Protein 7QRE (pdb70)

Foldseek 3Di:
DDWDCDPVNAIEDEDAQVLAQHWAADDPKIKGANDNQAHADDPQKDKADQAADEPPDDDDPGRMHMYPDPRYMYMGHRDD/DVQLQAPAEEEAEEEPVDFKDKDKAKERHWYWYHYPQFFIKIKHWDFKWFFQFAKDWKFAQFKDKDDKDKFKDEVVRDATDDPLVPDFQKDKDKDWAFDDDVLPYPDTDTIIMMMMIGIDHDPQGMKIKGFFDLQGIKIKMKMAGPFPAAQPPVRDRQQIDIDIAGQVRQKDWTQSDQFFIKIKRKAWDAVADSRQWMWIAGRDDDDDDFGTFIDGNVVVVPDQGFIGHPPDDHTHNSVSQKDWADDYNGDIDIDGNDRCPVVVVVVCVVTDRWDDDDSIGTDRITIMMITMGRPGTHDPPPVFAAAALPQKDWPADWDDSQWQKTKGFIDGPDDDWHWWPKFKDAPPGPPDGQWPWSRPTFIDHPRHTGMTMTHGAAAWMWIGRRPDIDIDHGDPDHPD

Sequence (480 aa):
ATVRKERDGSTVIRAEGKDAATQVRVENGTCVILATDMGSWCDDSLSYECVTIDQGEEPVDVDCFCRNVDGVYLEYGRCGSRCTHLENRDFVTGTQGTTRVTLVLELGGCVTITAEGKPSMDVWLDAIYQENPAKTREYCLHAKLSDTKVAARCPTMGPATLAEEHQGGTVCKRDQSDRGWGNHCGLFGKGSIVACVKAACEAKKKATGHVYDANKIVYTVKVEPHTGDYVAANETHSGRKTASFTISSEKTILTMGEYGDVSLLCRVASGVDLAQTVILELDKTVEHLPTAWQVHRDWFNDLALPWKHEGAQNWNNAERLVEFGAPHAVKMDVYNLGDQTGVLLKALAGVPVAHIEGTKYHLKSGHVTCEVGLEKLKMKGLTYTMCDKTKFTWKRRAPTDSGHDTVVMEVTFSGTKPCRIPVRAVAHGSPDVNVAMLITPNPTIENNGGGFIEMQLPPGDNIIYVGELSHQWFQKGSSIG

Radius of gyration: 38.23 Å; Cα contacts (8 Å, |Δi|>4): 1205; chains: 2; bounding box: 47×108×87 Å

Structure (mmCIF, N/CA/C/O backbone):
data_7QRE
#
_entry.id   7QRE
#
_cell.length_a   164.320
_cell.length_b   164.320
_cell.length_c   164.320
_cell.angle_alpha   90.000
_cell.angle_beta   90.000
_cell.angle_gamma   90.000
#
_symmetry.space_group_name_H-M   'P 41 3 2'
#
loop_
_entity.id
_entity.type
_entity.pdbx_description
1 polymer 'Genome polyprotein'
2 polymer 'Envelope protein E'
3 non-polymer 'ACETATE ION'
4 non-polymer 'SULFATE ION'
5 water water
#
loop_
_atom_site.group_PDB
_atom_site.id
_atom_site.type_symbol
_atom_site.label_atom_id
_atom_site.label_alt_id
_atom_site.label_comp_id
_atom_site.label_asym_id
_atom_site.label_entity_id
_atom_site.label_seq_id
_atom_site.pdbx_PDB_ins_code
_atom_site.Cartn_x
_atom_site.Cartn_y
_atom_site.Cartn_z
_atom_site.occupancy
_atom_site.B_iso_or_equiv
_atom_site.auth_seq_id
_atom_site.auth_comp_id
_atom_site.auth_asym_id
_atom_site.auth_atom_id
_atom_site.pdbx_PDB_model_num
ATOM 1 N N . ALA A 1 1 ? -25.329 -29.393 -51.388 1.00 95.58 1 ALA D N 1
ATOM 2 C CA . ALA A 1 1 ? -26.514 -28.789 -51.989 1.00 93.74 1 ALA D CA 1
ATOM 3 C C . ALA A 1 1 ? -27.810 -29.522 -51.608 1.00 99.77 1 ALA D C 1
ATOM 4 O O . ALA A 1 1 ? -27.905 -30.750 -51.713 1.00 101.00 1 ALA D O 1
ATOM 6 N N . THR A 1 2 ? -28.803 -28.754 -51.157 1.00 96.55 2 THR D N 1
ATOM 7 C CA . THR A 1 2 ? -30.117 -29.283 -50.789 1.00 97.98 2 THR D CA 1
ATOM 8 C C . THR A 1 2 ? -31.043 -29.122 -51.989 1.00 98.76 2 THR D C 1
ATOM 9 O O . THR A 1 2 ? -30.960 -28.113 -52.701 1.00 95.58 2 THR D O 1
ATOM 13 N N . VAL A 1 3 ? -31.919 -30.116 -52.211 1.00 95.65 3 VAL D N 1
ATOM 14 C CA . VAL A 1 3 ? -32.914 -30.075 -53.286 1.00 94.60 3 VAL D CA 1
ATOM 15 C C . VAL A 1 3 ? -34.314 -30.208 -52.644 1.00 103.27 3 VAL D C 1
ATOM 16 O O . VAL A 1 3 ? -34.510 -31.050 -51.763 1.00 104.98 3 VAL D O 1
ATOM 20 N N . ARG A 1 4 ? -35.255 -29.331 -53.035 1.00 101.45 4 ARG D N 1
ATOM 21 C CA . ARG A 1 4 ? -36.624 -29.330 -52.515 1.00 103.98 4 ARG D CA 1
ATOM 22 C C . ARG A 1 4 ? -37.645 -29.130 -53.635 1.00 110.57 4 ARG D C 1
ATOM 23 O O . ARG A 1 4 ? -37.445 -28.275 -54.511 1.00 107.70 4 ARG D O 1
ATOM 31 N N . LYS A 1 5 ? -38.723 -29.933 -53.630 1.00 111.53 5 LYS D N 1
ATOM 32 C CA . LYS A 1 5 ? -39.725 -29.784 -54.676 1.00 113.28 5 LYS D CA 1
ATOM 33 C C . LYS A 1 5 ? -40.899 -28.945 -54.191 1.00 122.08 5 LYS D C 1
ATOM 34 O O . LYS A 1 5 ? -41.911 -29.501 -53.757 1.00 124.60 5 LYS D O 1
ATOM 40 N N . GLU A 1 6 ? -40.734 -27.590 -54.245 1.00 119.89 6 GLU D N 1
ATOM 41 C CA . GLU A 1 6 ? -41.735 -26.57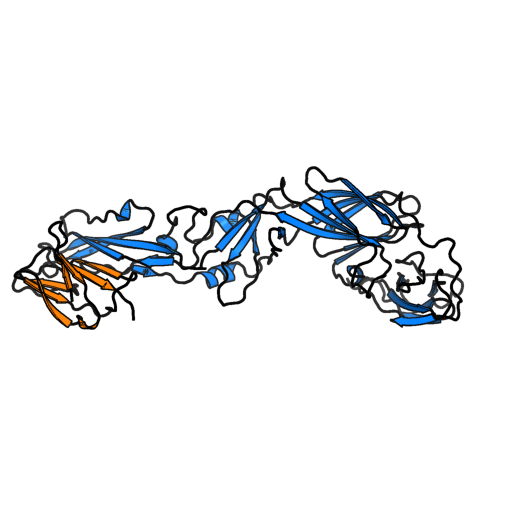5 -53.871 1.00 123.09 6 GLU D CA 1
ATOM 42 C C . GLU A 1 6 ? -43.051 -26.916 -54.570 1.00 134.41 6 GLU D C 1
ATOM 43 O O . GLU A 1 6 ? -43.074 -26.993 -55.802 1.00 134.44 6 GLU D O 1
ATOM 49 N N . ARG A 1 7 ? -44.121 -27.185 -53.770 1.00 136.36 7 ARG D N 1
ATOM 50 C CA . ARG A 1 7 ? -45.469 -27.661 -54.154 1.00 140.44 7 ARG D CA 1
ATOM 51 C C . ARG A 1 7 ? -46.011 -27.143 -55.507 1.00 147.05 7 ARG D C 1
ATOM 52 O O . ARG A 1 7 ? -46.736 -27.892 -56.175 1.00 149.48 7 ARG D O 1
ATOM 60 N N . ASP A 1 8 ? -45.630 -25.910 -55.931 1.00 142.23 8 ASP D N 1
ATOM 61 C CA . ASP A 1 8 ? -46.040 -25.318 -57.214 1.00 142.82 8 ASP D CA 1
ATOM 62 C C . ASP A 1 8 ? -45.321 -25.976 -58.445 1.00 143.76 8 ASP D C 1
ATOM 63 O O . ASP A 1 8 ? -44.917 -25.273 -59.382 1.00 142.60 8 ASP D O 1
ATOM 68 N N . GLY A 1 9 ? -45.189 -27.316 -58.421 1.00 138.48 9 GLY D N 1
ATOM 69 C CA . GLY A 1 9 ? -44.533 -28.118 -59.455 1.00 136.06 9 GLY D CA 1
ATOM 70 C C . GLY A 1 9 ? -43.016 -27.999 -59.469 1.00 133.22 9 GLY D C 1
ATOM 71 O O . GLY A 1 9 ? -42.309 -29.009 -59.569 1.00 131.94 9 GLY D O 1
ATOM 72 N N . SER A 1 10 ? -42.523 -26.740 -59.365 1.00 125.15 10 SER D N 1
ATOM 73 C CA . SER A 1 10 ? -41.139 -26.258 -59.351 1.00 119.86 10 SER D CA 1
ATOM 74 C C . SER A 1 10 ? -40.194 -27.006 -58.393 1.00 119.03 10 SER D C 1
ATOM 75 O O . SER A 1 10 ? -40.642 -27.675 -57.464 1.00 120.00 10 SER D O 1
ATOM 78 N N . THR A 1 11 ? -38.878 -26.879 -58.640 1.00 110.82 11 THR D N 1
ATOM 79 C CA . THR A 1 11 ? -37.795 -27.475 -57.849 1.00 108.50 11 THR D CA 1
ATOM 80 C C . THR A 1 11 ? -36.715 -26.398 -57.589 1.00 107.61 11 THR D C 1
ATOM 81 O O . THR A 1 11 ? -36.427 -25.599 -58.482 1.00 106.98 11 THR D O 1
ATOM 85 N N . VAL A 1 12 ? -36.120 -26.371 -56.377 1.00 100.10 12 VAL D N 1
ATOM 86 C CA . VAL A 1 12 ? -35.107 -25.376 -56.018 1.00 95.60 12 VAL D CA 1
ATOM 87 C C . VAL A 1 12 ? -33.847 -26.009 -55.376 1.00 95.44 12 VAL D C 1
ATOM 88 O O . VAL A 1 12 ? -33.931 -26.634 -54.316 1.00 95.70 12 VAL D O 1
ATOM 92 N N . ILE A 1 13 ? -32.683 -25.815 -56.021 1.00 88.71 13 ILE D N 1
ATOM 93 C CA . ILE A 1 13 ? -31.381 -26.221 -55.490 1.00 87.38 13 ILE D CA 1
ATOM 94 C C . ILE A 1 13 ? -30.832 -25.005 -54.730 1.00 91.55 13 ILE D C 1
ATOM 95 O O . ILE A 1 13 ? -30.695 -23.920 -55.312 1.00 90.60 13 ILE D O 1
ATOM 100 N N . ARG A 1 14 ? -30.477 -25.208 -53.452 1.00 88.94 14 ARG D N 1
ATOM 101 C CA . ARG A 1 14 ? -29.843 -24.214 -52.589 1.00 88.31 14 ARG D CA 1
ATOM 102 C C . ARG A 1 14 ? -28.395 -24.688 -52.397 1.00 92.99 14 ARG D C 1
ATOM 103 O O . ARG A 1 14 ? -28.137 -25.707 -51.739 1.00 93.63 14 ARG D O 1
ATOM 111 N N . ALA A 1 15 ? -27.467 -23.970 -53.042 1.00 89.04 15 ALA D N 1
ATOM 112 C CA . ALA A 1 15 ? -26.050 -24.302 -53.072 1.00 88.73 15 ALA D CA 1
ATOM 113 C C . ALA A 1 15 ? -25.169 -23.375 -52.229 1.00 92.39 15 ALA D C 1
ATOM 114 O O . ALA A 1 15 ? -25.652 -22.338 -51.779 1.00 92.50 15 ALA D O 1
ATOM 116 N N . GLU A 1 16 ? -23.891 -23.768 -51.992 1.00 88.73 16 GLU D N 1
ATOM 117 C CA . GLU A 1 16 ? -22.880 -22.997 -51.257 1.00 89.63 16 GLU D CA 1
ATOM 118 C C . GLU A 1 16 ? -21.540 -22.991 -52.012 1.00 95.48 16 GLU D C 1
ATOM 119 O O . GLU A 1 16 ? -21.504 -23.451 -53.154 1.00 96.05 16 GLU D O 1
ATOM 125 N N . GLY A 1 17 ? -20.482 -22.432 -51.413 1.00 93.12 17 GLY D N 1
ATOM 126 C CA . GLY A 1 17 ? -19.147 -22.370 -52.005 1.00 93.11 17 GLY D CA 1
ATOM 127 C C . GLY A 1 17 ? -18.573 -23.742 -52.327 1.00 100.69 17 GLY D C 1
ATOM 128 O O . GLY A 1 17 ? -17.927 -23.919 -53.363 1.00 99.97 17 GLY D O 1
ATOM 129 N N . LYS A 1 18 ? -18.852 -24.735 -51.454 1.00 100.81 18 LYS D N 1
ATOM 130 C CA . LYS A 1 18 ? -18.445 -26.151 -51.544 1.00 102.81 18 LYS D CA 1
ATOM 131 C C . LYS A 1 18 ? -19.064 -26.847 -52.771 1.00 107.47 18 LYS D C 1
ATOM 132 O O . LYS A 1 18 ? -18.462 -27.770 -53.329 1.00 108.28 18 LYS D O 1
ATOM 138 N N . ASP A 1 19 ? -20.275 -26.403 -53.165 1.00 103.01 19 ASP D N 1
ATOM 139 C CA . ASP A 1 19 ? -21.058 -26.909 -54.294 1.00 101.90 19 ASP D CA 1
ATOM 140 C C . ASP A 1 19 ? -20.596 -26.373 -55.665 1.00 104.93 19 ASP D C 1
ATOM 141 O O . ASP A 1 19 ? -21.116 -26.813 -56.698 1.00 103.95 19 ASP D O 1
ATOM 146 N N . ALA A 1 20 ? -19.636 -25.421 -55.685 1.00 101.20 20 ALA D N 1
ATOM 147 C CA . ALA A 1 20 ? -19.121 -24.877 -56.945 1.00 98.96 20 ALA D CA 1
ATOM 148 C C . ALA A 1 20 ? -18.366 -25.982 -57.695 1.00 103.41 20 ALA D C 1
ATOM 149 O O . ALA A 1 20 ? -17.702 -26.808 -57.061 1.00 104.89 20 ALA D O 1
ATOM 151 N N . ALA A 1 21 ? -18.535 -26.021 -59.038 1.00 98.65 21 ALA D N 1
ATOM 152 C CA . ALA A 1 21 ? -17.958 -26.986 -59.984 1.00 98.84 21 ALA D CA 1
ATOM 153 C C . ALA A 1 21 ? -18.310 -28.446 -59.605 1.00 104.90 21 ALA D C 1
ATOM 154 O O . ALA A 1 21 ? -17.434 -29.320 -59.578 1.00 107.14 21 ALA D O 1
ATOM 156 N N . THR A 1 22 ? -19.599 -28.697 -59.272 1.00 100.14 22 THR D N 1
ATOM 157 C CA . THR A 1 22 ? -20.087 -30.036 -58.898 1.00 101.30 22 THR D CA 1
ATOM 158 C C . THR A 1 22 ? -21.377 -30.414 -59.631 1.00 103.86 22 THR D C 1
ATOM 159 O O . THR A 1 22 ? -22.072 -29.550 -60.173 1.00 102.00 22 THR D O 1
ATOM 163 N N . GLN A 1 23 ? -21.693 -31.716 -59.617 1.00 101.00 23 GLN D N 1
ATOM 164 C CA . GLN A 1 23 ? -22.876 -32.293 -60.234 1.00 100.46 23 GLN D CA 1
ATOM 165 C C . GLN A 1 23 ? -23.846 -32.699 -59.127 1.00 102.86 23 GLN D C 1
ATOM 166 O O . GLN A 1 23 ? -23.439 -33.325 -58.138 1.00 103.09 23 GLN D O 1
ATOM 172 N N . VAL A 1 24 ? -25.105 -32.321 -59.297 1.00 98.20 24 VAL D N 1
ATOM 173 C CA . VAL A 1 24 ? -26.162 -32.642 -58.353 1.00 98.63 24 VAL D CA 1
ATOM 174 C C . VAL A 1 24 ? -27.287 -33.340 -59.107 1.00 104.54 24 VAL D C 1
ATOM 175 O O . VAL A 1 24 ? -27.707 -32.876 -60.162 1.00 102.29 24 VAL D O 1
ATOM 179 N N . ARG A 1 25 ? -27.780 -34.451 -58.574 1.00 105.57 25 ARG D N 1
ATOM 180 C CA . ARG A 1 25 ? -28.842 -35.183 -59.245 1.00 107.39 25 ARG D CA 1
ATOM 181 C C . ARG A 1 25 ? -30.205 -34.735 -58.744 1.00 110.53 25 ARG D C 1
ATOM 182 O O . ARG A 1 25 ? -30.487 -34.802 -57.556 1.00 110.59 25 ARG D O 1
ATOM 190 N N . VAL A 1 26 ? -31.042 -34.265 -59.661 1.00 106.02 26 VAL D N 1
ATOM 191 C CA . VAL A 1 26 ? -32.383 -33.811 -59.324 1.00 105.27 26 VAL D CA 1
ATOM 192 C C . VAL A 1 26 ? -33.369 -34.663 -60.096 1.00 110.82 26 VAL D C 1
ATOM 193 O O . VAL A 1 26 ? -33.335 -34.669 -61.322 1.00 110.41 26 VAL D O 1
ATOM 197 N N . GLU A 1 27 ? -34.258 -35.351 -59.377 1.00 108.55 27 GLU D N 1
ATOM 198 C CA . GLU A 1 27 ? -35.237 -36.263 -59.972 1.00 110.59 27 GLU D CA 1
ATOM 199 C C . GLU A 1 27 ? -34.465 -37.254 -60.835 1.00 114.11 27 GLU D C 1
ATOM 200 O O . GLU A 1 27 ? -33.503 -37.864 -60.372 1.00 112.83 27 GLU D O 1
ATOM 206 N N . ASN A 1 28 ? -34.891 -37.437 -62.079 1.00 112.14 28 ASN D N 1
ATOM 207 C CA . ASN A 1 28 ? -34.184 -38.345 -62.976 1.00 114.20 28 ASN D CA 1
ATOM 208 C C . ASN A 1 28 ? -33.019 -37.638 -63.671 1.00 117.29 28 ASN D C 1
ATOM 209 O O . ASN A 1 28 ? -32.160 -38.276 -64.271 1.00 118.03 28 ASN D O 1
ATOM 214 N N . GLY A 1 29 ? -33.010 -36.313 -63.582 1.00 112.29 29 GLY D N 1
ATOM 215 C CA . GLY A 1 29 ? -31.993 -35.472 -64.189 1.00 109.99 29 GLY D CA 1
ATOM 216 C C . GLY A 1 29 ? -30.784 -35.135 -63.340 1.00 111.50 29 GLY D C 1
ATOM 217 O O . GLY A 1 29 ? -30.619 -35.640 -62.238 1.00 110.23 29 GLY D O 1
ATOM 218 N N . THR A 1 30 ? -29.878 -34.348 -63.908 1.00 107.38 30 THR D N 1
ATOM 219 C CA . THR A 1 30 ? -28.704 -33.879 -63.183 1.00 105.51 30 THR D CA 1
ATOM 220 C C . THR A 1 30 ? -28.468 -32.411 -63.518 1.00 107.76 30 THR D C 1
ATOM 221 O O . THR A 1 30 ? -28.722 -31.984 -64.639 1.00 108.10 30 THR D O 1
ATOM 225 N N . CYS A 1 31 ? -27.990 -31.639 -62.547 1.00 101.79 31 CYS D N 1
ATOM 226 C CA . CYS A 1 31 ? -27.680 -30.231 -62.777 1.00 99.01 31 CYS D CA 1
ATOM 227 C C . CYS A 1 31 ? -26.235 -29.957 -62.405 1.00 101.21 31 CYS D C 1
ATOM 228 O O . CYS A 1 31 ? -25.705 -30.567 -61.467 1.00 101.37 31 CYS D O 1
ATOM 231 N N . VAL A 1 32 ? -25.585 -29.069 -63.177 1.00 95.88 32 VAL D N 1
ATOM 232 C CA . VAL A 1 32 ? -24.203 -28.672 -62.939 1.00 94.54 32 VAL D CA 1
ATOM 233 C C . VAL A 1 32 ? -24.178 -27.205 -62.521 1.00 97.02 32 VAL D C 1
ATOM 234 O O . VAL A 1 32 ? -24.688 -26.347 -63.246 1.00 96.20 32 VAL D O 1
ATOM 238 N N . ILE A 1 33 ? -23.605 -26.937 -61.334 1.00 92.79 33 ILE D N 1
ATOM 239 C CA . ILE A 1 33 ? -23.476 -25.604 -60.738 1.00 91.12 33 ILE D CA 1
ATOM 240 C C . ILE A 1 33 ? -22.031 -25.124 -60.911 1.00 93.32 33 ILE D C 1
ATOM 241 O O . ILE A 1 33 ? -21.106 -25.743 -60.382 1.00 95.00 33 ILE D O 1
ATOM 246 N N . LEU A 1 34 ? -21.853 -24.021 -61.645 1.00 86.77 34 LEU D N 1
ATOM 247 C CA . LEU A 1 34 ? -20.558 -23.417 -61.970 1.00 85.16 34 LEU D CA 1
ATOM 248 C C . LEU A 1 34 ? -20.360 -22.042 -61.350 1.00 89.26 34 LEU D C 1
ATOM 249 O O . LEU A 1 34 ? -19.291 -21.449 -61.529 1.00 89.01 34 LEU D O 1
ATOM 254 N N . ALA A 1 35 ? -21.390 -21.524 -60.642 1.00 85.86 35 ALA D N 1
ATOM 255 C CA . ALA A 1 35 ? -21.383 -20.215 -59.991 1.00 84.66 35 ALA D CA 1
ATOM 256 C C . ALA A 1 35 ? -20.185 -20.030 -59.027 1.00 89.39 35 ALA D C 1
ATOM 257 O O . ALA A 1 35 ? -20.034 -20.757 -58.035 1.00 90.09 35 ALA D O 1
ATOM 259 N N . THR A 1 36 ? -19.308 -19.078 -59.385 1.00 85.80 36 THR D N 1
ATOM 260 C CA . THR A 1 36 ? -18.055 -18.759 -58.688 1.00 87.22 36 THR D CA 1
ATOM 261 C C . THR A 1 36 ? -18.212 -17.902 -57.378 1.00 93.86 36 THR D C 1
ATOM 262 O O . THR A 1 36 ? -17.463 -18.139 -56.423 1.00 95.89 36 THR D O 1
ATOM 266 N N . ASP A 1 37 ? -19.173 -16.946 -57.324 1.00 88.81 37 ASP D N 1
ATOM 267 C CA . ASP A 1 37 ? -19.372 -16.055 -56.166 1.00 89.24 37 ASP D CA 1
ATOM 268 C C . ASP A 1 37 ? -20.258 -16.625 -55.051 1.00 91.39 37 ASP D C 1
ATOM 269 O O . ASP A 1 37 ? -20.923 -15.866 -54.351 1.00 93.09 37 ASP D O 1
ATOM 274 N N . MET A 1 38 ? -20.262 -17.932 -54.856 1.00 85.33 38 MET D N 1
ATOM 275 C CA . MET A 1 38 ? -21.134 -18.524 -53.846 1.00 84.84 38 MET D CA 1
ATOM 276 C C . MET A 1 38 ? -20.564 -18.511 -52.448 1.00 88.30 38 MET D C 1
ATOM 277 O O . MET A 1 38 ? -19.352 -18.644 -52.277 1.00 89.67 38 MET D O 1
ATOM 282 N N . GLY A 1 39 ? -21.452 -18.386 -51.466 1.00 83.68 39 GLY D N 1
ATOM 283 C CA . GLY A 1 39 ? -2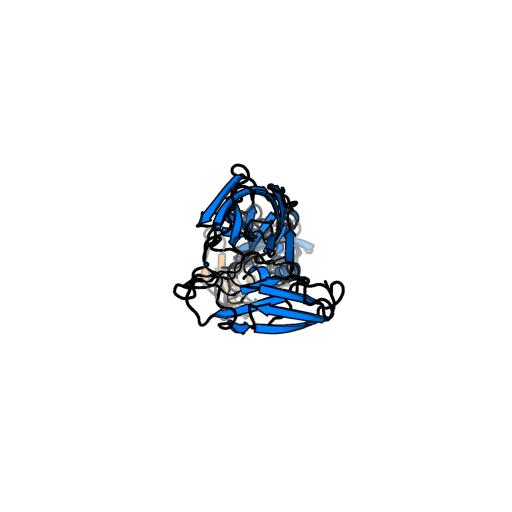1.113 -18.372 -50.046 1.00 85.66 39 GLY D CA 1
ATOM 284 C C . GLY A 1 39 ? -22.103 -19.126 -49.173 1.00 90.79 39 GLY D C 1
ATOM 285 O O . GLY A 1 39 ? -22.822 -20.009 -49.649 1.00 87.77 39 GLY D O 1
ATOM 286 N N . SER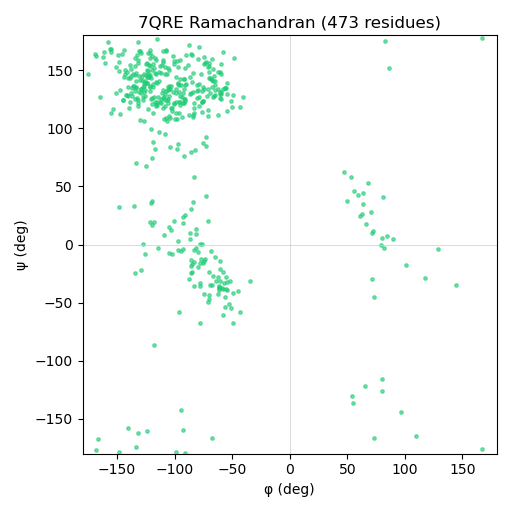 A 1 40 ? -22.132 -18.785 -47.870 1.00 90.97 40 SER D N 1
ATOM 287 C CA . SER A 1 40 ? -23.024 -19.379 -46.868 1.00 92.27 40 SER D CA 1
ATOM 288 C C . SER A 1 40 ? -24.438 -18.832 -47.068 1.00 95.74 40 SER D C 1
ATOM 289 O O . SER A 1 40 ? -24.598 -17.745 -47.625 1.00 93.72 40 SER D O 1
ATOM 292 N N . TRP A 1 41 ? -25.465 -19.573 -46.631 1.00 94.39 41 TRP D N 1
ATOM 293 C CA . TRP A 1 41 ? -26.838 -19.122 -46.825 1.00 94.17 41 TRP D CA 1
ATOM 294 C C . TRP A 1 41 ? -27.203 -17.915 -45.941 1.00 101.59 41 TRP D C 1
ATOM 295 O O . TRP A 1 41 ? -26.879 -17.889 -44.750 1.00 102.67 41 TRP D O 1
ATOM 306 N N . CYS A 1 42 ? -27.851 -16.903 -46.561 1.00 99.72 42 CYS D N 1
ATOM 307 C CA . CYS A 1 42 ? -28.270 -15.646 -45.936 1.00 102.58 42 CYS D CA 1
ATOM 308 C C . CYS A 1 42 ? -29.233 -14.830 -46.825 1.00 103.86 42 CYS D C 1
ATOM 309 O O . CYS A 1 42 ? -29.595 -15.272 -47.920 1.00 101.74 42 CYS D O 1
ATOM 312 N N . ASP A 1 43 ? -29.620 -13.621 -46.337 1.00 101.03 43 ASP D N 1
ATOM 313 C CA . ASP A 1 43 ? -30.479 -12.614 -46.972 1.00 100.16 43 ASP D CA 1
ATOM 314 C C . ASP A 1 43 ? -29.870 -12.096 -48.261 1.00 99.08 43 ASP D C 1
ATOM 315 O O . ASP A 1 43 ? -30.605 -11.863 -49.217 1.00 98.32 43 ASP D O 1
ATOM 320 N N . ASP A 1 44 ? -28.536 -11.896 -48.290 1.00 92.61 44 ASP D N 1
ATOM 321 C CA . ASP A 1 44 ? -27.841 -11.449 -49.486 1.00 89.54 44 ASP D CA 1
ATOM 322 C C . ASP A 1 44 ? -27.787 -12.673 -50.377 1.00 89.54 44 ASP D C 1
ATOM 323 O O . ASP A 1 44 ? -26.891 -13.506 -50.252 1.00 88.67 44 ASP D O 1
ATOM 328 N N . SER A 1 45 ? -28.845 -12.855 -51.161 1.00 84.14 45 SER D N 1
ATOM 329 C CA . SER A 1 45 ? -29.004 -14.017 -52.019 1.00 81.24 45 SER D CA 1
ATOM 330 C C . SER A 1 45 ? -29.358 -13.607 -53.422 1.00 82.49 45 SER D C 1
ATOM 331 O O . SER A 1 45 ? -29.735 -12.462 -53.662 1.00 81.04 45 SER D O 1
ATOM 334 N N . LEU A 1 46 ? -29.252 -14.578 -54.336 1.00 78.79 46 LEU D N 1
ATOM 335 C CA . LEU A 1 46 ? -29.580 -14.510 -55.754 1.00 76.81 46 LEU D CA 1
ATOM 336 C C . LEU A 1 46 ? -30.241 -15.845 -56.151 1.00 83.12 46 LEU D C 1
ATOM 337 O O . LEU A 1 46 ? -29.696 -16.922 -55.861 1.00 81.92 46 LEU D O 1
ATOM 342 N N . SER A 1 47 ? -31.437 -15.758 -56.781 1.00 81.83 47 SER D N 1
ATOM 343 C CA . SER A 1 47 ? -32.229 -16.897 -57.264 1.00 81.72 47 SER D CA 1
ATOM 344 C C . SER A 1 47 ? -32.601 -16.723 -58.742 1.00 82.73 47 SER D C 1
ATOM 345 O O . SER A 1 47 ? -33.130 -15.682 -59.131 1.00 82.24 47 SER D O 1
ATOM 348 N N . TYR A 1 48 ? -32.299 -17.733 -59.570 1.00 78.44 48 TYR D N 1
ATOM 349 C CA . TYR A 1 48 ? -32.533 -17.704 -61.034 1.00 78.03 48 TYR D CA 1
ATOM 350 C C . TYR A 1 48 ? -32.683 -19.120 -61.592 1.00 82.42 48 TYR D C 1
ATOM 351 O O . TYR A 1 48 ? -32.380 -20.074 -60.882 1.00 81.59 48 TYR D O 1
ATOM 360 N N . GLU A 1 49 ? -33.139 -19.263 -62.857 1.00 80.69 49 GLU D N 1
ATOM 361 C CA . GLU A 1 49 ? -33.338 -20.576 -63.487 1.00 81.36 49 GLU D CA 1
ATOM 362 C C . GLU A 1 49 ? -32.039 -21.332 -63.693 1.00 85.28 49 GLU D C 1
ATOM 363 O O . GLU A 1 49 ? -31.017 -20.737 -64.041 1.00 84.22 49 GLU D O 1
ATOM 369 N N . CYS A 1 50 ? -32.106 -22.656 -63.547 1.00 83.81 50 CYS D N 1
ATOM 370 C CA . CYS A 1 50 ? -31.037 -23.578 -63.873 1.00 84.10 50 CYS D CA 1
ATOM 371 C C . CYS A 1 50 ? -31.567 -24.288 -65.159 1.00 86.42 50 CYS D C 1
ATOM 372 O O . CYS A 1 50 ? -32.423 -25.182 -65.097 1.00 88.23 50 CYS D O 1
ATOM 375 N N . VAL A 1 51 ? -31.150 -23.754 -66.326 1.00 79.75 51 VAL D N 1
ATOM 376 C CA . VAL A 1 51 ? -31.627 -24.111 -67.666 1.00 80.95 51 VAL D CA 1
ATOM 377 C C . VAL A 1 51 ? -31.518 -25.585 -68.029 1.00 85.56 51 VAL D C 1
ATOM 378 O O . VAL A 1 51 ? -30.454 -26.184 -67.902 1.00 83.84 51 VAL D O 1
ATOM 382 N N . THR A 1 52 ? -32.600 -26.123 -68.607 1.00 83.30 52 THR D N 1
ATOM 383 C CA . THR A 1 52 ? -32.577 -27.478 -69.103 1.00 85.04 52 THR D CA 1
ATOM 384 C C . THR A 1 52 ? -31.947 -27.424 -70.512 1.00 90.67 52 THR D C 1
ATOM 385 O O . THR A 1 52 ? -32.500 -26.801 -71.413 1.00 91.28 52 THR D O 1
ATOM 389 N N . ILE A 1 53 ? -30.751 -28.009 -70.665 1.00 86.47 53 ILE D N 1
ATOM 390 C CA . ILE A 1 53 ? -30.037 -28.056 -71.931 1.00 86.99 53 ILE D CA 1
ATOM 391 C C . ILE A 1 53 ? -30.424 -29.361 -72.639 1.00 94.92 53 ILE D C 1
ATOM 392 O O . ILE A 1 53 ? -30.216 -30.444 -72.083 1.00 94.31 53 ILE D O 1
ATOM 397 N N . ASP A 1 54 ? -30.980 -29.251 -73.868 1.00 95.12 54 ASP D N 1
ATOM 398 C CA . ASP A 1 54 ? -31.364 -30.401 -74.694 1.00 99.40 54 ASP D CA 1
ATOM 399 C C . ASP A 1 54 ? -30.159 -31.326 -74.926 1.00 105.32 54 ASP D C 1
ATOM 400 O O . ASP A 1 54 ? -29.058 -30.838 -75.156 1.00 102.82 54 ASP D O 1
ATOM 405 N N . GLN A 1 55 ? -30.360 -32.653 -74.774 1.00 106.28 55 GLN D N 1
ATOM 406 C CA . GLN A 1 55 ? -29.315 -33.681 -74.856 1.00 107.69 55 GLN D CA 1
ATOM 407 C C . GLN A 1 55 ? -28.317 -33.480 -76.014 1.00 109.78 55 GLN D C 1
ATOM 408 O O . GLN A 1 55 ? -28.705 -33.429 -77.193 1.00 110.92 55 GLN D O 1
ATOM 414 N N . GLY A 1 56 ? -27.051 -33.303 -75.630 1.00 102.54 56 GLY D N 1
ATOM 415 C CA . GLY A 1 56 ? -25.936 -33.124 -76.550 1.00 101.97 56 GLY D CA 1
ATOM 416 C C . GLY A 1 56 ? -25.776 -31.725 -77.100 1.00 102.23 56 GLY D C 1
ATOM 417 O O . GLY A 1 56 ? -25.484 -31.558 -78.292 1.00 104.49 56 GLY D O 1
ATOM 418 N N . GLU A 1 57 ? -25.960 -30.712 -76.228 1.00 92.81 57 GLU D N 1
ATOM 419 C CA . GLU A 1 57 ? -25.815 -29.292 -76.557 1.00 89.37 57 GLU D CA 1
ATOM 420 C C . GLU A 1 57 ? -24.868 -28.655 -75.601 1.00 87.69 57 GLU D C 1
ATOM 421 O O . GLU A 1 57 ? -24.947 -28.910 -74.403 1.00 87.43 57 GLU D O 1
ATOM 427 N N . GLU A 1 58 ? -24.006 -27.784 -76.116 1.00 80.27 58 GLU D N 1
ATOM 428 C CA . GLU A 1 58 ? -23.036 -27.026 -75.337 1.00 75.73 58 GLU D CA 1
ATOM 429 C C . GLU A 1 58 ? -23.774 -25.892 -74.626 1.00 77.15 58 GLU D C 1
ATOM 430 O O . GLU A 1 58 ? -24.415 -25.082 -75.311 1.00 77.29 58 GLU D O 1
ATOM 436 N N . PRO A 1 59 ? -23.706 -25.817 -73.267 1.00 71.10 59 PRO D N 1
ATOM 437 C CA . PRO A 1 59 ? -24.314 -24.680 -72.559 1.00 68.01 59 PRO D CA 1
ATOM 438 C C . PRO A 1 59 ? -23.529 -23.418 -72.881 1.00 71.97 59 PRO D C 1
ATOM 439 O O . PRO A 1 59 ? -22.292 -23.444 -73.040 1.00 71.15 59 PRO D O 1
ATOM 443 N N . VAL A 1 60 ? -24.256 -22.313 -73.022 1.00 69.15 60 VAL D N 1
ATOM 444 C CA . VAL A 1 60 ? -23.709 -21.007 -73.391 1.00 68.27 60 VAL D CA 1
ATOM 445 C C . VAL A 1 60 ? -24.361 -19.917 -72.499 1.00 77.11 60 VAL D C 1
ATOM 446 O O . VAL A 1 60 ? -25.603 -19.862 -72.412 1.00 79.09 60 VAL D O 1
ATOM 450 N N . ASP A 1 61 ? -23.510 -19.067 -71.832 1.00 72.59 61 ASP D N 1
ATOM 451 C CA . ASP A 1 61 ? -23.883 -17.919 -70.981 1.00 70.97 61 ASP D CA 1
ATOM 452 C C . ASP A 1 61 ? -24.717 -18.284 -69.758 1.00 77.01 61 ASP D C 1
ATOM 453 O O . ASP A 1 61 ? -25.433 -17.443 -69.191 1.00 78.88 61 ASP D O 1
ATOM 458 N N . VAL A 1 62 ? -24.594 -19.529 -69.326 1.00 72.81 62 VAL D N 1
ATOM 459 C CA . VAL A 1 62 ? -25.274 -20.046 -68.153 1.00 72.26 62 VAL D CA 1
ATOM 460 C C . VAL A 1 62 ? -24.235 -20.619 -67.191 1.00 77.79 62 VAL D C 1
ATOM 461 O O . VAL A 1 62 ? -23.274 -21.235 -67.649 1.00 77.18 62 VAL D O 1
ATOM 465 N N . ASP A 1 63 ? -24.401 -20.381 -65.874 1.00 76.23 63 ASP D N 1
ATOM 466 C CA . ASP A 1 63 ? -23.488 -20.898 -64.840 1.00 76.49 63 ASP D CA 1
ATOM 467 C C . ASP A 1 63 ? -24.179 -22.005 -64.001 1.00 83.14 63 ASP D C 1
ATOM 468 O O . ASP A 1 63 ? -23.653 -22.451 -62.983 1.00 82.13 63 ASP D O 1
ATOM 473 N N . CYS A 1 64 ? -25.375 -22.427 -64.446 1.00 82.03 64 CYS D N 1
ATOM 474 C CA . CYS A 1 64 ? -26.201 -23.463 -63.828 1.00 83.38 64 CYS D CA 1
ATOM 475 C C . CYS A 1 64 ? -27.055 -24.057 -64.957 1.00 86.89 64 CYS D C 1
ATOM 476 O O . CYS A 1 64 ? -27.849 -23.336 -65.569 1.00 87.34 64 CYS D O 1
ATOM 479 N N . PHE A 1 65 ? -26.867 -25.343 -65.261 1.00 82.52 65 PHE D N 1
ATOM 480 C CA . PHE A 1 65 ? -27.624 -26.002 -66.318 1.00 83.52 65 PHE D CA 1
ATOM 481 C C . PHE A 1 65 ? -27.963 -27.432 -65.946 1.00 91.88 65 PHE D C 1
ATOM 482 O O . PHE A 1 65 ? -27.159 -28.112 -65.307 1.00 91.19 65 PHE D O 1
ATOM 490 N N . CYS A 1 66 ? -29.131 -27.893 -66.400 1.00 93.28 66 CYS D N 1
ATOM 491 C CA . CYS A 1 66 ? -29.703 -29.213 -66.158 1.00 96.79 66 CYS D CA 1
ATOM 492 C C . CYS A 1 66 ? -29.854 -30.020 -67.414 1.00 100.33 66 CYS D C 1
ATOM 493 O O . CYS A 1 66 ? -29.891 -29.467 -68.507 1.00 99.74 66 CYS D O 1
ATOM 496 N N . ARG A 1 67 ? -29.951 -31.343 -67.247 1.00 97.73 67 ARG D N 1
ATOM 497 C CA . ARG A 1 67 ? -30.168 -32.332 -68.306 1.00 99.19 67 ARG D CA 1
ATOM 498 C C . ARG A 1 67 ? -31.111 -33.390 -67.747 1.00 105.62 67 ARG D C 1
ATOM 499 O O . ARG A 1 67 ? -30.876 -33.882 -66.646 1.00 105.43 67 ARG D O 1
ATOM 507 N N . ASN A 1 68 ? -32.201 -33.694 -68.480 1.00 104.40 68 ASN D N 1
ATOM 508 C CA . ASN A 1 68 ? -33.219 -34.712 -68.167 1.00 107.22 68 ASN D CA 1
ATOM 509 C C . ASN A 1 68 ? -34.154 -34.331 -66.995 1.00 111.63 68 ASN D C 1
ATOM 510 O O . ASN A 1 68 ? -34.942 -35.168 -66.526 1.00 113.36 68 ASN D O 1
ATOM 515 N N . VAL A 1 69 ? -34.096 -33.051 -66.564 1.00 105.53 69 VAL D N 1
ATOM 516 C CA . VAL A 1 69 ? -34.937 -32.494 -65.500 1.00 104.22 69 VAL D CA 1
ATOM 517 C C . VAL A 1 69 ? -35.279 -31.034 -65.837 1.00 106.36 69 VAL D C 1
ATOM 518 O O . VAL A 1 69 ? -34.375 -30.251 -66.123 1.00 104.06 69 VAL D O 1
ATOM 522 N N . ASP A 1 70 ? -36.588 -30.698 -65.876 1.00 103.94 70 ASP D N 1
ATOM 523 C CA . ASP A 1 70 ? -37.100 -29.356 -66.209 1.00 102.39 70 ASP D CA 1
ATOM 524 C C . ASP A 1 70 ? -37.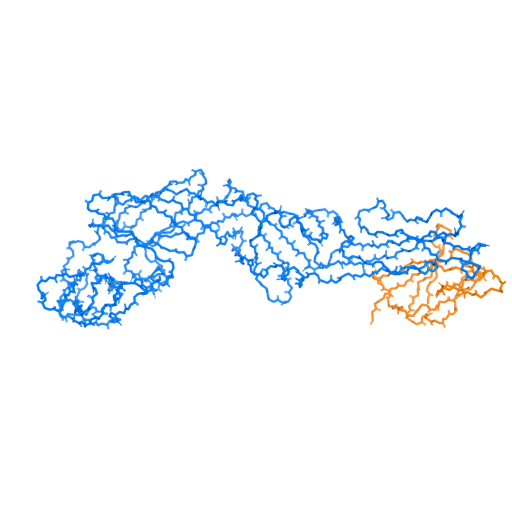522 -28.575 -64.952 1.00 102.51 70 ASP D C 1
ATOM 525 O O . ASP A 1 70 ? -37.722 -29.174 -63.893 1.00 101.93 70 ASP D O 1
ATOM 530 N N . GLY A 1 71 ? -37.650 -27.252 -65.096 1.00 97.16 71 GLY D N 1
ATOM 531 C CA . GLY A 1 71 ? -38.093 -26.328 -64.052 1.00 95.88 71 GLY D CA 1
ATOM 532 C C . GLY A 1 71 ? -37.261 -26.290 -62.787 1.00 96.71 71 GLY D C 1
ATOM 533 O O . GLY A 1 71 ? -37.823 -26.252 -61.683 1.00 96.62 71 GLY D O 1
ATOM 534 N N . VAL A 1 72 ? -35.913 -26.297 -62.936 1.00 90.05 72 VAL D N 1
ATOM 535 C CA . VAL A 1 72 ? -34.993 -26.254 -61.791 1.00 87.11 72 VAL D CA 1
ATOM 536 C C . VAL A 1 72 ? -34.544 -24.813 -61.542 1.00 87.36 72 VAL D C 1
ATOM 537 O O . VAL A 1 72 ? -34.272 -24.080 -62.489 1.00 86.70 72 VAL D O 1
ATOM 541 N N . TYR A 1 73 ? -34.503 -24.404 -60.273 1.00 81.73 73 TYR D N 1
ATOM 542 C CA . TYR A 1 73 ? -34.104 -23.050 -59.908 1.00 79.19 73 TYR D CA 1
ATOM 543 C C . TYR A 1 73 ? -32.945 -23.076 -58.954 1.00 80.20 73 TYR D C 1
ATOM 544 O O . TYR A 1 73 ? -32.829 -24.000 -58.158 1.00 79.61 73 TYR D O 1
ATOM 553 N N . LEU A 1 74 ? -32.039 -22.109 -59.089 1.00 76.55 74 LEU D N 1
ATOM 554 C CA . LEU A 1 74 ? -30.868 -22.015 -58.221 1.00 76.24 74 LEU D CA 1
ATOM 555 C C . LEU A 1 74 ? -30.930 -20.830 -57.282 1.00 80.48 74 LEU D C 1
ATOM 556 O O . LEU A 1 74 ? -31.235 -19.717 -57.710 1.00 79.75 74 LEU D O 1
ATOM 561 N N . GLU A 1 75 ? -30.631 -21.087 -56.003 1.00 77.31 75 GLU D N 1
ATOM 562 C CA . GLU A 1 75 ? -30.526 -20.054 -54.996 1.00 77.81 75 GLU D CA 1
ATOM 563 C C . GLU A 1 75 ? -29.260 -20.261 -54.170 1.00 82.25 75 GLU D C 1
ATOM 564 O O . GLU A 1 75 ? -28.902 -21.396 -53.843 1.00 81.91 75 GLU D O 1
ATOM 570 N N . TYR A 1 76 ? -28.539 -19.165 -53.918 1.00 78.45 76 TYR D N 1
ATOM 571 C CA . TYR A 1 76 ? -27.356 -19.161 -53.075 1.00 78.61 76 TYR D CA 1
ATOM 572 C C . TYR A 1 76 ? -27.205 -17.837 -52.349 1.00 83.94 76 TYR D C 1
ATOM 573 O O . TYR A 1 76 ? -27.638 -16.802 -52.860 1.00 83.43 76 TYR D O 1
ATOM 582 N N . GLY A 1 77 ? -26.614 -17.902 -51.162 1.00 82.10 77 GLY D N 1
ATOM 583 C CA . GLY A 1 77 ? -26.275 -16.762 -50.318 1.00 84.16 77 GLY D CA 1
ATOM 584 C C . GLY A 1 77 ? -24.834 -16.357 -50.569 1.00 88.72 77 GLY D C 1
ATOM 585 O O . GLY A 1 77 ? -24.051 -17.163 -51.070 1.00 88.37 77 GLY D O 1
ATOM 586 N N . ARG A 1 78 ? -24.461 -15.115 -50.248 1.00 86.37 78 ARG D N 1
ATOM 587 C CA . ARG A 1 78 ? -23.100 -14.630 -50.506 1.00 86.12 78 ARG D CA 1
ATOM 588 C C . ARG A 1 78 ? -22.363 -14.193 -49.233 1.00 95.01 78 ARG D C 1
ATOM 589 O O . ARG A 1 78 ? -21.556 -13.269 -49.263 1.00 94.41 78 ARG D O 1
ATOM 597 N N . CYS A 1 79 ? -22.579 -14.926 -48.134 1.00 96.86 79 CYS D N 1
ATOM 598 C CA . CYS A 1 79 ? -21.978 -14.644 -46.834 1.00 101.90 79 CYS D CA 1
ATOM 599 C C . CYS A 1 79 ? -20.775 -15.531 -46.496 1.00 108.01 79 CYS D C 1
ATOM 600 O O . CYS A 1 79 ? -20.616 -16.606 -47.079 1.00 106.46 79 CYS D O 1
ATOM 603 N N . GLY A 1 80 ? -19.931 -15.042 -45.579 1.00 107.56 80 GLY D N 1
ATOM 604 C CA . GLY A 1 80 ? -18.714 -15.711 -45.130 1.00 134.74 80 GLY D CA 1
ATOM 605 C C . GLY A 1 80 ? -17.503 -15.272 -45.932 1.00 156.92 80 GLY D C 1
ATOM 606 O O . GLY A 1 80 ? -16.424 -15.052 -45.380 1.00 117.70 80 GLY D O 1
ATOM 607 N N . SER B 2 1 ? -18.323 40.017 -17.107 1.00 104.02 1 SER A N 1
ATOM 608 C CA . SER B 2 1 ? -19.680 39.725 -17.592 1.00 101.30 1 SER A CA 1
ATOM 609 C C . SER B 2 1 ? -19.648 38.966 -18.936 1.00 99.30 1 SER A C 1
ATOM 610 O O . SER B 2 1 ? -18.784 39.277 -19.766 1.00 99.78 1 SER A O 1
ATOM 613 N N . ARG B 2 2 ? -20.571 37.975 -19.152 1.00 89.66 2 ARG A N 1
ATOM 614 C CA . ARG B 2 2 ? -20.661 37.179 -20.403 1.00 86.44 2 ARG A CA 1
ATOM 615 C C . ARG B 2 2 ? -20.665 38.078 -21.647 1.00 85.12 2 ARG A C 1
ATOM 616 O O . ARG B 2 2 ? -19.997 37.806 -22.639 1.00 84.27 2 ARG A O 1
ATOM 624 N N . CYS B 2 3 ? -21.405 39.161 -21.557 1.00 79.77 3 CYS A N 1
ATOM 625 C CA . CYS B 2 3 ? -21.561 40.146 -22.599 1.00 78.67 3 CYS A CA 1
ATOM 626 C C . CYS B 2 3 ? -20.262 40.852 -23.004 1.00 80.51 3 CYS A C 1
ATOM 627 O O . CYS B 2 3 ? -20.072 41.112 -24.178 1.00 80.46 3 CYS A O 1
ATOM 630 N N . THR B 2 4 ? -19.377 41.149 -22.053 1.00 76.12 4 THR A N 1
ATOM 631 C CA . THR B 2 4 ? -18.099 41.830 -22.292 1.00 75.54 4 THR A CA 1
ATOM 632 C C . THR B 2 4 ? -17.161 41.016 -23.224 1.00 77.73 4 THR A C 1
ATOM 633 O O . THR B 2 4 ? -16.382 41.594 -23.997 1.00 77.55 4 THR A O 1
ATOM 637 N N . HIS B 2 5 ? -17.326 39.679 -23.195 1.00 72.96 5 HIS A N 1
ATOM 638 C CA . HIS B 2 5 ? -16.564 38.659 -23.929 1.00 72.30 5 HIS A CA 1
ATOM 639 C C . HIS B 2 5 ? -16.929 38.425 -25.426 1.00 75.18 5 HIS A C 1
ATOM 640 O O . HIS B 2 5 ? -16.121 37.832 -26.164 1.00 76.66 5 HIS A O 1
ATOM 647 N N . LEU B 2 6 ? -18.145 38.856 -25.846 1.00 66.68 6 LEU A N 1
ATOM 648 C CA . LEU B 2 6 ? -18.713 38.656 -27.171 1.00 64.37 6 LEU A CA 1
ATOM 649 C C . LEU B 2 6 ? -18.210 39.629 -28.218 1.00 70.69 6 LEU A C 1
ATOM 650 O O . LEU B 2 6 ? -18.117 40.821 -27.934 1.00 70.64 6 LEU A O 1
ATOM 655 N N . GLU B 2 7 ? -17.916 39.113 -29.438 1.00 69.67 7 GLU A N 1
ATOM 656 C CA . GLU B 2 7 ? -17.464 39.847 -30.643 1.00 71.11 7 GLU A CA 1
ATOM 657 C C . GLU B 2 7 ? -18.586 40.736 -31.161 1.00 72.49 7 GLU A C 1
ATOM 658 O O . GLU B 2 7 ? -18.333 41.819 -31.710 1.00 72.20 7 GLU A O 1
ATOM 664 N N . ASN B 2 8 ? -19.825 40.240 -31.026 1.00 66.73 8 ASN A N 1
ATOM 665 C CA . ASN B 2 8 ? -21.024 40.948 -31.425 1.00 64.49 8 ASN A CA 1
ATOM 666 C C . ASN B 2 8 ? -21.689 41.486 -30.145 1.00 64.67 8 ASN A C 1
ATOM 667 O O . ASN B 2 8 ? -22.510 40.839 -29.528 1.00 64.42 8 ASN A O 1
ATOM 672 N N . ARG B 2 9 ? -21.218 42.638 -29.703 1.00 59.75 9 ARG A N 1
ATOM 673 C CA . ARG B 2 9 ? -21.690 43.376 -28.543 1.00 57.02 9 ARG A CA 1
ATOM 674 C C . ARG B 2 9 ? -22.008 44.748 -29.067 1.00 59.90 9 ARG A C 1
ATOM 675 O O . ARG B 2 9 ? -21.188 45.332 -29.784 1.00 59.92 9 ARG A O 1
ATOM 683 N N . ASP B 2 10 ? -23.234 45.222 -28.783 1.00 56.05 10 ASP A N 1
ATOM 684 C CA . ASP B 2 10 ? -23.718 46.545 -29.169 1.00 56.32 10 ASP A CA 1
ATOM 685 C C . ASP B 2 10 ? -24.087 47.339 -27.933 1.00 61.12 10 ASP A C 1
ATOM 686 O O . ASP B 2 10 ? -24.448 46.774 -26.906 1.00 60.58 10 ASP A O 1
ATOM 691 N N . PHE B 2 11 ? -23.946 48.650 -28.025 1.00 60.09 11 PHE A N 1
ATOM 692 C CA . PHE B 2 11 ? -24.268 49.561 -26.946 1.00 60.28 11 PHE A CA 1
ATOM 693 C C . PHE B 2 11 ? -25.447 50.443 -27.318 1.00 64.25 11 PHE A C 1
ATOM 694 O O . PHE B 2 11 ? -25.575 50.887 -28.465 1.00 63.39 11 PHE A O 1
ATOM 702 N N . VAL B 2 12 ? -26.309 50.686 -26.343 1.00 62.84 12 VAL A N 1
ATOM 703 C CA . VAL B 2 12 ? -27.469 51.563 -26.464 1.00 65.37 12 VAL A CA 1
ATOM 704 C C . VAL B 2 12 ? -27.388 52.492 -25.277 1.00 77.25 12 VAL A C 1
ATOM 705 O O . VAL B 2 12 ? -27.559 52.046 -24.150 1.00 76.20 12 VAL A O 1
ATOM 709 N N . THR B 2 13 ? -27.043 53.761 -25.500 1.00 82.21 13 THR A N 1
ATOM 710 C CA . THR B 2 13 ? -26.938 54.665 -24.364 1.00 86.63 13 THR A CA 1
ATOM 711 C C . THR B 2 13 ? -28.014 55.745 -24.444 1.00 100.33 13 THR A C 1
ATOM 712 O O . THR B 2 13 ? -27.841 56.747 -25.137 1.00 101.66 13 THR A O 1
ATOM 716 N N . GLY B 2 14 ? -29.120 55.501 -23.724 1.00 102.71 14 GLY A N 1
ATOM 717 C CA . GLY B 2 14 ? -30.251 56.412 -23.565 1.00 106.79 14 GLY A CA 1
ATOM 718 C C . GLY B 2 14 ? -29.874 57.774 -22.984 1.00 118.83 14 GLY A C 1
ATOM 719 O O . GLY B 2 14 ? -28.769 57.972 -22.448 1.00 118.32 14 GLY A O 1
ATOM 720 N N . THR B 2 15 ? -30.806 58.730 -23.107 1.00 121.52 15 THR A N 1
ATOM 721 C CA . THR B 2 15 ? -30.673 60.120 -22.646 1.00 126.36 15 THR A CA 1
ATOM 722 C C . THR B 2 15 ? -31.554 60.347 -21.384 1.00 133.28 15 THR A C 1
ATOM 723 O O . THR B 2 15 ? -32.390 59.488 -21.058 1.00 131.60 15 THR A O 1
ATOM 727 N N . GLN B 2 16 ? -31.342 61.480 -20.663 1.00 133.55 16 GLN A N 1
ATOM 728 C CA . GLN B 2 16 ? -32.132 61.835 -19.480 1.00 136.19 16 GLN A CA 1
ATOM 729 C C . GLN B 2 16 ? -33.530 62.262 -19.972 1.00 142.56 16 GLN A C 1
ATOM 730 O O . GLN B 2 16 ? -33.746 63.417 -20.360 1.00 145.68 16 GLN A O 1
ATOM 736 N N . GLY B 2 17 ? -34.432 61.281 -20.008 1.00 136.73 17 GLY A N 1
ATOM 737 C CA . GLY B 2 17 ? -35.801 61.422 -20.491 1.00 137.32 17 GLY A CA 1
ATOM 738 C C . GLY B 2 17 ? -36.265 60.169 -21.205 1.00 136.41 17 GLY A C 1
ATOM 739 O O . GLY B 2 17 ? -37.443 59.804 -21.103 1.00 136.35 17 GLY A O 1
ATOM 740 N N . THR B 2 18 ? -35.324 59.492 -21.931 1.00 128.56 18 THR A N 1
ATOM 741 C CA . THR B 2 18 ? -35.567 58.234 -22.655 1.00 124.10 18 THR A CA 1
ATOM 742 C C . THR B 2 18 ? -36.058 57.204 -21.638 1.00 124.08 18 THR A C 1
ATOM 743 O O . THR B 2 18 ? -35.500 57.101 -20.534 1.00 124.33 18 THR A O 1
ATOM 747 N N . THR B 2 19 ? -37.130 56.484 -22.003 1.00 116.26 19 THR A N 1
ATOM 748 C CA . THR B 2 19 ? -37.763 55.462 -21.167 1.00 112.55 19 THR A CA 1
ATOM 749 C C . THR B 2 19 ? -38.063 54.178 -21.999 1.00 107.07 19 THR A C 1
ATOM 750 O O . THR B 2 19 ? -38.134 53.098 -21.424 1.00 103.79 19 THR A O 1
ATOM 754 N N . ARG B 2 20 ? -38.201 54.310 -23.340 1.00 99.90 20 ARG A N 1
ATOM 755 C CA . ARG B 2 20 ? -38.420 53.218 -24.300 1.00 95.66 20 ARG A CA 1
ATOM 756 C C . ARG B 2 20 ? -37.235 53.204 -25.268 1.00 93.28 20 ARG A C 1
ATOM 757 O O . ARG B 2 20 ? -36.806 54.262 -25.720 1.00 94.94 20 ARG A O 1
ATOM 765 N N . VAL B 2 21 ? -36.693 52.015 -25.556 1.00 83.86 21 VAL A N 1
ATOM 766 C CA . VAL B 2 21 ? -35.515 51.769 -26.410 1.00 80.79 21 VAL A CA 1
ATOM 767 C C . VAL B 2 21 ? -35.828 50.596 -27.373 1.00 80.83 21 VAL A C 1
ATOM 768 O O . VAL B 2 21 ? -36.224 49.540 -26.893 1.00 79.77 21 VAL A O 1
ATOM 772 N N . THR B 2 22 ? -35.678 50.770 -28.709 1.00 76.33 22 THR A N 1
ATOM 773 C CA . THR B 2 22 ? -35.954 49.704 -29.700 1.00 74.07 22 THR A CA 1
ATOM 774 C C . THR B 2 22 ? -34.646 49.035 -30.119 1.00 76.98 22 THR A C 1
ATOM 775 O O . THR B 2 22 ? -33.656 49.694 -30.461 1.00 79.25 22 THR A O 1
ATOM 779 N N . LEU B 2 23 ? -34.653 47.712 -30.072 1.00 70.51 23 LEU A N 1
ATOM 780 C CA . LEU B 2 23 ? -33.468 46.899 -30.250 1.00 68.45 23 LEU A CA 1
ATOM 781 C C . LEU B 2 23 ? -33.638 45.667 -31.071 1.00 69.13 23 LEU A C 1
ATOM 782 O O . LEU B 2 23 ? -34.578 44.924 -30.860 1.00 68.96 23 LEU A O 1
ATOM 787 N N . VAL B 2 24 ? -32.634 45.339 -31.854 1.00 64.16 24 VAL A N 1
ATOM 788 C CA . VAL B 2 24 ? -32.614 44.057 -32.549 1.00 62.27 24 VAL A CA 1
ATOM 789 C C . VAL B 2 24 ? -31.590 43.183 -31.806 1.00 63.87 24 VAL A C 1
ATOM 790 O O . VAL B 2 24 ? -30.433 43.579 -31.608 1.00 64.19 24 VAL A O 1
ATOM 794 N N . LEU B 2 25 ? -32.055 42.040 -31.327 1.00 57.86 25 LEU A N 1
ATOM 795 C CA . LEU B 2 25 ? -31.241 41.071 -30.591 1.00 55.21 25 LEU A CA 1
ATOM 796 C C . LEU B 2 25 ? -31.080 39.887 -31.492 1.00 57.03 25 LEU A C 1
ATOM 797 O O . LEU B 2 25 ? -32.060 39.254 -31.852 1.00 58.69 25 LEU A O 1
ATOM 802 N N . GLU B 2 26 ? -29.853 39.601 -31.855 1.00 51.39 26 GLU A N 1
ATOM 803 C CA . GLU B 2 26 ? -29.456 38.498 -32.700 1.00 51.64 26 GLU A CA 1
ATOM 804 C C . GLU B 2 26 ? -28.996 37.342 -31.863 1.00 57.43 26 GLU A C 1
ATOM 805 O O . GLU B 2 26 ? -28.449 37.553 -30.789 1.00 57.66 26 GLU A O 1
ATOM 811 N N . LEU B 2 27 ? -29.118 36.115 -32.361 1.00 57.77 27 LEU A N 1
ATOM 812 C CA . LEU B 2 27 ? -28.572 35.001 -31.581 1.00 59.13 27 LEU A CA 1
ATOM 813 C C . LEU B 2 27 ? -27.040 35.124 -31.555 1.00 66.08 27 LEU A C 1
ATOM 814 O O . LEU B 2 27 ? -26.443 35.557 -32.548 1.00 67.40 27 LEU A O 1
ATOM 819 N N . GLY B 2 28 ? -26.438 34.814 -30.415 1.00 62.43 28 GLY A N 1
ATOM 820 C CA . GLY B 2 28 ? -24.988 34.882 -30.256 1.00 63.62 28 GLY A CA 1
ATOM 821 C C . GLY B 2 28 ? -24.378 36.244 -29.962 1.00 69.17 28 GLY A C 1
ATOM 822 O O . GLY B 2 28 ? -23.158 36.351 -29.788 1.00 70.51 28 GLY A O 1
ATOM 823 N N . GLY B 2 29 ? -25.204 37.286 -29.940 1.00 65.40 29 GLY A N 1
ATOM 824 C CA . GLY B 2 29 ? -24.772 38.644 -29.632 1.00 64.60 29 GLY A CA 1
ATOM 825 C C . GLY B 2 29 ? -25.410 39.131 -28.349 1.00 69.71 29 GLY A C 1
ATOM 826 O O . GLY B 2 29 ? -26.175 38.387 -27.713 1.00 69.20 29 GLY A O 1
ATOM 827 N N . CYS B 2 30 ? -25.045 40.348 -27.921 1.00 67.08 30 CYS A N 1
ATOM 828 C CA . CYS B 2 30 ? -25.628 40.992 -26.760 1.00 68.20 30 CYS A CA 1
ATOM 829 C C . CYS B 2 30 ? -25.644 42.484 -26.915 1.00 65.73 30 CYS A C 1
ATOM 830 O O . CYS B 2 30 ? -24.987 43.043 -27.785 1.00 63.75 30 CYS A O 1
ATOM 833 N N . VAL B 2 31 ? -26.449 43.132 -26.095 1.00 61.78 31 VAL A N 1
ATOM 834 C CA . VAL B 2 31 ? -26.604 44.589 -26.071 1.00 60.17 31 VAL A CA 1
ATOM 835 C C . VAL B 2 31 ? -26.479 45.060 -24.623 1.00 62.24 31 VAL A C 1
ATOM 836 O O . VAL B 2 31 ? -27.066 44.442 -23.723 1.00 61.88 31 VAL A O 1
ATOM 840 N N . THR B 2 32 ? -25.656 46.093 -24.396 1.00 57.25 32 THR A N 1
ATOM 841 C CA . THR B 2 32 ? -25.509 46.725 -23.094 1.00 57.15 32 THR A CA 1
ATOM 842 C C . THR B 2 32 ? -26.252 48.051 -23.177 1.00 62.39 32 THR A C 1
ATOM 843 O O . THR B 2 32 ? -25.822 48.956 -23.901 1.00 62.81 32 THR A O 1
ATOM 847 N N . ILE B 2 33 ? -27.382 48.141 -22.452 1.00 59.13 33 ILE A N 1
ATOM 848 C CA . ILE B 2 33 ? -28.220 49.341 -22.320 1.00 59.60 33 ILE A CA 1
ATOM 849 C C . ILE B 2 33 ? -27.736 50.165 -21.097 1.00 67.19 33 ILE A C 1
ATOM 850 O O . ILE B 2 33 ? -27.711 49.662 -19.979 1.00 65.89 33 ILE A O 1
ATOM 855 N N . THR B 2 34 ? -27.398 51.438 -21.329 1.00 69.17 34 THR A N 1
ATOM 856 C CA . THR B 2 34 ? -26.964 52.431 -20.339 1.00 73.36 34 THR A CA 1
ATOM 857 C C . THR B 2 34 ? -27.974 53.576 -20.393 1.00 83.83 34 THR A C 1
ATOM 858 O O . THR B 2 34 ? -28.230 54.096 -21.468 1.00 83.51 34 THR A O 1
ATOM 862 N N . ALA B 2 35 ? -28.567 53.949 -19.257 1.00 86.44 35 ALA A N 1
ATOM 863 C CA . ALA B 2 35 ? -29.511 55.073 -19.180 1.00 89.96 35 ALA A CA 1
ATOM 864 C C . ALA B 2 35 ? -29.151 55.915 -17.949 1.00 99.15 35 ALA A C 1
ATOM 865 O O . ALA B 2 35 ? -28.838 55.342 -16.898 1.00 99.71 35 ALA A O 1
ATOM 867 N N . GLU B 2 36 ? -29.144 57.260 -18.084 1.00 98.57 36 GLU A N 1
ATOM 868 C CA . GLU B 2 36 ? -28.752 58.143 -16.977 1.00 101.99 36 GLU A CA 1
ATOM 869 C C . GLU B 2 36 ? -29.701 58.075 -15.776 1.00 106.07 36 GLU A C 1
ATOM 870 O O . GLU B 2 36 ? -30.921 58.170 -15.934 1.00 105.32 36 GLU A O 1
ATOM 876 N N . GLY B 2 37 ? -29.116 57.866 -14.598 1.00 103.37 37 GLY A N 1
ATOM 877 C CA . GLY B 2 37 ? -29.848 57.736 -13.343 1.00 105.01 37 GLY A CA 1
ATOM 878 C C . GLY B 2 37 ? -30.450 56.359 -13.150 1.00 105.16 37 GLY A C 1
ATOM 879 O O . GLY B 2 37 ? -31.185 56.125 -12.183 1.00 106.74 37 GLY A O 1
ATOM 880 N N . LYS B 2 38 ? -30.131 55.439 -14.077 1.00 96.55 38 LYS A N 1
ATOM 881 C CA . LYS B 2 38 ? -30.595 54.047 -14.110 1.00 92.85 38 LYS A CA 1
ATOM 882 C C . LYS B 2 38 ? -29.349 53.122 -14.155 1.00 94.52 38 LYS A C 1
ATOM 883 O O . LYS B 2 38 ? -28.298 53.571 -14.619 1.00 93.30 38 LYS A O 1
ATOM 889 N N . PRO B 2 39 ? -29.408 51.838 -13.709 1.00 90.28 39 PRO A N 1
ATOM 890 C CA . PRO B 2 39 ? -28.216 50.975 -13.862 1.00 88.44 39 PRO A CA 1
ATOM 891 C C . PRO B 2 39 ? -28.100 50.439 -15.306 1.00 87.86 39 PRO A C 1
ATOM 892 O O . PRO B 2 39 ? -29.041 50.570 -16.107 1.00 86.71 39 PRO A O 1
ATOM 896 N N . SER B 2 40 ? -26.962 49.812 -15.638 1.00 80.21 40 SER A N 1
ATOM 897 C CA . SER B 2 40 ? -26.793 49.210 -16.955 1.00 74.52 40 SER A CA 1
ATOM 898 C C . SER B 2 40 ? -27.224 47.761 -16.949 1.00 73.73 40 SER A C 1
ATOM 899 O O . SER B 2 40 ? -26.891 47.024 -16.032 1.00 72.35 40 SER A O 1
ATOM 902 N N . MET B 2 41 ? -28.000 47.370 -17.967 1.00 68.37 41 MET A N 1
ATOM 903 C CA . MET B 2 41 ? -28.524 46.031 -18.156 1.00 66.11 41 MET A CA 1
ATOM 904 C C . MET B 2 41 ? -27.952 45.417 -19.423 1.00 67.49 41 MET A C 1
ATOM 905 O O . MET B 2 41 ? -27.834 46.095 -20.441 1.00 66.46 41 MET A O 1
ATOM 910 N N . ASP B 2 42 ? -27.618 44.122 -19.358 1.00 63.56 42 ASP A N 1
ATOM 911 C CA . ASP B 2 42 ? -27.156 43.334 -20.489 1.00 62.26 42 ASP A CA 1
ATOM 912 C C . ASP B 2 42 ? -28.375 42.513 -21.012 1.00 67.49 42 ASP A C 1
ATOM 913 O O . ASP B 2 42 ? -28.839 41.595 -20.344 1.00 69.52 42 ASP A O 1
ATOM 918 N N . VAL B 2 43 ? -28.920 42.882 -22.168 1.00 61.99 43 VAL A N 1
ATOM 919 C CA . VAL B 2 43 ? -30.065 42.178 -22.771 1.00 60.27 43 VAL A CA 1
ATOM 920 C C . VAL B 2 43 ? -29.591 41.311 -23.965 1.00 62.51 43 VAL A C 1
ATOM 921 O O . VAL B 2 43 ? -28.799 41.768 -24.799 1.00 62.11 43 VAL A O 1
ATOM 925 N N . TRP B 2 44 ? -30.045 40.057 -24.035 1.00 58.25 44 TRP A N 1
ATOM 926 C CA . TRP B 2 44 ? -29.644 39.204 -25.158 1.00 56.75 44 TRP A CA 1
ATOM 927 C C . TRP B 2 44 ? -30.670 38.125 -25.541 1.00 60.54 44 TRP A C 1
ATOM 928 O O . TRP B 2 44 ? -31.446 37.668 -24.698 1.00 60.10 44 TRP A O 1
ATOM 939 N N . LEU B 2 45 ? -30.653 37.727 -26.827 1.00 56.73 45 LEU A N 1
ATOM 940 C CA . LEU B 2 45 ? -31.496 36.656 -27.344 1.00 55.24 45 LEU A CA 1
ATOM 941 C C . LEU B 2 45 ? -30.765 35.384 -27.033 1.00 61.72 45 LEU A C 1
ATOM 942 O O . LEU B 2 45 ? -29.637 35.139 -27.507 1.00 63.23 45 LEU A O 1
ATOM 947 N N . ASP B 2 46 ? -31.343 34.635 -26.132 1.00 57.93 46 ASP A N 1
ATOM 948 C CA . ASP B 2 46 ? -30.694 33.423 -25.676 1.00 58.97 46 ASP A CA 1
ATOM 949 C C . ASP B 2 46 ? -31.016 32.183 -26.545 1.00 64.41 46 ASP A C 1
ATOM 950 O O . ASP B 2 46 ? -30.189 31.273 -26.616 1.00 66.44 46 ASP A O 1
ATOM 955 N N . ALA B 2 47 ? -32.219 32.134 -27.174 1.00 58.85 47 ALA A N 1
ATOM 956 C CA . ALA B 2 47 ? -32.678 30.995 -27.952 1.00 58.31 47 ALA A CA 1
ATOM 957 C C . ALA B 2 47 ? -33.991 31.212 -28.656 1.00 59.73 47 ALA A C 1
ATOM 958 O O . ALA B 2 47 ? -34.876 31.872 -28.131 1.00 56.06 47 ALA A O 1
ATOM 960 N N . ILE B 2 48 ? -34.120 30.592 -29.841 1.00 58.21 48 ILE A N 1
ATOM 961 C CA . ILE B 2 48 ? -35.360 30.442 -30.596 1.00 57.99 48 ILE A CA 1
ATOM 962 C C . ILE B 2 48 ? -35.434 28.943 -30.752 1.00 65.02 48 ILE A C 1
ATOM 963 O O . ILE B 2 48 ? -34.485 28.346 -31.241 1.00 66.02 48 ILE A O 1
ATOM 968 N N . TYR B 2 49 ? -36.474 28.317 -30.180 1.00 58.15 49 TYR A N 1
ATOM 969 C CA . TYR B 2 49 ? -36.634 26.867 -30.177 1.00 55.43 49 TYR A CA 1
ATOM 970 C C . TYR B 2 49 ? -38.089 26.403 -30.261 1.00 58.18 49 TYR A C 1
ATOM 971 O O . TYR B 2 49 ? -39.021 27.161 -30.010 1.00 56.22 49 TYR A O 1
ATOM 980 N N . GLN B 2 50 ? -38.267 25.129 -30.587 1.00 55.30 50 GLN A N 1
ATOM 981 C CA . GLN B 2 50 ? -39.560 24.476 -30.619 1.00 53.77 50 GLN A CA 1
ATOM 982 C C . GLN B 2 50 ? -39.325 23.160 -29.959 1.00 57.86 50 GLN A C 1
ATOM 983 O O . GLN B 2 50 ? -38.289 22.528 -30.223 1.00 57.42 50 GLN A O 1
ATOM 989 N N . GLU B 2 51 ? -40.256 22.760 -29.079 1.00 55.16 51 GLU A N 1
ATOM 990 C CA . GLU B 2 51 ? -40.193 21.470 -28.400 1.00 55.75 51 GLU A CA 1
ATOM 991 C C . GLU B 2 51 ? -41.092 20.527 -29.134 1.00 62.73 51 GLU A C 1
ATOM 992 O O . GLU B 2 51 ? -42.205 20.898 -29.526 1.00 62.58 51 GLU A O 1
ATOM 998 N N . ASN B 2 52 ? -40.593 19.327 -29.385 1.00 61.66 52 ASN A N 1
ATOM 999 C CA . ASN B 2 52 ? -41.335 18.269 -30.092 1.00 62.74 52 ASN A CA 1
ATOM 1000 C C . ASN B 2 52 ? -41.899 18.746 -31.449 1.00 63.47 52 ASN A C 1
ATOM 1001 O O . ASN B 2 52 ? -43.129 18.737 -31.614 1.00 65.52 52 ASN A O 1
ATOM 1006 N N . PRO B 2 53 ? -41.038 19.228 -32.397 1.00 53.87 53 PRO A N 1
ATOM 1007 C CA . PRO B 2 53 ? -41.563 19.688 -33.697 1.00 52.40 53 PRO A CA 1
ATOM 1008 C C . PRO B 2 53 ? -42.062 18.505 -34.524 1.00 58.88 53 PRO A C 1
ATOM 1009 O O . PRO B 2 53 ? -41.641 17.363 -34.287 1.00 60.17 53 PRO A O 1
ATOM 1013 N N . ALA B 2 54 ? -42.982 18.762 -35.471 1.00 54.85 54 ALA A N 1
ATOM 1014 C CA . ALA B 2 54 ? -43.500 17.705 -36.336 1.00 54.84 54 ALA A CA 1
ATOM 1015 C C . ALA B 2 54 ? -42.335 17.058 -37.130 1.00 59.97 54 ALA A C 1
ATOM 1016 O O . ALA B 2 54 ? -41.467 17.767 -37.641 1.00 58.56 54 ALA A O 1
ATOM 1018 N N . LYS B 2 55 ? -42.269 15.705 -37.132 1.00 57.21 55 LYS A N 1
ATOM 1019 C CA . LYS B 2 55 ? -41.260 14.973 -37.888 1.00 56.22 55 LYS A CA 1
ATOM 1020 C C . LYS B 2 55 ? -41.582 15.163 -39.360 1.00 62.77 55 LYS A C 1
ATOM 1021 O O . LYS B 2 55 ? -42.778 15.196 -39.744 1.00 63.35 55 LYS A O 1
ATOM 1027 N N . THR B 2 56 ? -40.526 15.284 -40.196 1.00 60.34 56 THR A N 1
ATOM 1028 C CA . THR B 2 56 ? -40.696 15.316 -41.658 1.00 61.43 56 THR A CA 1
ATOM 1029 C C . THR B 2 56 ? -40.542 13.843 -42.116 1.00 66.26 56 THR A C 1
ATOM 1030 O O . THR B 2 56 ? -40.682 12.910 -41.309 1.00 64.84 56 THR A O 1
ATOM 1034 N N . ARG B 2 57 ? -40.238 13.643 -43.409 1.00 64.28 57 ARG A N 1
ATOM 1035 C CA . ARG B 2 57 ? -39.949 12.332 -43.980 1.00 63.69 57 ARG A CA 1
ATOM 1036 C C . ARG B 2 57 ? -38.534 11.946 -43.506 1.00 67.30 57 ARG A C 1
ATOM 1037 O O . ARG B 2 57 ? -37.756 12.814 -43.066 1.00 65.77 57 ARG A O 1
ATOM 1045 N N . GLU B 2 58 ? -38.210 10.650 -43.583 1.00 63.27 58 GLU A N 1
ATOM 1046 C CA . GLU B 2 58 ? -36.879 10.146 -43.260 1.00 60.17 58 GLU A CA 1
ATOM 1047 C C . GLU B 2 58 ? -36.310 9.563 -44.499 1.00 64.56 58 GLU A C 1
ATOM 1048 O O . GLU B 2 58 ? -37.046 9.055 -45.342 1.00 66.92 58 GLU A O 1
ATOM 1054 N N . TYR B 2 59 ? -35.000 9.682 -44.634 1.00 59.58 59 TYR A N 1
ATOM 1055 C CA . TYR B 2 59 ? -34.234 9.235 -45.778 1.00 58.92 59 TYR A CA 1
ATOM 1056 C C . TYR B 2 59 ? -33.320 8.077 -45.412 1.00 63.30 59 TYR A C 1
ATOM 1057 O O . TYR B 2 59 ? -32.924 7.939 -44.247 1.00 61.55 59 TYR A O 1
ATOM 1066 N N . CYS B 2 60 ? -32.997 7.251 -46.413 1.00 61.63 60 CYS A N 1
ATOM 1067 C CA . CYS B 2 60 ? -32.107 6.113 -46.267 1.00 62.92 60 CYS A CA 1
ATOM 1068 C C . CYS B 2 60 ? -30.708 6.413 -46.830 1.00 64.48 60 CYS A C 1
ATOM 1069 O O . CYS B 2 60 ? -30.545 6.681 -48.029 1.00 64.90 60 CYS A O 1
ATOM 1072 N N . LEU B 2 61 ? -29.707 6.386 -45.958 1.00 56.21 61 LEU A N 1
ATOM 1073 C CA . LEU B 2 61 ? -28.334 6.649 -46.339 1.00 53.72 61 LEU A CA 1
ATOM 1074 C C . LEU B 2 61 ? -27.625 5.407 -46.842 1.00 56.60 61 LEU A C 1
ATOM 1075 O O . LEU B 2 61 ? -26.653 5.522 -47.562 1.00 58.37 61 LEU A O 1
ATOM 1080 N N . HIS B 2 62 ? -28.081 4.229 -46.438 1.00 55.12 62 HIS A N 1
ATOM 1081 C CA . HIS B 2 62 ? -27.504 2.963 -46.833 1.00 54.33 62 HIS A CA 1
ATOM 1082 C C . HIS B 2 62 ? -28.583 1.875 -46.927 1.00 62.31 62 HIS A C 1
ATOM 1083 O O . HIS B 2 62 ? -29.156 1.443 -45.905 1.00 63.44 62 HIS A O 1
ATOM 1090 N N . ALA B 2 63 ? -28.832 1.414 -48.155 1.00 58.82 63 ALA A N 1
ATOM 1091 C CA . ALA B 2 63 ? -29.838 0.397 -48.427 1.00 60.13 63 ALA A CA 1
ATOM 1092 C C . ALA B 2 63 ? -29.376 -1.014 -48.094 1.00 63.90 63 ALA A C 1
ATOM 1093 O O . ALA B 2 63 ? -28.229 -1.377 -48.344 1.00 62.34 63 ALA A O 1
ATOM 1095 N N . LYS B 2 64 ? -30.269 -1.801 -47.493 1.00 64.16 64 LYS A N 1
ATOM 1096 C CA . LYS B 2 64 ? -29.996 -3.204 -47.160 1.00 65.69 64 LYS A CA 1
ATOM 1097 C C . LYS B 2 64 ? -30.752 -3.988 -48.219 1.00 69.00 64 LYS A C 1
ATOM 1098 O O . LYS B 2 64 ? -31.989 -3.933 -48.252 1.00 69.42 64 LYS A O 1
ATOM 1104 N N . LEU B 2 65 ? -30.009 -4.608 -49.158 1.00 64.63 65 LEU A N 1
ATOM 1105 C CA . LEU B 2 65 ? -30.616 -5.344 -50.256 1.00 65.30 65 LEU A CA 1
ATOM 1106 C C . LEU B 2 65 ? -30.641 -6.831 -49.986 1.00 73.74 65 LEU A C 1
ATOM 1107 O O . LEU B 2 65 ? -29.717 -7.350 -49.361 1.00 74.62 65 LEU A O 1
ATOM 1112 N N . SER B 2 66 ? -31.715 -7.513 -50.427 1.00 73.19 66 SER A N 1
ATOM 1113 C CA . SER B 2 66 ? -31.911 -8.940 -50.177 1.00 74.91 66 SER A CA 1
ATOM 1114 C C . SER B 2 66 ? -32.919 -9.598 -51.110 1.00 81.12 66 SER A C 1
ATOM 1115 O O . SER B 2 66 ? -33.729 -8.912 -51.727 1.00 79.57 66 SER A O 1
ATOM 1118 N N . ASP B 2 67 ? -32.920 -10.955 -51.120 1.00 81.28 67 ASP A N 1
ATOM 1119 C CA . ASP B 2 67 ? -33.832 -11.857 -51.852 1.00 82.07 67 ASP A CA 1
ATOM 1120 C C . ASP B 2 67 ? -34.012 -11.440 -53.321 1.00 81.93 67 ASP A C 1
ATOM 1121 O O . ASP B 2 67 ? -35.113 -11.093 -53.775 1.00 82.99 67 ASP A O 1
ATOM 1126 N N . THR B 2 68 ? -32.881 -11.469 -54.045 1.00 73.45 68 THR A N 1
ATOM 1127 C CA . THR B 2 68 ? -32.780 -11.122 -55.448 1.00 70.54 68 THR A CA 1
ATOM 1128 C C . THR B 2 68 ? -33.240 -12.312 -56.266 1.00 74.85 68 THR A C 1
ATOM 1129 O O . THR B 2 68 ? -32.806 -13.448 -56.051 1.00 74.58 68 THR A O 1
ATOM 1133 N N . LYS B 2 69 ? -34.197 -12.049 -57.143 1.00 71.85 69 LYS A N 1
ATOM 1134 C CA . LYS B 2 69 ? -34.792 -13.036 -58.028 1.00 72.36 69 LYS A CA 1
ATOM 1135 C C . LYS B 2 69 ? -34.682 -12.533 -59.474 1.00 75.35 69 LYS A C 1
ATOM 1136 O O . LYS B 2 69 ? -34.810 -11.325 -59.726 1.00 76.91 69 LYS A O 1
ATOM 1142 N N . VAL B 2 70 ? -34.395 -13.447 -60.418 1.00 68.02 70 VAL A N 1
ATOM 1143 C CA . VAL B 2 70 ? -34.263 -13.127 -61.843 1.00 64.65 70 VAL A CA 1
ATOM 1144 C C . VAL B 2 70 ? -35.189 -14.076 -62.568 1.00 70.12 70 VAL A C 1
ATOM 1145 O O . VAL B 2 70 ? -35.182 -15.274 -62.276 1.00 71.76 70 VAL A O 1
ATOM 1149 N N . ALA B 2 71 ? -36.024 -13.551 -63.474 1.00 67.32 71 ALA A N 1
ATOM 1150 C CA . ALA B 2 71 ? -36.949 -14.342 -64.293 1.00 67.90 71 ALA A CA 1
ATOM 1151 C C . ALA B 2 71 ? -36.648 -14.031 -65.748 1.00 74.88 71 ALA A C 1
ATOM 1152 O O . ALA B 2 71 ? -36.359 -12.877 -66.072 1.00 74.39 71 ALA A O 1
ATOM 1154 N N . ALA B 2 72 ? -36.652 -15.052 -66.626 1.00 73.69 72 ALA A N 1
ATOM 1155 C CA . ALA B 2 72 ? -36.370 -14.840 -68.049 1.00 72.98 72 ALA A CA 1
ATOM 1156 C C . ALA B 2 72 ? -37.259 -15.668 -68.957 1.00 81.25 72 ALA A C 1
ATOM 1157 O O . ALA B 2 72 ? -37.593 -16.810 -68.636 1.00 84.00 72 ALA A O 1
ATOM 1159 N N . ARG B 2 73 ? -37.642 -15.088 -70.101 1.00 77.42 73 ARG A N 1
ATOM 1160 C CA . ARG B 2 73 ? -38.413 -15.769 -71.132 1.00 77.61 73 ARG A CA 1
ATOM 1161 C C . ARG B 2 73 ? -37.583 -15.791 -72.405 1.00 81.45 73 ARG A C 1
ATOM 1162 O O . ARG B 2 73 ? -36.662 -14.981 -72.538 1.00 80.56 73 ARG A O 1
ATOM 1170 N N . CYS B 2 74 ? -37.858 -16.764 -73.291 1.00 79.00 74 CYS A N 1
ATOM 1171 C CA . CYS B 2 74 ? -37.168 -17.006 -74.560 1.00 78.71 74 CYS A CA 1
ATOM 1172 C C . CYS B 2 74 ? -37.644 -16.055 -75.664 1.00 82.09 74 CYS A C 1
ATOM 1173 O O . CYS B 2 74 ? -38.766 -15.572 -75.546 1.00 83.37 74 CYS A O 1
ATOM 1176 N N . PRO B 2 75 ? -36.883 -15.810 -76.778 1.00 77.79 75 PRO A N 1
ATOM 1177 C CA . PRO B 2 75 ? -37.409 -14.936 -77.846 1.00 78.50 75 PRO A CA 1
ATOM 1178 C C . PRO B 2 75 ? -38.745 -15.425 -78.369 1.00 86.22 75 PRO A C 1
ATOM 1179 O O . PRO B 2 75 ? -38.910 -16.630 -78.568 1.00 86.13 75 PRO A O 1
ATOM 1183 N N . THR B 2 76 ? -39.711 -14.489 -78.537 1.00 86.05 76 THR A N 1
ATOM 1184 C CA . THR B 2 76 ? -41.100 -14.691 -79.006 1.00 88.51 76 THR A CA 1
ATOM 1185 C C . THR B 2 76 ? -41.974 -15.399 -77.949 1.00 94.69 76 THR A C 1
ATOM 1186 O O . THR B 2 76 ? -43.101 -15.776 -78.258 1.00 97.14 76 THR A O 1
ATOM 1190 N N . MET B 2 77 ? -41.480 -15.561 -76.710 1.00 90.34 77 MET A N 1
ATOM 1191 C CA . MET B 2 77 ? -42.238 -16.238 -75.655 1.00 90.49 77 MET A CA 1
ATOM 1192 C C . MET B 2 77 ? -42.885 -15.279 -74.699 1.00 93.61 77 MET A C 1
ATOM 1193 O O . MET B 2 77 ? -43.248 -15.665 -73.588 1.00 92.79 77 MET A O 1
ATOM 1198 N N . GLY B 2 78 ? -43.041 -14.038 -75.143 1.00 91.33 78 GLY A N 1
ATOM 1199 C CA . GLY B 2 78 ? -43.659 -12.989 -74.341 1.00 92.25 78 GLY A CA 1
ATOM 1200 C C . GLY B 2 78 ? -42.786 -12.483 -73.210 1.00 95.27 78 GLY A C 1
ATOM 1201 O O . GLY B 2 78 ? -41.582 -12.774 -73.169 1.00 93.58 78 GLY A O 1
ATOM 1202 N N . PRO B 2 79 ? -43.372 -11.723 -72.259 1.00 92.75 79 PRO A N 1
ATOM 1203 C CA . PRO B 2 79 ? -42.555 -11.141 -71.174 1.00 90.43 79 PRO A CA 1
ATOM 1204 C C . PRO B 2 79 ? -42.411 -11.970 -69.889 1.00 91.84 79 PRO A C 1
ATOM 1205 O O . PRO B 2 79 ? -43.316 -12.712 -69.518 1.00 91.36 79 PRO A O 1
ATOM 1209 N N . ALA B 2 80 ? -41.268 -11.779 -69.184 1.00 87.46 80 ALA A N 1
ATOM 1210 C CA . ALA B 2 80 ? -40.919 -12.424 -67.914 1.00 86.51 80 ALA A CA 1
ATOM 1211 C C . ALA B 2 80 ? -41.481 -11.644 -66.734 1.00 92.28 80 ALA A C 1
ATOM 1212 O O . ALA B 2 80 ? -41.251 -10.445 -66.621 1.00 91.38 80 ALA A O 1
ATOM 1214 N N . THR B 2 81 ? -42.182 -12.317 -65.828 1.00 90.15 81 THR A N 1
ATOM 1215 C CA . THR B 2 81 ? -42.693 -11.590 -64.673 1.00 90.26 81 THR A CA 1
ATOM 1216 C C . THR B 2 81 ? -42.183 -12.160 -63.342 1.00 91.84 81 THR A C 1
ATOM 1217 O O . THR B 2 81 ? -41.601 -13.254 -63.273 1.00 89.53 81 THR A O 1
ATOM 1221 N N . LEU B 2 82 ? -42.364 -11.324 -62.301 1.00 87.73 82 LEU A N 1
ATOM 1222 C CA . LEU B 2 82 ? -42.103 -11.500 -60.881 1.00 85.98 82 LEU A CA 1
ATOM 1223 C C . LEU B 2 82 ? -43.156 -10.595 -60.248 1.00 91.96 82 LEU A C 1
ATOM 1224 O O . LEU B 2 82 ? -43.298 -9.461 -60.698 1.00 90.62 82 LEU A O 1
ATOM 1229 N N . ALA B 2 83 ? -43.926 -11.099 -59.250 1.00 91.84 83 ALA A N 1
ATOM 1230 C CA . ALA B 2 83 ? -44.976 -10.342 -58.525 1.00 93.40 83 ALA A CA 1
ATOM 1231 C C . ALA B 2 83 ? -44.439 -9.085 -57.840 1.00 94.64 83 ALA A C 1
ATOM 1232 O O . ALA B 2 83 ? -45.176 -8.129 -57.569 1.00 93.76 83 ALA A O 1
ATOM 1234 N N . GLU B 2 84 ? -43.142 -9.113 -57.568 1.00 89.71 84 GLU A N 1
ATOM 1235 C CA . GLU B 2 84 ? -42.380 -8.089 -56.898 1.00 88.93 84 GLU A CA 1
ATOM 1236 C C . GLU B 2 84 ? -42.402 -6.738 -57.648 1.00 93.69 84 GLU A C 1
ATOM 1237 O O . GLU B 2 84 ? -42.062 -5.711 -57.064 1.00 93.30 84 GLU A O 1
ATOM 1243 N N . GLU B 2 85 ? -42.842 -6.726 -58.911 1.00 91.08 85 GLU A N 1
ATOM 1244 C CA . GLU B 2 85 ? -42.929 -5.501 -59.721 1.00 90.61 85 GLU A CA 1
ATOM 1245 C C . GLU B 2 85 ? -44.045 -4.543 -59.256 1.00 97.02 85 GLU A C 1
ATOM 1246 O O . GLU B 2 85 ? -43.812 -3.336 -59.182 1.00 96.59 85 GLU A O 1
ATOM 1252 N N . HIS B 2 86 ? -45.239 -5.081 -58.934 1.00 95.44 86 HIS A N 1
ATOM 1253 C CA . HIS B 2 86 ? -46.389 -4.311 -58.433 1.00 97.73 86 HIS A CA 1
ATOM 1254 C C . HIS B 2 86 ? -46.403 -4.219 -56.884 1.00 99.85 86 HIS A C 1
ATOM 1255 O O . HIS B 2 86 ? -47.477 -4.061 -56.285 1.00 101.26 86 HIS A O 1
ATOM 1262 N N . GLN B 2 87 ? -45.202 -4.341 -56.251 1.00 92.93 87 GLN A N 1
ATOM 1263 C CA . GLN B 2 87 ? -44.974 -4.301 -54.799 1.00 92.04 87 GLN A CA 1
ATOM 1264 C C . GLN B 2 87 ? -44.100 -3.111 -54.435 1.00 95.38 87 GLN A C 1
ATOM 1265 O O . GLN B 2 87 ? -43.222 -2.728 -55.222 1.00 95.06 87 GLN A O 1
ATOM 1271 N N . GLY B 2 88 ? -44.337 -2.553 -53.246 1.00 90.52 88 GLY A N 1
ATOM 1272 C CA . GLY B 2 88 ? -43.619 -1.387 -52.758 1.00 88.36 88 GLY A CA 1
ATOM 1273 C C . GLY B 2 88 ? -42.290 -1.623 -52.068 1.00 92.04 88 GLY A C 1
ATOM 1274 O O . GLY B 2 88 ? -41.453 -0.704 -52.018 1.00 91.08 88 GLY A O 1
ATOM 1275 N N . GLY B 2 89 ? -42.083 -2.828 -51.525 1.00 88.70 89 GLY A N 1
ATOM 1276 C CA . GLY B 2 89 ? -40.838 -3.137 -50.812 1.00 87.45 89 GLY A CA 1
ATOM 1277 C C . GLY B 2 89 ? -39.631 -3.522 -51.640 1.00 87.76 89 GLY A C 1
ATOM 1278 O O . GLY B 2 89 ? -38.615 -3.953 -51.092 1.00 84.63 89 GLY A O 1
ATOM 1279 N N . THR B 2 90 ? -39.749 -3.369 -52.966 1.00 85.04 90 THR A N 1
ATOM 1280 C CA . THR B 2 90 ? -38.817 -3.822 -53.992 1.00 83.04 90 THR A CA 1
ATOM 1281 C C . THR B 2 90 ? -38.398 -2.764 -55.009 1.00 85.69 90 THR A C 1
ATOM 1282 O O . THR B 2 90 ? -39.078 -1.749 -55.195 1.00 85.99 90 THR A O 1
ATOM 1286 N N . VAL B 2 91 ? -37.319 -3.093 -55.744 1.00 80.12 91 VAL A N 1
ATOM 1287 C CA . VAL B 2 91 ? -36.777 -2.384 -56.908 1.00 77.62 91 VAL A CA 1
ATOM 1288 C C . VAL B 2 91 ? -36.673 -3.466 -57.985 1.00 80.37 91 VAL A C 1
ATOM 1289 O O . VAL B 2 91 ? -36.222 -4.578 -57.692 1.00 79.09 91 VAL A O 1
ATOM 1293 N N . CYS B 2 92 ? -37.106 -3.146 -59.214 1.00 77.45 92 CYS A N 1
ATOM 1294 C CA . CYS B 2 92 ? -37.090 -4.057 -60.356 1.00 76.93 92 CYS A CA 1
ATOM 1295 C C . CYS B 2 92 ? -36.502 -3.402 -61.594 1.00 76.79 92 CYS A C 1
ATOM 1296 O O . CYS B 2 92 ? -36.439 -2.170 -61.684 1.00 76.19 92 CYS A O 1
ATOM 1299 N N . LYS B 2 93 ? -36.033 -4.231 -62.532 1.00 71.58 93 LYS A N 1
ATOM 1300 C CA . LYS B 2 93 ? -35.481 -3.801 -63.821 1.00 69.81 93 LYS A CA 1
ATOM 1301 C C . LYS B 2 93 ? -35.829 -4.803 -64.890 1.00 75.47 93 LYS A C 1
ATOM 1302 O O . LYS B 2 93 ? -35.560 -6.003 -64.744 1.00 75.55 93 LYS A O 1
ATOM 1308 N N . ARG B 2 94 ? -36.465 -4.302 -65.953 1.00 72.34 94 ARG A N 1
ATOM 1309 C CA . ARG B 2 94 ? -36.818 -5.073 -67.131 1.00 72.48 94 ARG A CA 1
ATOM 1310 C C . ARG B 2 94 ? -35.708 -4.827 -68.123 1.00 75.82 94 ARG A C 1
ATOM 1311 O O . ARG B 2 94 ? -35.296 -3.685 -68.315 1.00 75.80 94 ARG A O 1
ATOM 1319 N N . ASP B 2 95 ? -35.179 -5.884 -68.711 1.00 72.85 95 ASP A N 1
ATOM 1320 C CA . ASP B 2 95 ? -34.132 -5.779 -69.725 1.00 72.64 95 ASP A CA 1
ATOM 1321 C C . ASP B 2 95 ? -34.301 -6.931 -70.716 1.00 76.35 95 ASP A C 1
ATOM 1322 O O . ASP B 2 95 ? -35.256 -7.712 -70.593 1.00 77.74 95 ASP A O 1
ATOM 1327 N N . GLN B 2 96 ? -33.410 -7.020 -71.710 1.00 71.39 96 GLN A N 1
ATOM 1328 C CA . GLN B 2 96 ? -33.424 -8.098 -72.694 1.00 70.99 96 GLN A CA 1
ATOM 1329 C C . GLN B 2 96 ? -32.065 -8.784 -72.607 1.00 74.28 96 GLN A C 1
ATOM 1330 O O . GLN B 2 96 ? -31.066 -8.122 -72.325 1.00 73.81 96 GLN A O 1
ATOM 1336 N N . SER B 2 97 ? -32.032 -10.115 -72.785 1.00 69.94 97 SER A N 1
ATOM 1337 C CA . SER B 2 97 ? -30.801 -10.908 -72.752 1.00 67.48 97 SER A CA 1
ATOM 1338 C C . SER B 2 97 ? -30.661 -11.685 -74.036 1.00 73.51 97 SER A C 1
ATOM 1339 O O . SER B 2 97 ? -31.679 -12.017 -74.652 1.00 73.94 97 SER A O 1
ATOM 1342 N N . ASP B 2 98 ? -29.405 -11.961 -74.458 1.00 71.06 98 ASP A N 1
ATOM 1343 C CA . ASP B 2 98 ? -29.127 -12.744 -75.674 1.00 71.26 98 ASP A CA 1
ATOM 1344 C C . ASP B 2 98 ? -29.388 -14.213 -75.377 1.00 73.77 98 ASP A C 1
ATOM 1345 O O . ASP B 2 98 ? -28.861 -14.743 -74.406 1.00 74.03 98 ASP A O 1
ATOM 1350 N N . ARG B 2 99 ? -30.273 -14.838 -76.162 1.00 69.80 99 ARG A N 1
ATOM 1351 C CA . ARG B 2 99 ? -30.712 -16.222 -75.993 1.00 68.66 99 ARG A CA 1
ATOM 1352 C C . ARG B 2 99 ? -30.475 -17.087 -77.207 1.00 71.01 99 ARG A C 1
ATOM 1353 O O . ARG B 2 99 ? -30.473 -16.586 -78.317 1.00 71.89 99 ARG A O 1
ATOM 1361 N N . GLY B 2 100 ? -30.350 -18.388 -76.989 1.00 66.05 100 GLY A N 1
ATOM 1362 C CA . GLY B 2 100 ? -30.152 -19.348 -78.057 1.00 66.34 100 GLY A CA 1
ATOM 1363 C C . GLY B 2 100 ? -30.362 -20.774 -77.606 1.00 70.94 100 GLY A C 1
ATOM 1364 O O . GLY B 2 100 ? -30.878 -21.020 -76.513 1.00 72.55 100 GLY A O 1
ATOM 1365 N N . TRP B 2 101 ? -29.952 -21.721 -78.453 1.00 65.52 101 TRP A N 1
ATOM 1366 C CA . TRP B 2 101 ? -30.035 -23.161 -78.213 1.00 64.72 101 TRP A CA 1
ATOM 1367 C C . TRP B 2 101 ? -29.311 -23.647 -76.948 1.00 69.00 101 TRP A C 1
ATOM 1368 O O . TRP B 2 101 ? -29.800 -24.568 -76.293 1.00 70.49 101 TRP A O 1
ATOM 1379 N N . GLY B 2 102 ? -28.150 -23.061 -76.656 1.00 63.84 102 GLY A N 1
ATOM 1380 C CA . GLY B 2 102 ? -27.310 -23.429 -75.529 1.00 63.48 102 GLY A CA 1
ATOM 1381 C C . GLY B 2 102 ? -27.741 -22.830 -74.220 1.00 72.20 102 GLY A C 1
ATOM 1382 O O . GLY B 2 102 ? -26.973 -22.830 -73.259 1.00 74.24 102 GLY A O 1
ATOM 1383 N N . ASN B 2 103 ? -28.953 -22.271 -74.178 1.00 70.33 103 ASN A N 1
ATOM 1384 C CA . ASN B 2 103 ? -29.538 -21.686 -72.976 1.00 68.97 103 ASN A CA 1
ATOM 1385 C C . ASN B 2 103 ? -31.064 -21.866 -73.006 1.00 76.20 103 ASN A C 1
ATOM 1386 O O . ASN B 2 103 ? -31.820 -21.050 -72.473 1.00 76.40 103 ASN A O 1
ATOM 1391 N N . HIS B 2 104 ? -31.490 -23.001 -73.624 1.00 75.59 104 HIS A N 1
ATOM 1392 C CA . HIS B 2 104 ? -32.836 -23.583 -73.701 1.00 78.21 104 HIS A CA 1
ATOM 1393 C C . HIS B 2 104 ? -33.851 -22.837 -74.576 1.00 80.03 104 HIS A C 1
ATOM 1394 O O . HIS B 2 104 ? -35.052 -22.972 -74.336 1.00 80.46 104 HIS A O 1
ATOM 1401 N N . CYS B 2 105 ? -33.404 -22.112 -75.612 1.00 75.24 105 CYS A N 1
ATOM 1402 C CA . CYS B 2 105 ? -34.339 -21.445 -76.532 1.00 76.25 105 CYS A CA 1
ATOM 1403 C C . CYS B 2 105 ? -34.205 -22.035 -77.905 1.00 78.80 105 CYS A C 1
ATOM 1404 O O . CYS B 2 105 ? -33.092 -22.236 -78.380 1.00 78.02 105 CYS A O 1
ATOM 1407 N N . GLY B 2 106 ? -35.324 -22.241 -78.568 1.00 74.71 106 GLY A N 1
ATOM 1408 C CA . GLY B 2 106 ? -35.308 -22.760 -79.927 1.00 75.05 106 GLY A CA 1
ATOM 1409 C C . GLY B 2 106 ? -34.939 -21.711 -80.953 1.00 79.56 106 GLY A C 1
ATOM 1410 O O . GLY B 2 106 ? -34.657 -22.039 -82.111 1.00 80.80 106 GLY A O 1
ATOM 1411 N N . LEU B 2 107 ? -34.945 -20.439 -80.520 1.00 75.57 107 LEU A N 1
ATOM 1412 C CA . LEU B 2 107 ? -34.624 -19.270 -81.324 1.00 74.72 107 LEU A CA 1
ATOM 1413 C C . LEU B 2 107 ? -33.461 -18.482 -80.761 1.00 77.07 107 LEU A C 1
ATOM 1414 O O . LEU B 2 107 ? -33.298 -18.393 -79.538 1.00 76.60 107 LEU A O 1
ATOM 1419 N N . PHE B 2 108 ? -32.658 -17.902 -81.664 1.00 72.88 108 PHE A N 1
ATOM 1420 C CA . PHE B 2 108 ? -31.548 -17.015 -81.320 1.00 71.22 108 PHE A CA 1
ATOM 1421 C C . PHE B 2 108 ? -32.068 -15.605 -81.489 1.00 77.64 108 PHE A C 1
ATOM 1422 O O . PHE B 2 108 ? -32.516 -15.230 -82.574 1.00 82.03 108 PHE A O 1
ATOM 1430 N N . GLY B 2 109 ? -31.992 -1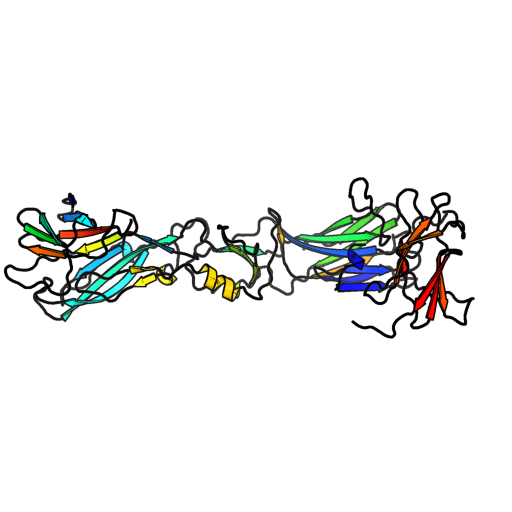4.830 -80.428 1.00 72.13 109 GLY A N 1
ATOM 1431 C CA . GLY B 2 109 ? -32.449 -13.452 -80.392 1.00 71.36 109 GLY A CA 1
ATOM 1432 C C . GLY B 2 109 ? -32.502 -13.013 -78.953 1.00 73.68 109 GLY A C 1
ATOM 1433 O O . GLY B 2 109 ? -32.095 -13.778 -78.075 1.00 72.46 109 GLY A O 1
ATOM 1434 N N . LYS B 2 110 ? -32.997 -11.775 -78.711 1.00 68.79 110 LYS A N 1
ATOM 1435 C CA . LYS B 2 110 ? -33.159 -11.162 -77.404 1.00 65.79 110 LYS A CA 1
ATOM 1436 C C . LYS B 2 110 ? -34.433 -11.711 -76.749 1.00 73.46 110 LYS A C 1
ATOM 1437 O O . LYS B 2 110 ? -35.477 -11.793 -77.390 1.00 75.79 110 LYS A O 1
ATOM 1443 N N . GLY B 2 111 ? -34.334 -12.096 -75.491 1.00 70.34 111 GLY A N 1
ATOM 1444 C CA . GLY B 2 111 ? -35.469 -12.582 -74.723 1.00 71.49 111 GLY A CA 1
ATOM 1445 C C . GLY B 2 111 ? -35.680 -11.733 -73.485 1.00 76.90 111 GLY A C 1
ATOM 1446 O O . GLY B 2 111 ? -34.735 -11.111 -73.009 1.00 77.37 111 GLY A O 1
ATOM 1447 N N . SER B 2 112 ? -36.919 -11.661 -72.970 1.00 73.70 112 SER A N 1
ATOM 1448 C CA . SER B 2 112 ? -37.226 -10.854 -71.792 1.00 72.54 112 SER A CA 1
ATOM 1449 C C . SER B 2 112 ? -36.516 -11.357 -70.528 1.00 75.50 112 SER A C 1
ATOM 1450 O O . SER B 2 112 ? -36.429 -12.560 -70.311 1.00 76.32 112 SER A O 1
ATOM 1453 N N . ILE B 2 113 ? -35.977 -10.425 -69.730 1.00 69.77 113 ILE A N 1
ATOM 1454 C CA . ILE B 2 113 ? -35.329 -10.696 -68.448 1.00 67.81 113 ILE A CA 1
ATOM 1455 C C . ILE B 2 113 ? -35.752 -9.651 -67.418 1.00 73.09 113 ILE A C 1
ATOM 1456 O O . ILE B 2 113 ? -35.708 -8.447 -67.694 1.00 74.81 113 ILE A O 1
ATOM 1461 N N . VAL B 2 114 ? -36.174 -10.101 -66.244 1.00 68.72 114 VAL A N 1
ATOM 1462 C CA . VAL B 2 114 ? -36.528 -9.184 -65.156 1.00 68.50 114 VAL A CA 1
ATOM 1463 C C . VAL B 2 114 ? -35.792 -9.606 -63.890 1.00 69.61 114 VAL A C 1
ATOM 1464 O O . VAL B 2 114 ? -35.748 -10.793 -63.580 1.00 68.93 114 VAL A O 1
ATOM 1468 N N . ALA B 2 115 ? -35.191 -8.647 -63.193 1.00 65.64 115 ALA A N 1
ATOM 1469 C CA . ALA B 2 115 ? -34.532 -8.883 -61.904 1.00 65.85 115 ALA A CA 1
ATOM 1470 C C . ALA B 2 115 ? -35.208 -7.982 -60.853 1.00 72.70 115 ALA A C 1
ATOM 1471 O O . ALA B 2 115 ? -35.495 -6.809 -61.133 1.00 71.05 115 ALA A O 1
ATOM 1473 N N . CYS B 2 116 ? -35.501 -8.543 -59.673 1.00 72.90 116 CYS A N 1
ATOM 1474 C CA . CYS B 2 116 ? -36.114 -7.802 -58.565 1.00 75.06 116 CYS A CA 1
ATOM 1475 C C . CYS B 2 116 ? -35.313 -8.068 -57.307 1.00 75.33 116 CYS A C 1
ATOM 1476 O O . CYS B 2 116 ? -34.793 -9.175 -57.121 1.00 75.10 116 CYS A O 1
ATOM 1479 N N . VAL B 2 117 ? -35.216 -7.050 -56.450 1.00 68.29 117 VAL A N 1
ATOM 1480 C CA . VAL B 2 117 ? -34.531 -7.127 -55.165 1.00 66.59 117 VAL A CA 1
ATOM 1481 C C . VAL B 2 117 ? -35.416 -6.465 -54.064 1.00 72.72 117 VAL A C 1
ATOM 1482 O O . VAL B 2 117 ? -36.258 -5.619 -54.386 1.00 72.04 117 VAL A O 1
ATOM 1486 N N . LYS B 2 118 ? -35.255 -6.891 -52.791 1.00 70.45 118 LYS A N 1
ATOM 1487 C CA . LYS B 2 118 ? -35.986 -6.352 -51.648 1.00 71.26 118 LYS A CA 1
ATOM 1488 C C . LYS B 2 118 ? -35.110 -5.290 -50.985 1.00 75.78 118 LYS A C 1
ATOM 1489 O O . LYS B 2 118 ? -34.043 -5.586 -50.435 1.00 76.32 118 LYS A O 1
ATOM 1495 N N . ALA B 2 119 ? -35.564 -4.037 -51.067 1.00 71.41 119 ALA A N 1
ATOM 1496 C CA . ALA B 2 119 ? -34.878 -2.874 -50.549 1.00 69.29 119 ALA A CA 1
ATOM 1497 C C . ALA B 2 119 ? -35.423 -2.397 -49.212 1.00 76.20 119 ALA A C 1
ATOM 1498 O O . ALA B 2 119 ? -36.598 -2.055 -49.099 1.00 79.60 119 ALA A O 1
ATOM 1500 N N . ALA B 2 120 ? -34.561 -2.348 -48.199 1.00 71.24 120 ALA A N 1
ATOM 1501 C CA . ALA B 2 120 ? -34.875 -1.831 -46.877 1.00 70.30 120 ALA A CA 1
ATOM 1502 C C . ALA B 2 120 ? -33.717 -0.876 -46.534 1.00 75.94 120 ALA A C 1
ATOM 1503 O O . ALA B 2 120 ? -33.001 -0.430 -47.446 1.00 75.40 120 ALA A O 1
ATOM 1505 N N . CYS B 2 121 ? -33.546 -0.541 -45.248 1.00 73.69 121 CYS A N 1
ATOM 1506 C CA . CYS B 2 121 ? -32.497 0.335 -44.755 1.00 72.91 121 CYS A CA 1
ATOM 1507 C C . CYS B 2 121 ? -31.691 -0.401 -43.701 1.00 76.40 121 CYS A C 1
ATOM 1508 O O . CYS B 2 121 ? -32.219 -1.256 -42.982 1.00 76.51 121 CYS A O 1
ATOM 1511 N N . GLU B 2 122 ? -30.409 -0.051 -43.609 1.00 72.62 122 GLU A N 1
ATOM 1512 C CA . GLU B 2 122 ? -29.489 -0.578 -42.616 1.00 73.36 122 GLU A CA 1
ATOM 1513 C C . GLU B 2 122 ? -29.819 0.032 -41.272 1.00 79.32 122 GLU A C 1
ATOM 1514 O O . GLU B 2 122 ? -30.426 1.105 -41.197 1.00 79.59 122 GLU A O 1
ATOM 1520 N N . ALA B 2 123 ? -29.446 -0.666 -40.206 1.00 77.48 123 ALA A N 1
ATOM 1521 C CA . ALA B 2 123 ? -29.684 -0.200 -38.852 1.00 78.35 123 ALA A CA 1
ATOM 1522 C C . ALA B 2 123 ? -28.819 1.026 -38.634 1.00 80.97 123 ALA A C 1
ATOM 1523 O O . ALA B 2 123 ? -27.663 1.031 -39.059 1.00 80.91 123 ALA A O 1
ATOM 1525 N N . LYS B 2 124 ? -29.392 2.077 -38.025 1.00 75.20 124 LYS A N 1
ATOM 1526 C CA . LYS B 2 124 ? -28.712 3.340 -37.734 1.00 73.32 124 LYS A CA 1
ATOM 1527 C C . LYS B 2 124 ? -28.238 4.092 -38.990 1.00 71.16 124 LYS A C 1
ATOM 1528 O O . LYS B 2 124 ? -27.287 4.869 -38.910 1.00 69.48 124 LYS A O 1
ATOM 1534 N N . LYS B 2 125 ? -28.878 3.886 -40.144 1.00 55.81 125 LYS A N 1
ATOM 1535 C CA . LYS B 2 125 ? -28.422 4.594 -41.358 1.00 55.79 125 LYS A CA 1
ATOM 1536 C C . LYS B 2 125 ? -29.502 5.511 -42.009 1.00 63.30 125 LYS A C 1
ATOM 1537 O O . LYS B 2 125 ? -29.525 5.677 -43.227 1.00 66.25 125 LYS A O 1
ATOM 1543 N N . LYS B 2 126 ? -30.335 6.145 -41.180 1.00 57.78 126 LYS A N 1
ATOM 1544 C CA . LYS B 2 126 ? -31.374 7.078 -41.560 1.00 57.61 126 LYS A CA 1
ATOM 1545 C C . LYS B 2 126 ? -30.940 8.525 -41.248 1.00 60.26 126 LYS A C 1
ATOM 1546 O O . LYS B 2 126 ? -30.215 8.773 -40.296 1.00 56.87 126 LYS A O 1
ATOM 1552 N N . ALA B 2 127 ? -31.444 9.477 -42.037 1.00 59.43 127 ALA A N 1
ATOM 1553 C CA . ALA B 2 127 ? -31.314 10.915 -41.846 1.00 57.97 127 ALA A CA 1
ATOM 1554 C C . ALA B 2 127 ? -32.756 11.343 -41.622 1.00 63.93 127 ALA A C 1
ATOM 1555 O O . ALA B 2 127 ? -33.646 11.009 -42.409 1.00 66.05 127 ALA A O 1
ATOM 1557 N N . THR B 2 128 ? -33.017 11.915 -40.458 1.00 60.75 128 THR A N 1
ATOM 1558 C CA . THR B 2 128 ? -34.359 12.302 -40.036 1.00 60.35 128 THR A CA 1
ATOM 1559 C C . THR B 2 128 ? -34.477 13.819 -40.022 1.00 64.82 128 THR A C 1
ATOM 1560 O O . THR B 2 128 ? -33.477 14.533 -39.981 1.00 64.29 128 THR A O 1
ATOM 1564 N N . GLY B 2 129 ? -35.699 14.303 -40.118 1.00 62.44 129 GLY A N 1
ATOM 1565 C CA . GLY B 2 129 ? -35.953 15.725 -40.085 1.00 61.04 129 GLY A CA 1
ATOM 1566 C C . GLY B 2 129 ? -37.096 16.062 -39.170 1.00 61.56 129 GLY A C 1
ATOM 1567 O O . GLY B 2 129 ? -37.893 15.198 -38.812 1.00 62.11 129 GLY A O 1
ATOM 1568 N N . HIS B 2 130 ? -37.140 17.319 -38.780 1.00 56.15 130 HIS A N 1
ATOM 1569 C CA . HIS B 2 130 ? -38.182 17.973 -38.026 1.00 55.54 130 HIS A CA 1
ATOM 1570 C C . HIS B 2 130 ? -38.340 19.359 -38.617 1.00 59.17 130 HIS A C 1
ATOM 1571 O O . HIS B 2 130 ? -37.346 20.029 -38.913 1.00 59.12 130 HIS A O 1
ATOM 1578 N N . VAL B 2 131 ? -39.587 19.778 -38.820 1.00 54.73 131 VAL A N 1
ATOM 1579 C CA . VAL B 2 131 ? -39.884 21.094 -39.362 1.00 54.94 131 VAL A CA 1
ATOM 1580 C C . VAL B 2 131 ? -40.472 22.007 -38.253 1.00 58.36 131 VAL A C 1
ATOM 1581 O O . VAL B 2 131 ? -41.084 21.505 -37.319 1.00 57.00 131 VAL A O 1
ATOM 1585 N N . TYR B 2 132 ? -40.286 23.333 -38.365 1.00 55.05 132 TYR A N 1
ATOM 1586 C CA . TYR B 2 132 ? -40.780 24.297 -37.386 1.00 54.08 132 TYR A CA 1
ATOM 1587 C C . TYR B 2 132 ? -42.171 24.801 -37.691 1.00 60.42 132 TYR A C 1
ATOM 1588 O O . TYR B 2 132 ? -42.622 24.687 -38.828 1.00 62.85 132 TYR A O 1
ATOM 1597 N N . ASP B 2 133 ? -42.834 25.412 -36.681 1.00 56.34 133 ASP A N 1
ATOM 1598 C CA . ASP B 2 133 ? -44.179 26.008 -36.750 1.00 56.49 133 ASP A CA 1
ATOM 1599 C C . ASP B 2 133 ? -44.138 27.312 -35.956 1.00 60.30 133 ASP A C 1
ATOM 1600 O O . ASP B 2 133 ? -43.872 27.283 -34.752 1.00 59.83 133 ASP A O 1
ATOM 1605 N N . ALA B 2 134 ? -44.374 28.459 -36.631 1.00 57.53 134 ALA A N 1
ATOM 1606 C CA . ALA B 2 134 ? -44.367 29.787 -35.994 1.00 57.14 134 ALA A CA 1
ATOM 1607 C C . ALA B 2 134 ? -45.318 29.834 -34.826 1.00 59.76 134 ALA A C 1
ATOM 1608 O O . ALA B 2 134 ? -45.089 30.556 -33.860 1.00 61.28 134 ALA A O 1
ATOM 1610 N N . ASN B 2 135 ? -46.360 29.017 -34.892 1.00 54.92 135 ASN A N 1
ATOM 1611 C CA . ASN B 2 135 ? -47.377 28.917 -33.859 1.00 54.60 135 ASN A CA 1
ATOM 1612 C C . ASN B 2 135 ? -46.908 28.199 -32.624 1.00 55.89 135 ASN A C 1
ATOM 1613 O O . ASN B 2 135 ? -47.599 28.204 -31.615 1.00 55.76 135 ASN A O 1
ATOM 1618 N N . LYS B 2 136 ? -45.770 27.546 -32.710 1.00 52.37 136 LYS A N 1
ATOM 1619 C CA . LYS B 2 136 ? -45.275 26.720 -31.625 1.00 50.34 136 LYS A CA 1
ATOM 1620 C C . LYS B 2 136 ? -43.886 27.080 -31.184 1.00 54.48 136 LYS A C 1
ATOM 1621 O O . LYS B 2 136 ? -43.446 26.548 -30.183 1.00 56.10 136 LYS A O 1
ATOM 1627 N N . ILE B 2 137 ? -43.189 27.971 -31.891 1.00 61.40 137 ILE A N 1
ATOM 1628 C CA . ILE B 2 137 ? -41.841 28.367 -31.485 1.00 58.82 137 ILE A CA 1
ATOM 1629 C C . ILE B 2 137 ? -41.919 29.213 -30.244 1.00 60.38 137 ILE A C 1
ATOM 1630 O O . ILE B 2 137 ? -42.942 29.837 -29.982 1.00 61.59 137 ILE A O 1
ATOM 1635 N N . VAL B 2 138 ? -40.853 29.186 -29.459 1.00 55.00 138 VAL A N 1
ATOM 1636 C CA . VAL B 2 138 ? -40.660 29.912 -28.214 1.00 52.88 138 VAL A CA 1
ATOM 1637 C C . VAL B 2 138 ? -39.333 30.618 -28.377 1.00 57.84 138 VAL A C 1
ATOM 1638 O O . VAL B 2 138 ? -38.408 30.049 -28.970 1.00 56.84 138 VAL A O 1
ATOM 1642 N N . TYR B 2 139 ? -39.232 31.856 -27.878 1.00 56.25 139 TYR A N 1
ATOM 1643 C CA . TYR B 2 139 ? -37.980 32.590 -27.889 1.00 56.44 139 TYR A CA 1
ATOM 1644 C C . TYR B 2 139 ? -37.729 33.212 -26.512 1.00 60.34 139 TYR A C 1
ATOM 1645 O O . TYR B 2 139 ? -38.588 33.848 -25.911 1.00 60.16 139 TYR A O 1
ATOM 1654 N N . THR B 2 140 ? -36.549 32.906 -25.994 1.00 57.06 140 THR A N 1
ATOM 1655 C CA . THR B 2 140 ? -36.009 33.227 -24.699 1.00 56.21 140 THR A CA 1
ATOM 1656 C C . THR B 2 140 ? -35.050 34.423 -24.800 1.00 60.97 140 THR A C 1
ATOM 1657 O O . THR B 2 140 ? -34.089 34.399 -25.579 1.00 62.28 140 THR A O 1
ATOM 1661 N N . VAL B 2 141 ? -35.374 35.499 -24.049 1.00 55.16 141 VAL A N 1
ATOM 1662 C CA . VAL B 2 141 ? -34.615 36.751 -23.961 1.00 53.45 141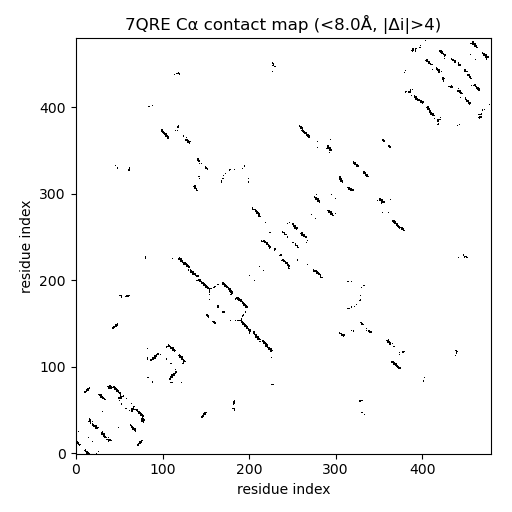 VAL A CA 1
ATOM 1663 C C . VAL B 2 141 ? -34.172 36.895 -22.509 1.00 58.50 141 VAL A C 1
ATOM 1664 O O . VAL B 2 141 ? -35.007 36.805 -21.600 1.00 58.46 141 VAL A O 1
ATOM 1668 N N . LYS B 2 142 ? -32.858 37.107 -22.296 1.00 54.86 142 LYS A N 1
ATOM 1669 C CA . LYS B 2 142 ? -32.289 37.265 -20.964 1.00 55.41 142 LYS A CA 1
ATOM 1670 C C . LYS B 2 142 ? -31.890 38.708 -20.652 1.00 60.04 142 LYS A C 1
ATOM 1671 O O . LYS B 2 142 ? -31.540 39.457 -21.564 1.00 61.11 142 LYS A O 1
ATOM 1677 N N . VAL B 2 143 ? -32.009 39.114 -19.370 1.00 56.24 143 VAL A N 1
ATOM 1678 C CA . VAL B 2 143 ? -31.673 40.457 -18.849 1.00 55.74 143 VAL A CA 1
ATOM 1679 C C . VAL B 2 143 ? -30.885 40.211 -17.572 1.00 61.53 143 VAL A C 1
ATOM 1680 O O . VAL B 2 143 ? -31.278 39.372 -16.776 1.00 60.87 143 VAL A O 1
ATOM 1684 N N . GLU B 2 144 ? -29.743 40.894 -17.406 1.00 61.87 144 GLU A N 1
ATOM 1685 C CA . GLU B 2 144 ? -28.844 40.767 -16.243 1.00 63.53 144 GLU A CA 1
ATOM 1686 C C . GLU B 2 144 ? -28.172 42.113 -15.963 1.00 68.27 144 GLU A C 1
ATOM 1687 O O . GLU B 2 144 ? -27.663 42.726 -16.903 1.00 66.29 144 GLU A O 1
ATOM 1693 N N . PRO B 2 145 ? -28.124 42.608 -14.707 1.00 68.06 145 PRO A N 1
ATOM 1694 C CA . PRO B 2 145 ? -27.432 43.885 -14.471 1.00 69.29 145 PRO A CA 1
ATOM 1695 C C . PRO B 2 145 ? -25.950 43.787 -14.821 1.00 73.80 145 PRO A C 1
ATOM 1696 O O . PRO B 2 145 ? -25.302 42.784 -14.524 1.00 75.57 145 PRO A O 1
ATOM 1700 N N . HIS B 2 146 ? -25.457 44.789 -15.540 1.00 68.53 146 HIS A N 1
ATOM 1701 C CA . HIS B 2 146 ? -24.078 44.874 -15.969 1.00 69.35 146 HIS A CA 1
ATOM 1702 C C . HIS B 2 146 ? -23.261 45.431 -14.795 1.00 81.16 146 HIS A C 1
ATOM 1703 O O . HIS B 2 146 ? -23.025 46.645 -14.674 1.00 83.40 146 HIS A O 1
ATOM 1710 N N . THR B 2 147 ? -22.922 44.540 -13.872 1.00 80.66 147 THR A N 1
ATOM 1711 C CA . THR B 2 147 ? -22.193 44.919 -12.672 1.00 84.85 147 THR A CA 1
ATOM 1712 C C . THR B 2 147 ? -20.983 44.024 -12.464 1.00 95.45 147 THR A C 1
ATOM 1713 O O . THR B 2 147 ? -20.045 44.430 -11.770 1.00 97.71 147 THR A O 1
ATOM 1717 N N . GLY B 2 148 ? -21.009 42.825 -13.069 1.00 93.96 148 GLY A N 1
ATOM 1718 C CA . GLY B 2 148 ? -19.943 41.840 -12.927 1.00 96.39 148 GLY A CA 1
ATOM 1719 C C . GLY B 2 148 ? -19.924 41.307 -11.507 1.00 107.40 148 GLY A C 1
ATOM 1720 O O . GLY B 2 148 ? -18.905 41.384 -10.809 1.00 109.31 148 GLY A O 1
ATOM 1721 N N . ASP B 2 149 ? -21.100 40.841 -11.051 1.00 107.27 149 ASP A N 1
ATOM 1722 C CA . ASP B 2 149 ? -21.314 40.279 -9.722 1.00 111.63 149 ASP A CA 1
ATOM 1723 C C . ASP B 2 149 ? -21.772 38.842 -9.896 1.00 117.21 149 ASP A C 1
ATOM 1724 O O . ASP B 2 149 ? -22.836 38.588 -10.478 1.00 114.72 149 ASP A O 1
ATOM 1729 N N . TYR B 2 150 ? -20.914 37.901 -9.463 1.00 116.70 150 TYR A N 1
ATOM 1730 C CA . TYR B 2 150 ? -21.140 36.460 -9.586 1.00 116.53 150 TYR A CA 1
ATOM 1731 C C . TYR B 2 150 ? -21.017 35.817 -8.220 1.00 123.44 150 TYR A C 1
ATOM 1732 O O . TYR B 2 150 ? -20.149 36.204 -7.427 1.00 125.69 150 TYR A O 1
ATOM 1741 N N . VAL B 2 151 ? -21.917 34.862 -7.938 1.00 120.28 151 VAL A N 1
ATOM 1742 C CA . VAL B 2 151 ? -21.934 34.122 -6.680 1.00 125.03 151 VAL A CA 1
ATOM 1743 C C . VAL B 2 151 ? -21.097 32.846 -6.877 1.00 133.40 151 VAL A C 1
ATOM 1744 O O . VAL B 2 151 ? -21.650 31.758 -7.055 1.00 133.97 151 VAL A O 1
ATOM 1748 N N . ALA B 2 152 ? -19.750 32.995 -6.869 1.00 132.39 152 ALA A N 1
ATOM 1749 C CA . ALA B 2 152 ? -18.781 31.903 -7.045 1.00 134.95 152 ALA A CA 1
ATOM 1750 C C . ALA B 2 152 ? -18.713 30.954 -5.823 1.00 146.07 152 ALA A C 1
ATOM 1751 O O . ALA B 2 152 ? -17.738 30.213 -5.634 1.00 149.27 152 ALA A O 1
ATOM 1753 N N . ALA B 2 153 ? -19.775 30.977 -5.008 1.00 144.60 153 ALA A N 1
ATOM 1754 C CA . ALA B 2 153 ? -19.958 30.110 -3.860 1.00 149.85 153 ALA A CA 1
ATOM 1755 C C . ALA B 2 153 ? -20.834 28.948 -4.345 1.00 153.34 153 ALA A C 1
ATOM 1756 O O . ALA B 2 153 ? -20.387 27.801 -4.304 1.00 156.20 153 ALA A O 1
ATOM 1758 N N . ASN B 2 154 ? -22.046 29.252 -4.872 1.00 145.98 154 ASN A N 1
ATOM 1759 C CA . ASN B 2 154 ? -22.972 28.246 -5.397 1.00 144.88 154 ASN A CA 1
ATOM 1760 C C . ASN B 2 154 ? -23.006 28.239 -6.954 1.00 145.34 154 ASN A C 1
ATOM 1761 O O . ASN B 2 154 ? -23.894 27.615 -7.547 1.00 143.61 154 ASN A O 1
ATOM 1766 N N . GLU B 2 155 ? -21.999 28.895 -7.604 1.00 140.36 155 GLU A N 1
ATOM 1767 C CA . GLU B 2 155 ? -21.807 29.040 -9.067 1.00 135.72 155 GLU A CA 1
ATOM 1768 C C . GLU B 2 155 ? -23.066 29.526 -9.801 1.00 135.63 155 GLU A C 1
ATOM 1769 O O . GLU B 2 155 ? -23.335 29.106 -10.931 1.00 131.93 155 GLU A O 1
ATOM 1775 N N . THR B 2 156 ? -23.812 30.443 -9.155 1.00 133.49 156 THR A N 1
ATOM 1776 C CA . THR B 2 156 ? -25.060 31.015 -9.669 1.00 130.95 156 THR A CA 1
ATOM 1777 C C . THR B 2 156 ? -24.895 32.465 -10.163 1.00 133.29 156 THR A C 1
ATOM 1778 O O . THR B 2 156 ? -24.265 33.278 -9.486 1.00 134.56 156 THR A O 1
ATOM 1782 N N . HIS B 2 157 ? -25.481 32.781 -11.337 1.00 126.41 157 HIS A N 1
ATOM 1783 C CA . HIS B 2 157 ? -25.456 34.121 -11.929 1.00 123.64 157 HIS A CA 1
ATOM 1784 C C . HIS B 2 157 ? -26.447 34.979 -11.169 1.00 125.64 157 HIS A C 1
ATOM 1785 O O . HIS B 2 157 ? -27.649 34.688 -11.179 1.00 124.49 157 HIS A O 1
ATOM 1792 N N . SER B 2 158 ? -25.939 35.998 -10.457 1.00 122.01 158 SER A N 1
ATOM 1793 C CA . SER B 2 158 ? -26.796 36.868 -9.656 1.00 121.84 158 SER A CA 1
ATOM 1794 C C . SER B 2 158 ? -27.472 37.938 -10.497 1.00 117.74 158 SER A C 1
ATOM 1795 O O . SER B 2 158 ? -26.823 38.593 -11.324 1.00 116.53 158 SER A O 1
ATOM 1798 N N . GLY B 2 159 ? -28.779 38.072 -10.280 1.00 108.05 159 GLY A N 1
ATOM 1799 C CA . GLY B 2 159 ? -29.624 39.047 -10.949 1.00 102.58 159 GLY A CA 1
ATOM 1800 C C . GLY B 2 159 ? -30.072 38.707 -12.353 1.00 95.82 159 GLY A C 1
ATOM 1801 O O . GLY B 2 159 ? -30.789 39.505 -12.952 1.00 94.36 159 GLY A O 1
ATOM 1802 N N . ARG B 2 160 ? -29.668 37.541 -12.899 1.00 85.17 160 ARG A N 1
ATOM 1803 C CA . ARG B 2 160 ? -30.075 37.120 -14.242 1.00 79.05 160 ARG A CA 1
ATOM 1804 C C . ARG B 2 160 ? -31.564 36.709 -14.282 1.00 81.69 160 ARG A C 1
ATOM 1805 O O . ARG B 2 160 ? -32.012 35.905 -13.460 1.00 84.44 160 ARG A O 1
ATOM 1813 N N . LYS B 2 161 ? -32.324 37.286 -15.223 1.00 74.31 161 LYS A N 1
ATOM 1814 C CA . LYS B 2 161 ? -33.753 37.027 -15.390 1.00 72.91 161 LYS A CA 1
ATOM 1815 C C . LYS B 2 161 ? -34.064 36.626 -16.822 1.00 74.36 161 LYS A C 1
ATOM 1816 O O . LYS B 2 161 ? -33.538 37.234 -17.747 1.00 71.03 161 LYS A O 1
ATOM 1822 N N . THR B 2 162 ? -34.911 35.580 -16.999 1.00 72.66 162 THR A N 1
ATOM 1823 C CA . THR B 2 162 ? -35.309 35.033 -18.298 1.00 70.38 162 THR A CA 1
ATOM 1824 C C . THR B 2 162 ? -36.785 35.274 -18.623 1.00 73.43 162 THR A C 1
ATOM 1825 O O . THR B 2 162 ? -37.663 34.894 -17.862 1.00 74.31 162 THR A O 1
ATOM 1829 N N . ALA B 2 163 ? -37.038 35.887 -19.772 1.00 68.10 163 ALA A N 1
ATOM 1830 C CA . ALA B 2 163 ? -38.363 36.136 -20.306 1.00 66.91 163 ALA A CA 1
ATOM 1831 C C . ALA B 2 163 ? -38.547 35.216 -21.504 1.00 68.20 163 ALA A C 1
ATOM 1832 O O . ALA B 2 163 ? -37.700 35.221 -22.396 1.00 67.54 163 ALA A O 1
ATOM 1834 N N . SER B 2 164 ? -39.641 34.426 -21.519 1.00 63.77 164 SER A N 1
ATOM 1835 C CA . SER B 2 164 ? -40.048 33.506 -22.594 1.00 61.90 164 SER A CA 1
ATOM 1836 C C . SER B 2 164 ? -41.227 34.080 -23.381 1.00 66.64 164 SER A C 1
ATOM 1837 O O . SER B 2 164 ? -42.270 34.391 -22.810 1.00 68.92 164 SER A O 1
ATOM 1840 N N . PHE B 2 165 ? -41.088 34.188 -24.688 1.00 60.71 165 PHE A N 1
ATOM 1841 C CA . PHE B 2 165 ? -42.187 34.714 -25.469 1.00 60.19 165 PHE A CA 1
ATOM 1842 C C . PHE B 2 165 ? -42.617 33.712 -26.484 1.00 64.65 165 PHE A C 1
ATOM 1843 O O . PHE B 2 165 ? -41.858 32.805 -26.804 1.00 64.29 165 PHE A O 1
ATOM 1851 N N . THR B 2 166 ? -43.850 33.876 -26.992 1.00 63.23 166 THR A N 1
ATOM 1852 C CA . THR B 2 166 ? -44.411 33.130 -28.105 1.00 65.57 166 THR A CA 1
ATOM 1853 C C . THR B 2 166 ? -45.021 34.182 -29.051 1.00 75.92 166 THR A C 1
ATOM 1854 O O . THR B 2 166 ? -44.984 35.371 -28.729 1.00 77.69 166 THR A O 1
ATOM 1858 N N . ILE B 2 167 ? -45.514 33.781 -30.232 1.00 74.86 167 ILE A N 1
ATOM 1859 C CA . ILE B 2 167 ? -46.182 34.678 -31.191 1.00 74.96 167 ILE A CA 1
ATOM 1860 C C . ILE B 2 167 ? -47.377 35.405 -30.506 1.00 77.04 167 ILE A C 1
ATOM 1861 O O . ILE B 2 167 ? -47.598 36.591 -30.748 1.00 75.19 167 ILE A O 1
ATOM 1866 N N . SER B 2 168 ? -48.115 34.703 -29.636 1.00 75.76 168 SER A N 1
ATOM 1867 C CA . SER B 2 168 ? -49.229 35.326 -28.935 1.00 79.18 168 SER A CA 1
ATOM 1868 C C . SER B 2 168 ? -48.718 36.195 -27.770 1.00 88.76 168 SER A C 1
ATOM 1869 O O . SER B 2 168 ? -48.762 37.440 -27.845 1.00 91.41 168 SER A O 1
ATOM 1872 N N . SER B 2 169 ? -48.149 35.533 -26.749 1.00 84.82 169 SER A N 1
ATOM 1873 C CA . SER B 2 169 ? -47.547 36.138 -25.566 1.00 83.94 169 SER A CA 1
ATOM 1874 C C . SER B 2 169 ? -46.223 36.803 -25.924 1.00 85.54 169 SER A C 1
ATOM 1875 O O . SER B 2 169 ? -45.169 36.186 -25.787 1.00 84.35 169 SER A O 1
ATOM 1878 N N . GLU B 2 170 ? -46.269 38.056 -26.398 1.00 82.09 170 GLU A N 1
ATOM 1879 C CA . GLU B 2 170 ? -45.022 38.709 -26.776 1.00 80.71 170 GLU A CA 1
ATOM 1880 C C . GLU B 2 170 ? -44.685 39.991 -25.956 1.00 80.48 170 GLU A C 1
ATOM 1881 O O . GLU B 2 170 ? -43.806 40.752 -26.356 1.00 77.89 170 GLU A O 1
ATOM 1887 N N . LYS B 2 171 ? -45.304 40.145 -24.759 1.00 76.62 171 LYS A N 1
ATOM 1888 C CA . LYS B 2 171 ? -45.078 41.225 -23.785 1.00 75.72 171 LYS A CA 1
ATOM 1889 C C . LYS B 2 171 ? -44.725 40.583 -22.421 1.00 79.68 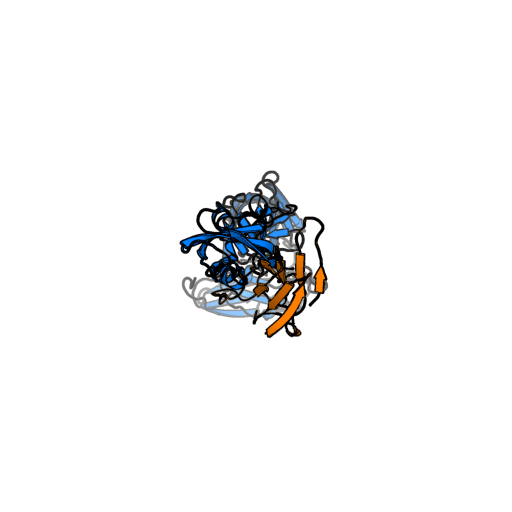171 LYS A C 1
ATOM 1890 O O . LYS B 2 171 ? -45.218 39.498 -22.116 1.00 80.42 171 LYS A O 1
ATOM 1896 N N . THR B 2 172 ? -43.856 41.230 -21.623 1.00 76.44 172 THR A N 1
ATOM 1897 C CA . THR B 2 172 ? -43.358 40.757 -20.314 1.00 76.59 172 THR A CA 1
ATOM 1898 C C . THR B 2 172 ? -42.786 41.933 -19.488 1.00 81.12 172 THR A C 1
ATOM 1899 O O . THR B 2 172 ? -42.377 42.951 -20.041 1.00 81.31 172 THR A O 1
ATOM 1903 N N . ILE B 2 173 ? -42.755 41.765 -18.163 1.00 77.33 173 ILE A N 1
ATOM 1904 C CA . ILE B 2 173 ? -42.142 42.658 -17.193 1.00 77.14 173 ILE A CA 1
ATOM 1905 C C . ILE B 2 173 ? -41.296 41.761 -16.285 1.00 80.30 173 ILE A C 1
ATOM 1906 O O . ILE B 2 173 ? -41.808 40.804 -15.704 1.00 81.13 173 ILE A O 1
ATOM 1911 N N . LEU B 2 174 ? -39.996 42.035 -16.225 1.00 75.04 174 LEU A N 1
ATOM 1912 C CA . LEU B 2 174 ? -39.043 41.287 -15.417 1.00 74.43 174 LEU A CA 1
ATOM 1913 C C . LEU B 2 174 ? -38.667 42.118 -14.232 1.00 79.76 174 LEU A C 1
ATOM 1914 O O . LEU B 2 174 ? -38.368 43.296 -14.400 1.00 80.05 174 LEU A O 1
ATOM 1919 N N . THR B 2 175 ? -38.671 41.518 -13.041 1.00 79.30 175 THR A N 1
ATOM 1920 C CA . THR B 2 175 ? -38.296 42.210 -11.811 1.00 82.83 175 THR A CA 1
ATOM 1921 C C . THR B 2 175 ? -36.813 41.966 -11.561 1.00 89.57 175 THR A C 1
ATOM 1922 O O . THR B 2 175 ? -36.426 40.827 -11.281 1.00 90.94 175 THR A O 1
ATOM 1926 N N . MET B 2 176 ? -35.972 43.023 -11.721 1.00 85.35 176 MET A N 1
ATOM 1927 C CA . MET B 2 176 ? -34.508 42.930 -11.554 1.00 84.79 176 MET A CA 1
ATOM 1928 C C . MET B 2 176 ? -34.044 43.068 -10.081 1.00 93.34 176 MET A C 1
ATOM 1929 O O . MET B 2 176 ? -32.991 43.660 -9.801 1.00 94.46 176 MET A O 1
ATOM 1934 N N . GLY B 2 177 ? -34.841 42.509 -9.166 1.00 91.25 177 GLY A N 1
ATOM 1935 C CA . GLY B 2 177 ? -34.596 42.548 -7.734 1.00 94.18 177 GLY A CA 1
ATOM 1936 C C . GLY B 2 177 ? -34.666 43.952 -7.186 1.00 99.73 177 GLY A C 1
ATOM 1937 O O . GLY B 2 177 ? -35.664 44.657 -7.369 1.00 98.61 177 GLY A O 1
ATOM 1938 N N . GLU B 2 178 ? -33.561 44.379 -6.566 1.00 99.45 178 GLU A N 1
ATOM 1939 C CA . GLU B 2 178 ? -33.419 45.687 -5.935 1.00 102.30 178 GLU A CA 1
ATOM 1940 C C . GLU B 2 178 ? -33.175 46.820 -6.936 1.00 103.80 178 GLU A C 1
ATOM 1941 O O . GLU B 2 178 ? -33.072 47.977 -6.529 1.00 105.33 178 GLU A O 1
ATOM 1947 N N . TYR B 2 179 ? -33.122 46.490 -8.245 1.00 97.14 179 TYR A N 1
ATOM 1948 C CA . TYR B 2 179 ? -32.913 47.436 -9.346 1.00 94.55 179 TYR A CA 1
ATOM 1949 C C . TYR B 2 179 ? -34.227 47.884 -10.007 1.00 98.66 179 TYR A C 1
ATOM 1950 O O . TYR B 2 179 ? -34.179 48.733 -10.898 1.00 97.35 179 TYR A O 1
ATOM 1959 N N . GLY B 2 180 ? -35.364 47.317 -9.588 1.00 95.73 180 GLY A N 1
ATOM 1960 C CA . GLY B 2 180 ? -36.669 47.683 -10.124 1.00 95.55 180 GLY A CA 1
ATOM 1961 C C . GLY B 2 180 ? -37.194 46.774 -11.218 1.00 98.50 180 GLY A C 1
ATOM 1962 O O . GLY B 2 180 ? -36.987 45.559 -11.168 1.00 98.93 180 GLY A O 1
ATOM 1963 N N . ASP B 2 181 ? -37.893 47.345 -12.217 1.00 92.96 181 ASP A N 1
ATOM 1964 C CA . ASP B 2 181 ? -38.493 46.552 -13.293 1.00 89.16 181 ASP A CA 1
ATOM 1965 C C . ASP B 2 181 ? -38.195 47.027 -14.707 1.00 88.56 181 ASP A C 1
ATOM 1966 O O . ASP B 2 181 ? -38.189 48.234 -15.010 1.00 89.64 181 ASP A O 1
ATOM 1971 N N . VAL B 2 182 ? -37.992 46.049 -15.582 1.00 79.84 182 VAL A N 1
ATOM 1972 C CA . VAL B 2 182 ? -37.731 46.272 -17.000 1.00 76.71 182 VAL A CA 1
ATOM 1973 C C . VAL B 2 182 ? -38.825 45.562 -17.825 1.00 77.76 182 VAL A C 1
ATOM 1974 O O . VAL B 2 182 ? -39.050 44.375 -17.628 1.00 78.13 182 VAL A O 1
ATOM 1978 N N . SER B 2 183 ? -39.517 46.292 -18.709 1.00 71.74 183 SER A N 1
ATOM 1979 C CA . SER B 2 183 ? -40.558 45.744 -19.570 1.00 70.21 183 SER A CA 1
ATOM 1980 C C . SER B 2 183 ? -40.009 45.407 -20.965 1.00 72.23 183 SER A C 1
ATOM 1981 O O . SER B 2 183 ? -39.215 46.177 -21.514 1.00 72.96 183 SER A O 1
ATOM 1984 N N . LEU B 2 184 ? -40.420 44.262 -21.537 1.00 66.63 184 LEU A N 1
ATOM 1985 C CA . LEU B 2 184 ? -39.995 43.868 -22.884 1.00 64.66 184 LEU A CA 1
ATOM 1986 C C . LEU B 2 184 ? -41.192 43.501 -23.754 1.00 69.87 184 LEU A C 1
ATOM 1987 O O . LEU B 2 184 ? -42.000 42.673 -23.358 1.00 70.00 184 LEU A O 1
ATOM 1992 N N . LEU B 2 185 ? -41.259 44.059 -24.962 1.00 67.94 185 LEU A N 1
ATOM 1993 C CA . LEU B 2 185 ? -42.270 43.739 -25.972 1.00 68.98 185 LEU A CA 1
ATOM 1994 C C . LEU B 2 185 ? -41.441 43.243 -27.151 1.00 72.45 185 LEU A C 1
ATOM 1995 O O . LEU B 2 185 ? -40.876 44.080 -27.851 1.00 70.71 185 LEU A O 1
ATOM 2000 N N . CYS B 2 186 ? -41.318 41.904 -27.333 1.00 71.53 186 CYS A N 1
ATOM 2001 C CA . CYS B 2 186 ? -40.478 41.307 -28.373 1.00 73.53 186 CYS A CA 1
ATOM 2002 C C . CYS B 2 186 ? -41.246 40.656 -29.482 1.00 81.63 186 CYS A C 1
ATOM 2003 O O . CYS B 2 186 ? -42.031 39.762 -29.211 1.00 82.47 186 CYS A O 1
ATOM 2006 N N . ARG B 2 187 ? -40.962 41.046 -30.739 1.00 80.08 187 ARG A N 1
ATOM 2007 C CA . ARG B 2 187 ? -41.562 40.478 -31.944 1.00 81.49 187 ARG A CA 1
ATOM 2008 C C . ARG B 2 187 ? -40.496 39.645 -32.672 1.00 87.06 187 ARG A C 1
ATOM 2009 O O . ARG B 2 187 ? -39.449 40.176 -33.033 1.00 87.23 187 ARG A O 1
ATOM 2017 N N . VAL B 2 188 ? -40.738 38.341 -32.848 1.00 85.55 188 VAL A N 1
ATOM 2018 C CA . VAL B 2 188 ? -39.803 37.474 -33.557 1.00 86.34 188 VAL A CA 1
ATOM 2019 C C . VAL B 2 188 ? -39.877 37.741 -35.058 1.00 96.76 188 VAL A C 1
ATOM 2020 O O . VAL B 2 188 ? -40.965 37.867 -35.642 1.00 98.11 188 VAL A O 1
ATOM 2024 N N . ALA B 2 189 ? -38.710 37.856 -35.666 1.00 96.52 189 ALA A N 1
ATOM 2025 C CA . ALA B 2 189 ? -38.584 38.039 -37.093 1.00 100.00 189 ALA A CA 1
ATOM 2026 C C . ALA B 2 189 ? -37.638 36.927 -37.548 1.00 107.49 189 ALA A C 1
ATOM 2027 O O . ALA B 2 189 ? -36.447 36.927 -37.206 1.00 106.33 189 ALA A O 1
ATOM 2029 N N . SER B 2 190 ? -38.211 35.906 -38.207 1.00 107.90 190 SER A N 1
ATOM 2030 C CA . SER B 2 190 ? -37.470 34.743 -38.709 1.00 108.87 190 SER A CA 1
ATOM 2031 C C . SER B 2 190 ? -36.836 35.034 -40.068 1.00 114.50 190 SER A C 1
ATOM 2032 O O . SER B 2 190 ? -35.737 34.536 -40.335 1.00 115.09 190 SER A O 1
ATOM 2035 N N . GLY B 2 191 ? -37.533 35.826 -40.900 1.00 111.33 191 GLY A N 1
ATOM 2036 C CA . GLY B 2 191 ? -37.114 36.176 -42.254 1.00 113.15 191 GLY A CA 1
ATOM 2037 C C . GLY B 2 191 ? -37.235 34.984 -43.188 1.00 117.84 191 GLY A C 1
ATOM 2038 O O . GLY B 2 191 ? -37.450 35.140 -44.399 1.00 120.53 191 GLY A O 1
ATOM 2039 N N . VAL B 2 192 ? -37.068 33.775 -42.600 1.00 111.00 192 VAL A N 1
ATOM 2040 C CA . VAL B 2 192 ? -37.169 32.453 -43.213 1.00 111.01 192 VAL A CA 1
ATOM 2041 C C . VAL B 2 192 ? -38.504 31.819 -42.764 1.00 108.07 192 VAL A C 1
ATOM 2042 O O . VAL B 2 192 ? -38.910 31.957 -41.603 1.00 105.21 192 VAL A O 1
ATOM 2046 N N . ASP B 2 193 ? -39.211 31.203 -43.711 1.00 95.11 193 ASP A N 1
ATOM 2047 C CA . ASP B 2 193 ? -40.468 30.523 -43.460 1.00 91.59 193 ASP A CA 1
ATOM 2048 C C . ASP B 2 193 ? -40.084 29.399 -42.491 1.00 87.98 193 ASP A C 1
ATOM 2049 O O . ASP B 2 193 ? -39.292 28.528 -42.856 1.00 87.65 193 ASP A O 1
ATOM 2054 N N . LEU B 2 194 ? -40.531 29.487 -41.218 1.00 77.42 194 LEU A N 1
ATOM 2055 C CA . LEU B 2 194 ? -40.227 28.470 -40.226 1.00 70.71 194 LEU A CA 1
ATOM 2056 C C . LEU B 2 194 ? -40.805 27.152 -40.693 1.00 73.37 194 LEU A C 1
ATOM 2057 O O . LEU B 2 194 ? -40.145 26.128 -40.577 1.00 73.49 194 LEU A O 1
ATOM 2062 N N . ALA B 2 195 ? -41.974 27.193 -41.335 1.00 70.42 195 ALA A N 1
ATOM 2063 C CA . ALA B 2 195 ? -42.620 26.032 -41.953 1.00 70.91 195 ALA A CA 1
ATOM 2064 C C . ALA B 2 195 ? -41.826 25.517 -43.183 1.00 77.39 195 ALA A C 1
ATOM 2065 O O . ALA B 2 195 ? -42.187 24.481 -43.760 1.00 77.93 195 ALA A O 1
ATOM 2067 N N . GLN B 2 196 ? -40.759 26.254 -43.583 1.00 74.51 196 GLN A N 1
ATOM 2068 C CA . GLN B 2 196 ? -39.841 25.911 -44.682 1.00 74.81 196 GLN A CA 1
ATOM 2069 C C . GLN B 2 196 ? -38.383 25.754 -44.190 1.00 77.96 196 GLN A C 1
ATOM 2070 O O . GLN B 2 196 ? -37.437 25.783 -44.989 1.00 79.89 196 GLN A O 1
ATOM 2076 N N . THR B 2 197 ? -38.219 25.591 -42.855 1.00 70.30 197 THR A N 1
ATOM 2077 C CA . THR B 2 197 ? -36.943 25.367 -42.171 1.00 66.58 197 THR A CA 1
ATOM 2078 C C . THR B 2 197 ? -36.996 23.977 -41.590 1.00 64.07 197 THR A C 1
ATOM 2079 O O . THR B 2 197 ? -37.943 23.620 -40.898 1.00 62.30 197 THR A O 1
ATOM 2083 N N . VAL B 2 198 ? -35.989 23.181 -41.898 1.00 59.07 198 VAL A N 1
ATOM 2084 C CA . VAL B 2 198 ? -35.877 21.822 -41.419 1.00 56.47 198 VAL A CA 1
ATOM 2085 C C . VAL B 2 198 ? -34.596 21.697 -40.626 1.00 61.59 198 VAL A C 1
ATOM 2086 O O . VAL B 2 198 ? -33.609 22.338 -40.947 1.00 63.22 198 VAL A O 1
ATOM 2090 N N . ILE B 2 199 ? -34.634 20.914 -39.562 1.00 58.54 199 ILE A N 1
ATOM 2091 C CA . ILE B 2 199 ? -33.473 20.541 -38.778 1.00 58.59 199 ILE A CA 1
ATOM 2092 C C . ILE B 2 199 ? -33.250 19.073 -39.105 1.00 64.73 199 ILE A C 1
ATOM 2093 O O . ILE B 2 199 ? -34.174 18.245 -39.021 1.00 64.73 199 ILE A O 1
ATOM 2098 N N . LEU B 2 200 ? -32.033 18.785 -39.568 1.00 60.75 200 LEU A N 1
ATOM 2099 C CA . LEU B 2 200 ? -31.625 17.486 -40.045 1.00 59.47 200 LEU A CA 1
ATOM 2100 C C . LEU B 2 200 ? -30.674 16.831 -39.071 1.00 63.71 200 LEU A C 1
ATOM 2101 O O . LEU B 2 200 ? -29.661 17.439 -38.730 1.00 65.97 200 LEU A O 1
ATOM 2106 N N . GLU B 2 201 ? -30.950 15.575 -38.687 1.00 58.36 201 GLU A N 1
ATOM 2107 C CA . GLU B 2 201 ? -30.069 14.780 -37.821 1.00 58.34 201 GLU A CA 1
ATOM 2108 C C . GLU B 2 201 ? -29.730 13.485 -38.530 1.00 63.16 201 GLU A C 1
ATOM 2109 O O . GLU B 2 201 ? -30.524 13.035 -39.342 1.00 62.48 201 GLU A O 1
ATOM 2115 N N . LEU B 2 202 ? -28.592 12.844 -38.171 1.00 60.51 202 LEU A N 1
ATOM 2116 C CA . LEU B 2 202 ? -28.255 11.503 -38.674 1.00 59.94 202 LEU A CA 1
ATOM 2117 C C . LEU B 2 202 ? -28.162 10.538 -37.476 1.00 65.68 202 LEU A C 1
ATOM 2118 O O . LEU B 2 202 ? -27.631 10.897 -36.421 1.00 66.24 202 LEU A O 1
ATOM 2123 N N . ASP B 2 203 ? -28.708 9.327 -37.639 1.00 62.28 203 ASP A N 1
ATOM 2124 C CA . ASP B 2 203 ? -28.687 8.276 -36.630 1.00 62.24 203 ASP A CA 1
ATOM 2125 C C . ASP B 2 203 ? -27.249 8.038 -36.217 1.00 66.27 203 ASP A C 1
ATOM 2126 O O . ASP B 2 203 ? -26.374 7.894 -37.077 1.00 68.79 203 ASP A O 1
ATOM 2131 N N . LYS B 2 204 ? -26.993 8.038 -34.912 1.00 60.35 204 LYS A N 1
ATOM 2132 C CA . LYS B 2 204 ? -25.650 7.886 -34.391 1.00 60.05 204 LYS A CA 1
ATOM 2133 C C . LYS B 2 204 ? -25.056 6.535 -34.696 1.00 67.90 204 LYS A C 1
ATOM 2134 O O . LYS B 2 204 ? -25.735 5.517 -34.574 1.00 69.57 204 LYS A O 1
ATOM 2140 N N . THR B 2 205 ? -23.796 6.553 -35.177 1.00 64.86 205 THR A N 1
ATOM 2141 C CA . THR B 2 205 ? -22.955 5.400 -35.496 1.00 64.66 205 THR A CA 1
ATOM 2142 C C . THR B 2 205 ? -21.679 5.577 -34.669 1.00 71.01 205 THR A C 1
ATOM 2143 O O . THR B 2 205 ? -21.719 6.308 -33.683 1.00 72.41 205 THR A O 1
ATOM 2147 N N . VAL B 2 206 ? -20.568 4.925 -35.018 1.00 69.27 206 VAL A N 1
ATOM 2148 C CA . VAL B 2 206 ? -19.347 5.040 -34.213 1.00 70.63 206 VAL A CA 1
ATOM 2149 C C . VAL B 2 206 ? -18.588 6.342 -34.442 1.00 74.55 206 VAL A C 1
ATOM 2150 O O . VAL B 2 206 ? -17.953 6.822 -33.511 1.00 77.63 206 VAL A O 1
ATOM 2154 N N . GLU B 2 207 ? -18.612 6.888 -35.662 1.00 67.38 207 GLU A N 1
ATOM 2155 C CA . GLU B 2 207 ? -17.929 8.135 -35.998 1.00 64.47 207 GLU A CA 1
ATOM 2156 C C . GLU B 2 207 ? -18.553 9.305 -35.267 1.00 65.79 207 GLU A C 1
ATOM 2157 O O . GLU B 2 207 ? -19.736 9.256 -34.968 1.00 66.00 207 GLU A O 1
ATOM 2163 N N . HIS B 2 208 ? -17.763 10.349 -34.975 1.00 61.00 208 HIS A N 1
ATOM 2164 C CA . HIS B 2 208 ? -18.246 11.553 -34.307 1.00 59.45 208 HIS A CA 1
ATOM 2165 C C . HIS B 2 208 ? -18.593 12.586 -35.341 1.00 62.11 208 HIS A C 1
ATOM 2166 O O . HIS B 2 208 ? -17.737 12.962 -36.162 1.00 61.91 208 HIS A O 1
ATOM 2173 N N . LEU B 2 209 ? -19.874 13.042 -35.310 1.00 56.30 209 LEU A N 1
ATOM 2174 C CA . LEU B 2 209 ? -20.360 14.036 -36.261 1.00 54.02 209 LEU A CA 1
ATOM 2175 C C . LEU B 2 209 ? -21.085 15.187 -35.579 1.00 62.66 209 LEU A C 1
ATOM 2176 O O . LEU B 2 209 ? -21.533 15.022 -34.438 1.00 63.16 209 LEU A O 1
ATOM 2181 N N . PRO B 2 210 ? -21.353 16.311 -36.305 1.00 61.23 210 PRO A N 1
ATOM 2182 C CA . PRO B 2 210 ? -22.180 17.373 -35.715 1.00 61.33 210 PRO A CA 1
ATOM 2183 C C . PRO B 2 210 ? -23.552 16.808 -35.357 1.00 66.91 210 PRO A C 1
ATOM 2184 O O . PRO B 2 210 ? -23.953 15.766 -35.893 1.00 68.75 210 PRO A O 1
ATOM 2188 N N . THR B 2 211 ? -24.213 17.446 -34.387 1.00 62.39 211 THR A N 1
ATOM 2189 C CA . THR B 2 211 ? -25.516 17.112 -33.813 1.00 60.66 211 THR A CA 1
ATOM 2190 C C . THR B 2 211 ? -26.579 17.084 -34.907 1.00 62.22 211 THR A C 1
ATOM 2191 O O . THR B 2 211 ? -27.228 16.056 -35.156 1.00 60.72 211 THR A O 1
ATOM 2195 N N . ALA B 2 212 ? -26.747 18.239 -35.546 1.00 58.77 212 ALA A N 1
ATOM 2196 C CA . ALA B 2 212 ? -27.746 18.481 -36.561 1.00 57.13 212 ALA A CA 1
ATOM 2197 C C . ALA B 2 212 ? -27.299 19.647 -37.397 1.00 59.97 212 ALA A C 1
ATOM 2198 O O . ALA B 2 212 ? -26.280 20.270 -37.078 1.00 57.86 212 ALA A O 1
ATOM 2200 N N . TRP B 2 213 ? -28.060 19.934 -38.483 1.00 57.31 213 TRP A N 1
ATOM 2201 C CA . TRP B 2 213 ? -27.867 21.054 -39.407 1.00 56.69 213 TRP A CA 1
ATOM 2202 C C . TRP B 2 213 ? -29.216 21.698 -39.665 1.00 62.44 213 TRP A C 1
ATOM 2203 O O . TRP B 2 213 ? -30.219 20.991 -39.731 1.00 61.32 213 TRP A O 1
ATOM 2214 N N . GLN B 2 214 ? -29.236 23.033 -39.859 1.00 61.47 214 GLN A N 1
ATOM 2215 C CA . GLN B 2 214 ? -30.440 23.765 -40.232 1.00 61.57 214 GLN A CA 1
ATOM 2216 C C . GLN B 2 214 ? -30.380 23.989 -41.747 1.00 70.43 214 GLN A C 1
ATOM 2217 O O . GLN B 2 214 ? -29.490 24.687 -42.256 1.00 72.39 214 GLN A O 1
ATOM 2223 N N . VAL B 2 215 ? -31.303 23.334 -42.467 1.00 68.36 215 VAL A N 1
ATOM 2224 C CA . VAL B 2 215 ? -31.425 23.314 -43.944 1.00 68.68 215 VAL A CA 1
ATOM 2225 C C . VAL B 2 215 ? -32.784 23.879 -44.343 1.00 68.74 215 VAL A C 1
ATOM 2226 O O . VAL B 2 215 ? -33.667 23.945 -43.501 1.00 64.29 215 VAL A O 1
ATOM 2230 N N . HIS B 2 216 ? -32.945 24.279 -45.606 1.00 69.39 216 HIS A N 1
ATOM 2231 C CA . HIS B 2 216 ? -34.205 24.779 -46.152 1.00 71.72 216 HIS A CA 1
ATOM 2232 C C . HIS B 2 216 ? -34.966 23.550 -46.564 1.00 75.20 216 HIS A C 1
ATOM 2233 O O . HIS B 2 216 ? -34.353 22.645 -47.133 1.00 75.04 216 HIS A O 1
ATOM 2240 N N . ARG B 2 217 ? -36.298 23.522 -46.322 1.00 71.48 217 ARG A N 1
ATOM 2241 C CA . ARG B 2 217 ? -37.182 22.399 -46.668 1.00 70.76 217 ARG A CA 1
ATOM 2242 C C . ARG B 2 217 ? -37.170 22.026 -48.155 1.00 76.68 217 ARG A C 1
ATOM 2243 O O . ARG B 2 217 ? -37.316 20.841 -48.481 1.00 74.39 217 ARG A O 1
ATOM 2251 N N . ASP B 2 218 ? -36.994 23.043 -49.040 1.00 77.92 218 ASP A N 1
ATOM 2252 C CA . ASP B 2 218 ? -36.868 22.946 -50.511 1.00 81.88 218 ASP A CA 1
ATOM 2253 C C . ASP B 2 218 ? -35.826 21.878 -50.776 1.00 84.97 218 ASP A C 1
ATOM 2254 O O . ASP B 2 218 ? -36.169 20.778 -51.185 1.00 84.55 218 ASP A O 1
ATOM 2259 N N . TRP B 2 219 ? -34.572 22.185 -50.408 1.00 81.50 219 TRP A N 1
ATOM 2260 C CA . TRP B 2 219 ? -33.379 21.363 -50.497 1.00 81.72 219 TRP A CA 1
ATOM 2261 C C . TRP B 2 219 ? -33.578 19.972 -49.888 1.00 79.74 219 TRP A C 1
ATOM 2262 O O . TRP B 2 219 ? -33.348 18.975 -50.568 1.00 80.45 219 TRP A O 1
ATOM 2273 N N . PHE B 2 220 ? -34.011 19.899 -48.625 1.00 71.89 220 PHE A N 1
ATOM 2274 C CA . PHE B 2 220 ? -34.190 18.627 -47.916 1.00 69.81 220 PHE A CA 1
ATOM 2275 C C . PHE B 2 220 ? -35.101 17.641 -48.652 1.00 76.02 220 PHE A C 1
ATOM 2276 O O . PHE B 2 220 ? -34.811 16.445 -48.690 1.00 74.31 220 PHE A O 1
ATOM 2284 N N . ASN B 2 221 ? -36.168 18.159 -49.269 1.00 75.44 221 ASN A N 1
ATOM 2285 C CA . ASN B 2 221 ? -37.114 17.368 -50.036 1.00 76.31 221 ASN A CA 1
ATOM 2286 C C . ASN B 2 221 ? -36.528 16.950 -51.405 1.00 81.53 221 ASN A C 1
ATOM 2287 O O . ASN B 2 221 ? -37.058 16.042 -52.049 1.00 84.16 221 ASN A O 1
ATOM 2292 N N . ASP B 2 222 ? -35.419 17.573 -51.828 1.00 75.81 222 ASP A N 1
ATOM 2293 C CA . ASP B 2 222 ? -34.791 17.251 -53.112 1.00 77.14 222 ASP A CA 1
ATOM 2294 C C . ASP B 2 222 ? -33.617 16.265 -53.008 1.00 76.75 222 ASP A C 1
ATOM 2295 O O . ASP B 2 222 ? -33.005 15.963 -54.030 1.00 78.08 222 ASP A O 1
ATOM 2300 N N . LEU B 2 223 ? -33.316 15.746 -51.799 1.00 69.00 223 LEU A N 1
ATOM 2301 C CA . LEU B 2 223 ? -32.251 14.753 -51.586 1.00 65.96 223 LEU A CA 1
ATOM 2302 C C . LEU B 2 223 ? -32.544 13.506 -52.390 1.00 70.19 223 LEU A C 1
ATOM 2303 O O . LEU B 2 223 ? -33.666 13.013 -52.352 1.00 71.38 223 LEU A O 1
ATOM 2308 N N . ALA B 2 224 ? -31.548 13.040 -53.158 1.00 67.71 224 ALA A N 1
ATOM 2309 C CA . ALA B 2 224 ? -31.637 11.892 -54.061 1.00 68.85 224 ALA A CA 1
ATOM 2310 C C . ALA B 2 224 ? -31.421 10.578 -53.309 1.00 70.02 224 ALA A C 1
ATOM 2311 O O . ALA B 2 224 ? -30.507 9.808 -53.613 1.00 70.02 224 ALA A O 1
ATOM 2313 N N . LEU B 2 225 ? -32.267 10.337 -52.305 1.00 64.03 225 LEU A N 1
ATOM 2314 C CA . LEU B 2 225 ? -32.230 9.123 -51.497 1.00 62.10 225 LEU A CA 1
ATOM 2315 C C . LEU B 2 225 ? -33.618 8.536 -51.367 1.00 66.22 225 LEU A C 1
ATOM 2316 O O . LEU B 2 225 ? -34.598 9.295 -51.441 1.00 67.46 225 LEU A O 1
ATOM 2321 N N . PRO B 2 226 ? -33.737 7.206 -51.094 1.00 55.93 226 PRO A N 1
ATOM 2322 C CA . PRO B 2 226 ? -35.060 6.640 -50.792 1.00 56.02 226 PRO A CA 1
ATOM 2323 C C . PRO B 2 226 ? -35.587 7.337 -49.548 1.00 62.60 226 PRO A C 1
ATOM 2324 O O . PRO B 2 226 ? -34.792 7.773 -48.701 1.00 62.32 226 PRO A O 1
ATOM 2328 N N . TRP B 2 227 ? -36.904 7.493 -49.449 1.00 62.10 227 TRP A N 1
ATOM 2329 C CA . TRP B 2 227 ? -37.532 8.179 -48.305 1.00 62.92 227 TRP A CA 1
ATOM 2330 C C . TRP B 2 227 ? -38.858 7.535 -47.926 1.00 67.12 227 TRP A C 1
ATOM 2331 O O . TRP B 2 227 ? -39.420 6.734 -48.672 1.00 66.35 227 TRP A O 1
ATOM 2342 N N . LYS B 2 228 ? -39.360 7.909 -46.764 1.00 63.79 228 LYS A N 1
ATOM 2343 C CA . LYS B 2 228 ? -40.610 7.413 -46.231 1.00 64.60 228 LYS A CA 1
ATOM 2344 C C . LYS B 2 228 ? -41.013 8.265 -45.010 1.00 69.42 228 LYS A C 1
ATOM 2345 O O . LYS B 2 228 ? -40.179 9.006 -44.491 1.00 65.26 228 LYS A O 1
ATOM 2351 N N . HIS B 2 229 ? -42.290 8.181 -44.577 1.00 71.48 229 HIS A N 1
ATOM 2352 C CA . HIS B 2 229 ? -42.760 8.840 -43.359 1.00 74.41 229 HIS A CA 1
ATOM 2353 C C . HIS B 2 229 ? -42.662 7.804 -42.245 1.00 80.98 229 HIS A C 1
ATOM 2354 O O . HIS B 2 229 ? -42.970 6.643 -42.504 1.00 80.95 229 HIS A O 1
ATOM 2361 N N . GLU B 2 230 ? -42.183 8.183 -41.028 1.00 80.13 230 GLU A N 1
ATOM 2362 C CA . GLU B 2 230 ? -42.074 7.214 -39.923 1.00 81.56 230 GLU A CA 1
ATOM 2363 C C . GLU B 2 230 ? -43.411 6.477 -39.742 1.00 87.68 230 GLU A C 1
ATOM 2364 O O . GLU B 2 230 ? -44.468 7.118 -39.631 1.00 88.24 230 GLU A O 1
ATOM 2370 N N . GLY B 2 231 ? -43.346 5.150 -39.827 1.00 84.72 231 GLY A N 1
ATOM 2371 C CA . GLY B 2 231 ? -44.515 4.280 -39.730 1.00 87.39 231 GLY A CA 1
ATOM 2372 C C . GLY B 2 231 ? -44.784 3.480 -40.993 1.00 92.39 231 GLY A C 1
ATOM 2373 O O . GLY B 2 231 ? -45.333 2.368 -40.920 1.00 93.81 231 GLY A O 1
ATOM 2374 N N . ALA B 2 232 ? -44.376 4.038 -42.170 1.00 86.28 232 ALA A N 1
ATOM 2375 C CA . ALA B 2 232 ? -44.564 3.433 -43.491 1.00 85.14 232 ALA A CA 1
ATOM 2376 C C . ALA B 2 232 ? -43.876 2.071 -43.583 1.00 89.63 232 ALA A C 1
ATOM 2377 O O . ALA B 2 232 ? -42.868 1.834 -42.916 1.00 88.50 232 ALA A O 1
ATOM 2379 N N . GLN B 2 233 ? -44.466 1.158 -44.344 1.00 88.02 233 GLN A N 1
ATOM 2380 C CA . GLN B 2 233 ? -43.934 -0.184 -44.463 1.00 88.76 233 GLN A CA 1
ATOM 2381 C C . GLN B 2 233 ? -42.632 -0.212 -45.265 1.00 91.67 233 GLN A C 1
ATOM 2382 O O . GLN B 2 233 ? -41.623 -0.764 -44.804 1.00 92.57 233 GLN A O 1
ATOM 2388 N N . ASN B 2 234 ? -42.642 0.438 -46.438 1.00 83.75 234 ASN A N 1
ATOM 2389 C CA . ASN B 2 234 ? -41.531 0.439 -47.368 1.00 78.46 234 ASN A CA 1
ATOM 2390 C C . ASN B 2 234 ? -41.015 1.832 -47.673 1.00 77.31 234 ASN A C 1
ATOM 2391 O O . ASN B 2 234 ? -41.662 2.838 -47.350 1.00 78.21 234 ASN A O 1
ATOM 2396 N N . TRP B 2 235 ? -39.831 1.868 -48.321 1.00 67.71 235 TRP A N 1
ATOM 2397 C CA . TRP B 2 235 ? -39.140 3.063 -48.770 1.00 62.86 235 TRP A CA 1
ATOM 2398 C C . TRP B 2 235 ? -39.597 3.350 -50.163 1.00 68.39 235 TRP A C 1
ATOM 2399 O O . TRP B 2 235 ? -39.759 2.441 -50.974 1.00 69.47 235 TRP A O 1
ATOM 2410 N N . ASN B 2 236 ? -39.834 4.622 -50.418 1.00 65.54 236 ASN A N 1
ATOM 2411 C CA . ASN B 2 236 ? -40.183 5.191 -51.703 1.00 65.14 236 ASN A CA 1
ATOM 2412 C C . ASN B 2 236 ? -38.883 5.607 -52.354 1.00 69.76 236 ASN A C 1
ATOM 2413 O O . ASN B 2 236 ? -37.992 6.112 -51.672 1.00 69.11 236 ASN A O 1
ATOM 2418 N N . ASN B 2 237 ? -38.783 5.419 -53.669 1.00 67.04 237 ASN A N 1
ATOM 2419 C CA . ASN B 2 237 ? -37.611 5.757 -54.476 1.00 65.14 237 ASN A CA 1
ATOM 2420 C C . ASN B 2 237 ? -36.409 4.942 -54.069 1.00 69.22 237 ASN A C 1
ATOM 2421 O O . ASN B 2 237 ? -35.290 5.414 -54.199 1.00 69.22 237 ASN A O 1
ATOM 2426 N N . ALA B 2 238 ? -36.632 3.674 -53.669 1.00 67.34 238 ALA A N 1
ATOM 2427 C CA . ALA B 2 238 ? -35.585 2.725 -53.279 1.00 67.40 238 ALA A CA 1
ATOM 2428 C C . ALA B 2 238 ? -34.571 2.419 -54.392 1.00 72.09 238 ALA A C 1
ATOM 2429 O O . ALA B 2 238 ? -33.424 2.023 -54.112 1.00 71.02 238 ALA A O 1
ATOM 2431 N N . GLU B 2 239 ? -34.987 2.668 -55.653 1.00 69.88 239 GLU A N 1
ATOM 2432 C CA . GLU B 2 239 ? -34.205 2.511 -56.892 1.00 68.63 239 GLU A CA 1
ATOM 2433 C C . GLU B 2 239 ? -33.011 3.461 -56.988 1.00 72.64 239 GLU A C 1
ATOM 2434 O O . GLU B 2 239 ? -32.205 3.308 -57.892 1.00 73.59 239 GLU A O 1
ATOM 2440 N N . ARG B 2 240 ? -32.925 4.461 -56.083 1.00 68.92 240 ARG A N 1
ATOM 2441 C CA . ARG B 2 240 ? -31.878 5.491 -56.018 1.00 67.16 240 ARG A CA 1
ATOM 2442 C C . ARG B 2 240 ? -30.565 4.965 -55.458 1.00 71.08 240 ARG A C 1
ATOM 2443 O O . ARG B 2 240 ? -29.531 5.655 -55.560 1.00 73.18 240 ARG A O 1
ATOM 2451 N N . LEU B 2 241 ? -30.611 3.787 -54.808 1.00 64.22 241 LEU A N 1
ATOM 2452 C CA . LEU B 2 241 ? -29.447 3.177 -54.173 1.00 62.21 241 LEU A CA 1
ATOM 2453 C C . LEU B 2 241 ? -29.124 1.785 -54.712 1.00 67.56 241 LEU A C 1
ATOM 2454 O O . LEU B 2 241 ? -28.369 1.032 -54.095 1.00 67.15 241 LEU A O 1
ATOM 2459 N N . VAL B 2 242 ? -29.649 1.485 -55.920 1.00 64.73 242 VAL A N 1
ATOM 2460 C CA . VAL B 2 242 ? -29.522 0.201 -56.613 1.00 63.57 242 VAL A CA 1
ATOM 2461 C C . VAL B 2 242 ? -29.028 0.420 -58.024 1.00 67.85 242 VAL A C 1
ATOM 2462 O O . VAL B 2 242 ? -29.407 1.390 -58.702 1.00 68.04 242 VAL A O 1
ATOM 2466 N N . GLU B 2 243 ? -28.218 -0.545 -58.472 1.00 63.33 243 GLU A N 1
ATOM 2467 C CA . GLU B 2 243 ? -27.575 -0.629 -59.774 1.00 61.53 243 GLU A CA 1
ATOM 2468 C C . GLU B 2 243 ? -27.674 -2.103 -60.256 1.00 65.15 243 GLU A C 1
ATOM 2469 O O . GLU B 2 243 ? -27.241 -3.039 -59.574 1.00 64.19 243 GLU A O 1
ATOM 2475 N N . PHE B 2 244 ? -28.275 -2.288 -61.416 1.00 61.49 244 PHE A N 1
ATOM 2476 C CA . PHE B 2 244 ? -28.432 -3.582 -62.033 1.00 60.73 244 PHE A CA 1
ATOM 2477 C C . PHE B 2 244 ? -27.256 -3.833 -62.967 1.00 65.23 244 PHE A C 1
ATOM 2478 O O . PHE B 2 244 ? -26.719 -2.878 -63.560 1.00 66.14 244 PHE A O 1
ATOM 2486 N N . GLY B 2 245 ? -26.803 -5.086 -63.005 1.00 59.88 245 GLY A N 1
ATOM 2487 C CA . GLY B 2 245 ? -25.689 -5.508 -63.841 1.00 60.19 245 GLY A CA 1
ATOM 2488 C C . GLY B 2 245 ? -26.132 -5.902 -65.243 1.00 68.43 245 GLY A C 1
ATOM 2489 O O . GLY B 2 245 ? -27.336 -5.975 -65.537 1.00 68.96 245 GLY A O 1
ATOM 2490 N N . ALA B 2 246 ? -25.157 -6.131 -66.136 1.00 66.96 246 ALA A N 1
ATOM 2491 C CA . ALA B 2 246 ? -25.414 -6.550 -67.521 1.00 67.80 246 ALA A CA 1
ATOM 2492 C C . ALA B 2 246 ? -26.165 -7.893 -67.477 1.00 74.26 246 ALA A C 1
ATOM 2493 O O . ALA B 2 246 ? -25.770 -8.784 -66.705 1.00 74.54 246 ALA A O 1
ATOM 2495 N N . PRO B 2 247 ? -27.285 -8.049 -68.218 1.00 70.19 247 PRO A N 1
ATOM 2496 C CA . PRO B 2 247 ? -27.978 -9.331 -68.167 1.00 70.06 247 PRO A CA 1
ATOM 2497 C C . PRO B 2 247 ? -27.237 -10.407 -68.966 1.00 75.99 247 PRO A C 1
ATOM 2498 O O . PRO B 2 247 ? -26.699 -10.149 -70.057 1.00 76.49 247 PRO A O 1
ATOM 2502 N N . HIS B 2 248 ? -27.130 -11.594 -68.361 1.00 72.10 248 HIS A N 1
ATOM 2503 C CA . HIS B 2 248 ? -26.582 -12.790 -68.977 1.00 71.71 248 HIS A CA 1
ATOM 2504 C C . HIS B 2 248 ? -27.841 -13.529 -69.402 1.00 77.42 248 HIS A C 1
ATOM 2505 O O . HIS B 2 248 ? -28.927 -12.995 -69.194 1.00 79.57 248 HIS A O 1
ATOM 2512 N N . ALA B 2 249 ? -27.739 -14.719 -69.997 1.00 72.86 249 ALA A N 1
ATOM 2513 C CA . ALA B 2 249 ? -28.895 -15.429 -70.523 1.00 71.36 249 ALA A CA 1
ATOM 2514 C C . ALA B 2 249 ? -30.105 -15.393 -69.592 1.00 74.34 249 ALA A C 1
ATOM 2515 O O . ALA B 2 249 ? -31.128 -14.838 -69.977 1.00 73.54 249 ALA A O 1
ATOM 2517 N N . VAL B 2 250 ? -29.964 -15.891 -68.345 1.00 72.25 250 VAL A N 1
ATOM 2518 C CA . VAL B 2 250 ? -31.065 -15.985 -67.366 1.00 71.97 250 VAL A CA 1
ATOM 2519 C C . VAL B 2 250 ? -30.774 -15.358 -65.986 1.00 71.73 250 VAL A C 1
ATOM 2520 O O . VAL B 2 250 ? -31.629 -15.431 -65.094 1.00 71.71 250 VAL A O 1
ATOM 2524 N N . LYS B 2 251 ? -29.573 -14.786 -65.816 1.00 65.54 251 LYS A N 1
ATOM 2525 C CA . LYS B 2 251 ? -29.024 -14.216 -64.578 1.00 64.28 251 LYS A CA 1
ATOM 2526 C C . LYS B 2 251 ? -28.684 -12.771 -64.832 1.00 70.46 251 LYS A C 1
ATOM 2527 O O . LYS B 2 251 ? -28.250 -12.424 -65.931 1.00 70.50 251 LYS A O 1
ATOM 2533 N N . MET B 2 252 ? -28.871 -11.922 -63.819 1.00 68.52 252 MET A N 1
ATOM 2534 C CA . MET B 2 252 ? -28.600 -10.487 -63.889 1.00 68.20 252 MET A CA 1
ATOM 2535 C C . MET B 2 252 ? -28.353 -10.058 -62.463 1.00 72.34 252 MET A C 1
ATOM 2536 O O . MET B 2 252 ? -29.257 -10.150 -61.640 1.00 73.35 252 MET A O 1
ATOM 2541 N N . ASP B 2 253 ? -27.124 -9.652 -62.139 1.00 67.64 253 ASP A N 1
ATOM 2542 C CA . ASP B 2 253 ? -26.795 -9.289 -60.761 1.00 65.74 253 ASP A CA 1
ATOM 2543 C C . ASP B 2 253 ? -27.305 -7.905 -60.319 1.00 65.49 253 ASP A C 1
ATOM 2544 O O . ASP B 2 253 ? -27.386 -6.964 -61.115 1.00 65.18 253 ASP A O 1
ATOM 2549 N N . VAL B 2 254 ? -27.651 -7.801 -59.031 1.00 58.62 254 VAL A N 1
ATOM 2550 C CA . VAL B 2 254 ? -28.118 -6.560 -58.412 1.00 56.54 254 VAL A CA 1
ATOM 2551 C C . VAL B 2 254 ? -27.119 -6.117 -57.344 1.00 62.01 254 VAL A C 1
ATOM 2552 O O . VAL B 2 254 ? -26.839 -6.872 -56.404 1.00 62.54 254 VAL A O 1
ATOM 2556 N N . TYR B 2 255 ? -26.567 -4.892 -57.519 1.00 58.81 255 TYR A N 1
ATOM 2557 C CA . TYR B 2 255 ? -25.560 -4.292 -56.641 1.00 58.40 255 TYR A CA 1
ATOM 2558 C C . TYR B 2 255 ? -26.082 -3.146 -55.835 1.00 62.93 255 TYR A C 1
ATOM 2559 O O . TYR B 2 255 ? -27.084 -2.521 -56.220 1.00 62.52 255 TYR A O 1
ATOM 2568 N N . ASN B 2 256 ? -25.367 -2.855 -54.716 1.00 59.29 256 ASN A N 1
ATOM 2569 C CA . ASN B 2 256 ? -25.646 -1.737 -53.813 1.00 59.02 256 ASN A CA 1
ATOM 2570 C C . ASN B 2 256 ? -24.877 -0.533 -54.338 1.00 63.76 256 ASN A C 1
ATOM 2571 O O . ASN B 2 256 ? -23.883 -0.718 -55.053 1.00 64.45 256 ASN A O 1
ATOM 2576 N N . LEU B 2 257 ? -25.347 0.694 -54.029 1.00 59.00 257 LEU A N 1
ATOM 2577 C CA . LEU B 2 257 ? -24.682 1.916 -54.484 1.00 57.84 257 LEU A CA 1
ATOM 2578 C C . LEU B 2 257 ? -23.858 2.606 -53.367 1.00 64.78 257 LEU A C 1
ATOM 2579 O O . LEU B 2 257 ? -23.435 3.762 -53.514 1.00 66.91 257 LEU A O 1
ATOM 2584 N N . GLY B 2 258 ? -23.650 1.882 -52.266 1.00 59.79 258 GLY A N 1
ATOM 2585 C CA . GLY B 2 258 ? -22.870 2.331 -51.127 1.00 58.65 258 GLY A CA 1
ATOM 2586 C C . GLY B 2 258 ? -23.557 3.214 -50.117 1.00 62.74 258 GLY A C 1
ATOM 2587 O O . GLY B 2 258 ? -24.713 3.594 -50.272 1.00 64.40 258 GLY A O 1
ATOM 2588 N N . ASP B 2 259 ? -22.828 3.507 -49.042 1.00 58.25 259 ASP A N 1
ATOM 2589 C CA . ASP B 2 259 ? -23.227 4.349 -47.946 1.00 56.93 259 ASP A CA 1
ATOM 2590 C C . ASP B 2 259 ? -23.111 5.775 -48.452 1.00 62.81 259 ASP A C 1
ATOM 2591 O O . ASP B 2 259 ? -22.009 6.222 -48.840 1.00 64.35 259 ASP A O 1
ATOM 2596 N N . GLN B 2 260 ? -24.226 6.502 -48.382 1.00 54.57 260 GLN A N 1
ATOM 2597 C CA . GLN B 2 260 ? -24.328 7.886 -48.794 1.00 54.44 260 GLN A CA 1
ATOM 2598 C C . GLN B 2 260 ? -23.953 8.914 -47.726 1.00 58.31 260 GLN A C 1
ATOM 2599 O O . GLN B 2 260 ? -24.084 10.117 -47.986 1.00 58.74 260 GLN A O 1
ATOM 2605 N N . THR B 2 261 ? -23.468 8.476 -46.539 1.00 55.23 261 THR A N 1
ATOM 2606 C CA . THR B 2 261 ? -23.058 9.418 -45.482 1.00 54.31 261 THR A CA 1
ATOM 2607 C C . THR B 2 261 ? -22.055 10.456 -46.010 1.00 58.37 261 THR A C 1
ATOM 2608 O O . THR B 2 261 ? -22.347 11.634 -45.879 1.00 60.06 261 THR A O 1
ATOM 2612 N N . GLY B 2 262 ? -20.975 10.022 -46.675 1.00 53.01 262 GLY A N 1
ATOM 2613 C CA . GLY B 2 262 ? -19.971 10.912 -47.246 1.00 53.43 262 GLY A CA 1
ATOM 2614 C C . GLY B 2 262 ? -20.557 11.919 -48.207 1.00 60.60 262 GLY A C 1
ATOM 2615 O O . GLY B 2 262 ? -20.259 13.120 -48.122 1.00 61.66 262 GLY A O 1
ATOM 2616 N N . VAL B 2 263 ? -21.449 11.429 -49.103 1.00 57.98 263 VAL A N 1
ATOM 2617 C CA . VAL B 2 263 ? -22.154 12.241 -50.113 1.00 57.83 263 VAL A CA 1
ATOM 2618 C C . VAL B 2 263 ? -22.924 13.382 -49.436 1.00 62.40 263 VAL A C 1
ATOM 2619 O O . VAL B 2 263 ? -22.745 14.549 -49.791 1.00 64.14 263 VAL A O 1
ATOM 2623 N N . LEU B 2 264 ? -23.768 13.029 -48.450 1.00 57.61 264 LEU A N 1
ATOM 2624 C CA . LEU B 2 264 ? -24.569 13.975 -47.693 1.00 55.92 264 LEU A CA 1
ATOM 2625 C C . LEU B 2 264 ? -23.728 14.959 -46.923 1.00 59.89 264 LEU A C 1
ATOM 2626 O O . LEU B 2 264 ? -24.047 16.146 -46.957 1.00 62.17 264 LEU A O 1
ATOM 2631 N N . LEU B 2 265 ? -22.641 14.500 -46.271 1.00 53.68 265 LEU A N 1
ATOM 2632 C CA . LEU B 2 265 ? -21.791 15.380 -45.463 1.00 54.07 265 LEU A CA 1
ATOM 2633 C C . LEU B 2 265 ? -20.980 16.370 -46.285 1.00 65.43 265 LEU A C 1
ATOM 2634 O O . LEU B 2 265 ? -20.534 17.393 -45.745 1.00 68.40 265 LEU A O 1
ATOM 2639 N N . LYS B 2 266 ? -20.739 16.041 -47.575 1.00 63.91 266 LYS A N 1
ATOM 2640 C CA . LYS B 2 266 ? -20.029 16.876 -48.545 1.00 64.67 266 LYS A CA 1
ATOM 2641 C C . LYS B 2 266 ? -20.981 18.032 -48.833 1.00 70.24 266 LYS A C 1
ATOM 2642 O O . LYS B 2 266 ? -20.585 19.180 -48.727 1.00 72.56 266 LYS A O 1
ATOM 2648 N N . ALA B 2 267 ? -22.263 17.724 -49.083 1.00 66.25 267 ALA A N 1
ATOM 2649 C CA . ALA B 2 267 ? -23.310 18.711 -49.305 1.00 66.98 267 ALA A CA 1
ATOM 2650 C C . ALA B 2 267 ? -23.524 19.633 -48.083 1.00 71.48 267 ALA A C 1
ATOM 2651 O O . ALA B 2 267 ? -23.805 20.833 -48.256 1.00 72.85 267 ALA A O 1
ATOM 2653 N N . LEU B 2 268 ? -23.388 19.075 -46.854 1.00 66.11 268 LEU A N 1
ATOM 2654 C CA . LEU B 2 268 ? -23.599 19.823 -45.603 1.00 64.31 268 LEU A CA 1
ATOM 2655 C C . LEU B 2 268 ? -22.395 20.686 -45.147 1.00 70.74 268 LEU A C 1
ATOM 2656 O O . LEU B 2 268 ? -22.510 21.421 -44.157 1.00 69.85 268 LEU A O 1
ATOM 2661 N N . ALA B 2 269 ? -21.259 20.637 -45.884 1.00 70.47 269 ALA A N 1
ATOM 2662 C CA . ALA B 2 269 ? -20.096 21.489 -45.583 1.00 72.29 269 ALA A CA 1
ATOM 2663 C C . ALA B 2 269 ? -20.536 22.928 -45.875 1.00 82.58 269 ALA A C 1
ATOM 2664 O O . ALA B 2 269 ? -21.165 23.197 -46.911 1.00 83.38 269 ALA A O 1
ATOM 2666 N N . GLY B 2 270 ? -20.364 23.801 -44.895 1.00 83.11 270 GLY A N 1
ATOM 2667 C CA . GLY B 2 270 ? -20.819 25.186 -45.014 1.00 86.17 270 GLY A CA 1
ATOM 2668 C C . GLY B 2 270 ? -22.282 25.430 -44.666 1.00 92.58 270 GLY A C 1
ATOM 2669 O O . GLY B 2 270 ? -22.794 26.545 -44.868 1.00 96.10 270 GLY A O 1
ATOM 2670 N N . VAL B 2 271 ? -22.977 24.393 -44.139 1.00 85.14 271 VAL A N 1
ATOM 2671 C CA . VAL B 2 271 ? -24.367 24.486 -43.682 1.00 82.25 271 VAL A CA 1
ATOM 2672 C C . VAL B 2 271 ? -24.270 24.712 -42.146 1.00 85.79 271 VAL A C 1
ATOM 2673 O O . VAL B 2 271 ? -23.359 24.141 -41.529 1.00 84.65 271 VAL A O 1
ATOM 2677 N N . PRO B 2 272 ? -25.085 25.621 -41.530 1.00 82.97 272 PRO A N 1
ATOM 2678 C CA . PRO B 2 272 ? -24.941 25.864 -40.087 1.00 81.56 272 PRO A CA 1
ATOM 2679 C C . PRO B 2 272 ? -25.320 24.644 -39.262 1.00 81.29 272 PRO A C 1
ATOM 2680 O O . PRO B 2 272 ? -26.401 24.079 -39.461 1.00 79.39 272 PRO A O 1
ATOM 2684 N N . VAL B 2 273 ? -24.421 24.232 -38.349 1.00 76.23 273 VAL A N 1
ATOM 2685 C CA . VAL B 2 273 ? -24.675 23.095 -37.477 1.00 73.07 273 VAL A CA 1
ATOM 2686 C C . VAL B 2 273 ? -25.511 23.573 -36.285 1.00 78.14 273 VAL A C 1
ATOM 2687 O O . VAL B 2 273 ? -25.124 24.518 -35.596 1.00 81.58 273 VAL A O 1
ATOM 2691 N N . ALA B 2 274 ? -26.698 22.965 -36.112 1.00 72.43 274 ALA A N 1
ATOM 2692 C CA . ALA B 2 274 ? -27.690 23.277 -35.078 1.00 71.19 274 ALA A CA 1
ATOM 2693 C C . ALA B 2 274 ? -27.646 22.370 -33.860 1.00 76.36 274 ALA A C 1
ATOM 2694 O O . ALA B 2 274 ? -27.181 21.240 -33.936 1.00 74.89 274 ALA A O 1
ATOM 2696 N N . HIS B 2 275 ? -28.183 22.867 -32.740 1.00 76.68 275 HIS A N 1
ATOM 2697 C CA . HIS B 2 275 ? -28.198 22.190 -31.447 1.00 77.31 275 HIS A CA 1
ATOM 2698 C C . HIS B 2 275 ? -29.562 21.686 -31.043 1.00 75.55 275 HIS A C 1
ATOM 2699 O O . HIS B 2 275 ? -30.579 22.273 -31.392 1.00 73.62 275 HIS A O 1
ATOM 2706 N N . ILE B 2 276 ? -29.570 20.564 -30.329 1.00 70.55 276 ILE A N 1
ATOM 2707 C CA . ILE B 2 276 ? -30.758 19.924 -29.766 1.00 69.08 276 ILE A CA 1
ATOM 2708 C C . ILE B 2 276 ? -30.415 19.625 -28.299 1.00 77.52 276 ILE A C 1
ATOM 2709 O O . ILE B 2 276 ? -29.384 19.010 -28.025 1.00 78.87 276 ILE A O 1
ATOM 2714 N N . GLU B 2 277 ? -31.240 20.129 -27.368 1.00 76.47 277 GLU A N 1
ATOM 2715 C CA . GLU B 2 277 ? -31.091 19.980 -25.917 1.00 78.36 277 GLU A CA 1
ATOM 2716 C C . GLU B 2 277 ? -32.330 19.250 -25.399 1.00 80.25 277 GLU A C 1
ATOM 2717 O O . GLU B 2 277 ? -33.234 19.848 -24.799 1.00 79.65 277 GLU A O 1
ATOM 2723 N N . GLY B 2 278 ? -32.364 17.960 -25.662 1.00 76.21 278 GLY A N 1
ATOM 2724 C CA . GLY B 2 278 ? -33.467 17.102 -25.268 1.00 76.40 278 GLY A CA 1
ATOM 2725 C C . GLY B 2 278 ? -34.615 17.236 -26.235 1.00 79.49 278 GLY A C 1
ATOM 2726 O O . GLY B 2 278 ? -34.480 16.898 -27.422 1.00 77.52 278 GLY A O 1
ATOM 2727 N N . THR B 2 279 ? -35.752 17.746 -25.728 1.00 76.01 279 THR A N 1
ATOM 2728 C CA . THR B 2 279 ? -36.947 17.949 -26.554 1.00 73.56 279 THR A CA 1
ATOM 2729 C C . THR B 2 279 ? -36.864 19.248 -27.315 1.00 72.60 279 THR A C 1
ATOM 2730 O O . THR B 2 279 ? -37.649 19.426 -28.239 1.00 72.59 279 THR A O 1
ATOM 2734 N N . LYS B 2 280 ? -35.917 20.158 -26.926 1.00 64.76 280 LYS A N 1
ATOM 2735 C CA . LYS B 2 280 ? -35.691 21.481 -27.507 1.00 61.72 280 LYS A CA 1
ATOM 2736 C C . LYS B 2 280 ? -34.790 21.457 -28.755 1.00 64.60 280 LYS A C 1
ATOM 2737 O O . LYS B 2 280 ? -33.588 21.247 -28.621 1.00 63.90 280 LYS A O 1
ATOM 2743 N N . TYR B 2 281 ? -35.378 21.727 -29.958 1.00 60.11 281 TYR A N 1
ATOM 2744 C CA . TYR B 2 281 ? -34.738 21.859 -31.281 1.00 58.46 281 TYR A CA 1
ATOM 2745 C C . TYR B 2 281 ? -34.476 23.372 -31.501 1.00 63.15 281 TYR A C 1
ATOM 2746 O O . TYR B 2 281 ? -35.410 24.158 -31.407 1.00 62.51 281 TYR A O 1
ATOM 2755 N N . HIS B 2 282 ? -33.196 23.794 -31.679 1.00 61.90 282 HIS A N 1
ATOM 2756 C CA . HIS B 2 282 ? -32.796 25.210 -31.758 1.00 63.00 282 HIS A CA 1
ATOM 2757 C C . HIS B 2 282 ? -32.480 25.733 -33.127 1.00 70.35 282 HIS A C 1
ATOM 2758 O O . HIS B 2 282 ? -31.683 25.127 -33.847 1.00 70.89 282 HIS A O 1
ATOM 2765 N N . LEU B 2 283 ? -33.023 26.922 -33.447 1.00 69.34 283 LEU A N 1
ATOM 2766 C CA . LEU B 2 283 ? -32.725 27.658 -34.662 1.00 71.49 283 LEU A CA 1
ATOM 2767 C C . LEU B 2 283 ? -31.351 28.240 -34.428 1.00 81.69 283 LEU A C 1
ATOM 2768 O O . LEU B 2 283 ? -31.150 28.879 -33.390 1.00 82.27 283 LEU A O 1
ATOM 2773 N N . LYS B 2 284 ? -30.382 27.934 -35.332 1.00 81.90 284 LYS A N 1
ATOM 2774 C CA . LYS B 2 284 ? -28.978 28.352 -35.245 1.00 84.51 284 LYS A CA 1
ATOM 2775 C C . LYS B 2 284 ? -28.825 29.859 -35.459 1.00 92.21 284 LYS A C 1
ATOM 2776 O O . LYS B 2 284 ? -27.973 30.500 -34.826 1.00 94.50 284 LYS A O 1
ATOM 2782 N N . SER B 2 285 ? -29.662 30.417 -36.330 1.00 88.24 285 SER A N 1
ATOM 2783 C CA . SER B 2 285 ? -29.646 31.838 -36.593 1.00 86.64 285 SER A CA 1
ATOM 2784 C C . SER B 2 285 ? -31.068 32.378 -36.574 1.00 87.06 285 SER A C 1
ATOM 2785 O O . SER B 2 285 ? -32.019 31.700 -36.977 1.00 87.30 285 SER A O 1
ATOM 2788 N N . GLY B 2 286 ? -31.168 33.621 -36.136 1.00 80.03 286 GLY A N 1
ATOM 2789 C CA . GLY B 2 286 ? -32.395 34.389 -36.039 1.00 77.37 286 GLY A CA 1
ATOM 2790 C C . GLY B 2 286 ? -32.142 35.625 -35.213 1.00 76.71 286 GLY A C 1
ATOM 2791 O O . GLY B 2 286 ? -31.031 35.835 -34.721 1.00 74.64 286 GLY A O 1
ATOM 2792 N N . HIS B 2 287 ? -33.172 36.454 -35.080 1.00 72.38 287 HIS A N 1
ATOM 2793 C CA . HIS B 2 287 ? -33.163 37.688 -34.311 1.00 70.18 287 HIS A CA 1
ATOM 2794 C C . HIS B 2 287 ? -34.573 38.027 -33.898 1.00 73.08 287 HIS A C 1
ATOM 2795 O O . HIS B 2 287 ? -35.528 37.483 -34.438 1.00 73.13 287 HIS A O 1
ATOM 2802 N N . VAL B 2 288 ? -34.707 38.947 -32.965 1.00 69.47 288 VAL A N 1
ATOM 2803 C CA . VAL B 2 288 ? -35.984 39.396 -32.432 1.00 68.78 288 VAL A CA 1
ATOM 2804 C C . VAL B 2 288 ? -35.916 40.926 -32.277 1.00 70.75 288 VAL A C 1
ATOM 2805 O O . VAL B 2 288 ? -34.823 41.466 -32.116 1.00 70.27 288 VAL A O 1
ATOM 2809 N N . THR B 2 289 ? -37.051 41.623 -32.308 1.00 66.62 289 THR A N 1
ATOM 2810 C CA . THR B 2 289 ? -37.044 43.074 -32.077 1.00 66.49 289 THR A CA 1
ATOM 2811 C C . THR B 2 289 ? -37.819 43.422 -30.796 1.00 72.68 289 THR A C 1
ATOM 2812 O O . THR B 2 289 ? -39.023 43.133 -30.707 1.00 71.58 289 THR A O 1
ATOM 2816 N N . CYS B 2 290 ? -37.127 44.049 -29.812 1.00 71.99 290 CYS A N 1
ATOM 2817 C CA . CYS B 2 290 ? -37.721 44.456 -28.537 1.00 73.11 290 CYS A CA 1
ATOM 2818 C C . CYS B 2 290 ? -37.786 45.916 -28.343 1.00 74.37 290 CYS A C 1
ATOM 2819 O O . CYS B 2 290 ? -36.913 46.639 -28.777 1.00 74.03 290 CYS A O 1
ATOM 2822 N N . GLU B 2 291 ? -38.814 46.335 -27.622 1.00 71.06 291 GLU A N 1
ATOM 2823 C CA . GLU B 2 291 ? -39.019 47.665 -27.113 1.00 71.39 291 GLU A CA 1
ATOM 2824 C C . GLU B 2 291 ? -38.750 47.440 -25.633 1.00 71.38 291 GLU A C 1
ATOM 2825 O O . GLU B 2 291 ? -39.486 46.710 -24.965 1.00 70.20 291 GLU A O 1
ATOM 2831 N N . VAL B 2 292 ? -37.615 47.951 -25.155 1.00 67.26 292 VAL A N 1
ATOM 2832 C CA . VAL B 2 292 ? -37.176 47.819 -23.759 1.00 66.03 292 VAL A CA 1
ATOM 2833 C C . VAL B 2 292 ? -37.580 49.083 -22.964 1.00 72.29 292 VAL A C 1
ATOM 2834 O O . VAL B 2 292 ? -37.272 50.201 -23.360 1.00 73.07 292 VAL A O 1
ATOM 2838 N N . GLY B 2 293 ? -38.339 48.872 -21.901 1.00 70.40 293 GLY A N 1
ATOM 2839 C CA . GLY B 2 293 ? -38.852 49.921 -21.030 1.00 72.58 293 GLY A CA 1
ATOM 2840 C C . GLY B 2 293 ? -38.059 50.017 -19.750 1.00 76.95 293 GLY A C 1
ATOM 2841 O O . GLY B 2 293 ? -38.076 49.094 -18.933 1.00 76.05 293 GLY A O 1
ATOM 2842 N N . LEU B 2 294 ? -37.381 51.147 -19.565 1.00 75.78 294 LEU A N 1
ATOM 2843 C CA . LEU B 2 294 ? -36.508 51.394 -18.419 1.00 77.16 294 LEU A CA 1
ATOM 2844 C C . LEU B 2 294 ? -37.088 52.294 -17.319 1.00 85.13 294 LEU A C 1
ATOM 2845 O O . LEU B 2 294 ? -36.477 52.390 -16.264 1.00 86.86 294 LEU A O 1
ATOM 2850 N N . GLU B 2 295 ? -38.256 52.927 -17.536 1.00 83.28 295 GLU A N 1
ATOM 2851 C CA . GLU B 2 295 ? -38.898 53.837 -16.579 1.00 86.83 295 GLU A CA 1
ATOM 2852 C C . GLU B 2 295 ? -38.922 53.334 -15.118 1.00 92.03 295 GLU A C 1
ATOM 2853 O O . GLU B 2 295 ? -38.706 54.123 -14.203 1.00 94.82 295 GLU A O 1
ATOM 2859 N N . LYS B 2 296 ? -39.164 52.030 -14.904 1.00 86.99 296 LYS A N 1
ATOM 2860 C CA . LYS B 2 296 ? -39.278 51.449 -13.566 1.00 87.68 296 LYS A CA 1
ATOM 2861 C C . LYS B 2 296 ? -37.954 50.895 -13.040 1.00 90.78 296 LYS A C 1
ATOM 2862 O O . LYS B 2 296 ? -37.949 50.114 -12.091 1.00 90.45 296 LYS A O 1
ATOM 2868 N N . LEU B 2 297 ? -36.831 51.321 -13.627 1.00 87.66 297 LEU A N 1
ATOM 2869 C CA . LEU B 2 297 ? -35.522 50.886 -13.161 1.00 87.56 297 LEU A CA 1
ATOM 2870 C C . LEU B 2 297 ? -34.993 51.882 -12.193 1.00 96.90 297 LEU A C 1
ATOM 2871 O O . LEU B 2 297 ? -34.950 53.077 -12.480 1.00 97.34 297 LEU A O 1
ATOM 2876 N N . LYS B 2 298 ? -34.613 51.390 -11.027 1.00 97.50 298 LYS A N 1
ATOM 2877 C CA . LYS B 2 298 ? -34.063 52.195 -9.956 1.00 101.50 298 LYS A CA 1
ATOM 2878 C C . LYS B 2 298 ? -32.586 51.875 -9.723 1.00 106.90 298 LYS A C 1
ATOM 2879 O O . LYS B 2 298 ? -32.135 50.750 -9.977 1.00 103.58 298 LYS A O 1
ATOM 2885 N N . MET B 2 299 ? -31.829 52.908 -9.310 1.00 108.04 299 MET A N 1
ATOM 2886 C CA . MET B 2 299 ? -30.402 52.843 -9.014 1.00 108.92 299 MET A CA 1
ATOM 2887 C C . MET B 2 299 ? -30.217 52.213 -7.622 1.00 119.01 299 MET A C 1
ATOM 2888 O O . MET B 2 299 ? -30.851 52.657 -6.657 1.00 123.03 299 MET A O 1
ATOM 2893 N N . LYS B 2 300 ? -29.390 51.156 -7.528 1.00 115.56 300 LYS A N 1
ATOM 2894 C CA . LYS B 2 300 ? -29.121 50.461 -6.262 1.00 118.75 300 LYS A CA 1
ATOM 2895 C C . LYS B 2 300 ? -27.972 51.147 -5.522 1.00 128.04 300 LYS A C 1
ATOM 2896 O O . LYS B 2 300 ? -27.030 51.633 -6.158 1.00 126.60 300 LYS A O 1
ATOM 2902 N N . GLY B 2 301 ? -28.065 51.173 -4.194 1.00 130.49 301 GLY A N 1
ATOM 2903 C CA . GLY B 2 301 ? -27.037 51.721 -3.317 1.00 135.22 301 GLY A CA 1
ATOM 2904 C C . GLY B 2 301 ? -26.739 53.201 -3.444 1.00 143.60 301 GLY A C 1
ATOM 2905 O O . GLY B 2 301 ? -25.570 53.604 -3.421 1.00 144.13 301 GLY A O 1
ATOM 2906 N N . LEU B 2 302 ? -27.800 54.021 -3.537 1.00 120.79 302 LEU A N 1
ATOM 2907 C CA . LEU B 2 302 ? -27.710 55.480 -3.638 1.00 121.24 302 LEU A CA 1
ATOM 2908 C C . LEU B 2 302 ? -27.348 56.131 -2.301 1.00 128.53 302 LEU A C 1
ATOM 2909 O O . LEU B 2 302 ? -26.523 57.051 -2.292 1.00 127.43 302 LEU A O 1
ATOM 2914 N N . THR B 2 303 ? -27.974 55.662 -1.179 1.00 128.88 303 THR A N 1
ATOM 2915 C CA . THR B 2 303 ? -27.772 56.186 0.185 1.00 132.45 303 THR A CA 1
ATOM 2916 C C . THR B 2 303 ? -26.578 55.535 0.940 1.00 135.09 303 THR A C 1
ATOM 2917 O O . THR B 2 303 ? -26.406 55.795 2.139 1.00 137.89 303 THR A O 1
ATOM 2921 N N . TYR B 2 304 ? -25.742 54.733 0.225 1.00 127.20 304 TYR A N 1
ATOM 2922 C CA . TYR B 2 304 ? -24.528 54.072 0.733 1.00 126.04 304 TYR A CA 1
ATOM 2923 C C . TYR B 2 304 ? -23.450 55.120 0.999 1.00 129.09 304 TYR A C 1
ATOM 2924 O O . TYR B 2 304 ? -23.430 56.160 0.329 1.00 127.03 304 TYR A O 1
ATOM 2933 N N . THR B 2 305 ? -22.516 54.823 1.929 1.00 126.90 305 THR A N 1
ATOM 2934 C CA . THR B 2 305 ? -21.384 55.708 2.244 1.00 126.37 305 THR A CA 1
ATOM 2935 C C . THR B 2 305 ? -20.381 55.659 1.077 1.00 125.57 305 THR A C 1
ATOM 2936 O O . THR B 2 305 ? -20.404 54.707 0.306 1.00 122.13 305 THR A O 1
ATOM 2940 N N . MET B 2 306 ? -19.539 56.685 0.915 1.00 121.73 306 MET A N 1
ATOM 2941 C CA . MET B 2 306 ? -18.535 56.662 -0.142 1.00 117.45 306 MET A CA 1
ATOM 2942 C C . MET B 2 306 ? -17.300 55.941 0.376 1.00 116.76 306 MET A C 1
ATOM 2943 O O . MET B 2 306 ? -16.827 56.232 1.478 1.00 118.38 306 MET A O 1
ATOM 2948 N N . CYS B 2 307 ? -16.798 54.978 -0.412 1.00 108.43 307 CYS A N 1
ATOM 2949 C CA . CYS B 2 307 ? -15.627 54.165 -0.081 1.00 107.14 307 CYS A CA 1
ATOM 2950 C C . CYS B 2 307 ? -14.417 55.038 0.251 1.00 110.03 307 CYS A C 1
ATOM 2951 O O . CYS B 2 307 ? -14.190 56.059 -0.412 1.00 108.74 307 CYS A O 1
ATOM 2954 N N . ASP B 2 308 ? -13.651 54.643 1.283 1.00 106.62 308 ASP A N 1
ATOM 2955 C CA . ASP B 2 308 ? -12.444 55.364 1.661 1.00 106.41 308 ASP A CA 1
ATOM 2956 C C . ASP B 2 308 ? -11.475 55.343 0.478 1.00 104.29 308 ASP A C 1
ATOM 2957 O O . ASP B 2 308 ? -11.206 54.278 -0.082 1.00 102.92 308 ASP A O 1
ATOM 2962 N N . LYS B 2 309 ? -11.023 56.532 0.063 1.00 97.40 309 LYS A N 1
ATOM 2963 C CA . LYS B 2 309 ? -10.118 56.763 -1.070 1.00 93.15 309 LYS A CA 1
ATOM 2964 C C . LYS B 2 309 ? -8.814 55.935 -1.066 1.00 95.08 309 LYS A C 1
ATOM 2965 O O . LYS B 2 309 ? -8.282 55.607 -2.125 1.00 91.20 309 LYS A O 1
ATOM 2971 N N . THR B 2 310 ? -8.301 55.611 0.119 1.00 95.32 310 THR A N 1
ATOM 2972 C CA . THR B 2 310 ? -7.017 54.920 0.281 1.00 96.26 310 THR A CA 1
ATOM 2973 C C . THR B 2 310 ? -7.102 53.404 0.415 1.00 99.67 310 THR A C 1
ATOM 2974 O O . THR B 2 310 ? -6.066 52.736 0.458 1.00 100.72 310 THR A O 1
ATOM 2978 N N . LYS B 2 311 ? -8.313 52.857 0.480 1.00 94.81 311 LYS A N 1
ATOM 2979 C CA . LYS B 2 311 ? -8.465 51.416 0.666 1.00 95.52 311 LYS A CA 1
ATOM 2980 C C . LYS B 2 311 ? -8.586 50.616 -0.664 1.00 92.18 311 LYS A C 1
ATOM 2981 O O . LYS B 2 311 ? -9.058 49.476 -0.644 1.00 92.22 311 LYS A O 1
ATOM 2987 N N . PHE B 2 312 ? -8.085 51.160 -1.788 1.00 83.61 312 PHE A N 1
ATOM 2988 C CA . PHE B 2 312 ? -8.180 50.428 -3.051 1.00 79.96 312 PHE A CA 1
ATOM 2989 C C . PHE B 2 312 ? -6.857 49.805 -3.531 1.00 87.97 312 PHE A C 1
ATOM 2990 O O . PHE B 2 312 ? -5.757 50.289 -3.227 1.00 90.02 312 PHE A O 1
ATOM 2998 N N . THR B 2 313 ? -7.013 48.705 -4.293 1.00 83.94 313 THR A N 1
ATOM 2999 C CA . THR B 2 313 ? -6.001 47.817 -4.849 1.00 84.65 313 THR A CA 1
ATOM 3000 C C . THR B 2 313 ? -6.501 47.441 -6.259 1.00 85.36 313 THR A C 1
ATOM 3001 O O . THR B 2 313 ? -7.722 47.352 -6.465 1.00 83.85 313 THR A O 1
ATOM 3005 N N . TRP B 2 314 ? -5.581 47.197 -7.219 1.00 80.35 314 TRP A N 1
ATOM 3006 C CA . TRP B 2 314 ? -5.975 46.714 -8.550 1.00 76.46 314 TRP A CA 1
ATOM 3007 C C . TRP B 2 314 ? -6.062 45.154 -8.541 1.00 82.85 314 TRP A C 1
ATOM 3008 O O . TRP B 2 314 ? -5.043 44.456 -8.396 1.00 84.49 314 TRP A O 1
ATOM 3019 N N . LYS B 2 315 ? -7.299 44.622 -8.660 1.00 78.15 315 LYS A N 1
ATOM 3020 C CA . LYS B 2 315 ? -7.571 43.187 -8.779 1.00 79.88 315 LYS A CA 1
ATOM 3021 C C . LYS B 2 315 ? -7.177 42.846 -10.227 1.00 84.83 315 LYS A C 1
ATOM 3022 O O . LYS B 2 315 ? -6.492 41.853 -10.477 1.00 88.40 315 LYS A O 1
ATOM 3028 N N A ARG B 2 316 ? -7.621 43.687 -11.176 0.50 78.44 316 ARG A N 1
ATOM 3029 N N B ARG B 2 316 ? -7.585 43.706 -11.165 0.50 78.40 316 ARG A N 1
ATOM 3030 C CA A ARG B 2 316 ? -7.365 43.588 -12.619 0.50 76.99 316 ARG A CA 1
ATOM 3031 C CA B ARG B 2 316 ? -7.298 43.621 -12.596 0.50 76.98 316 ARG A CA 1
ATOM 3032 C C A ARG B 2 316 ? -7.260 45.031 -13.128 0.50 78.13 316 ARG A C 1
ATOM 3033 C C B ARG B 2 316 ? -7.242 45.041 -13.110 0.50 78.12 316 ARG A C 1
ATOM 3034 O O A ARG B 2 316 ? -8.264 45.746 -13.116 0.50 75.18 316 ARG A O 1
ATOM 3035 O O B ARG B 2 316 ? -8.252 45.750 -13.087 0.50 75.16 316 ARG A O 1
ATOM 3050 N N . ALA B 2 317 ? -6.034 45.482 -13.485 1.00 75.72 317 ALA A N 1
ATOM 3051 C CA . ALA B 2 317 ? -5.787 46.858 -13.944 1.00 73.80 317 ALA A CA 1
ATOM 3052 C C . ALA B 2 317 ? -6.436 47.172 -15.294 1.00 75.18 317 ALA A C 1
ATOM 3053 O O . ALA B 2 317 ? -6.709 46.241 -16.066 1.00 75.20 317 ALA A O 1
ATOM 3055 N N . PRO B 2 318 ? -6.734 48.467 -15.568 1.00 69.31 318 PRO A N 1
ATOM 3056 C CA . PRO B 2 318 ? -7.374 48.819 -16.847 1.00 67.57 318 PRO A CA 1
ATOM 3057 C C . PRO B 2 318 ? -6.817 48.054 -18.040 1.00 75.04 318 PRO A C 1
ATOM 3058 O O . PRO B 2 318 ? -5.601 47.995 -18.229 1.00 76.74 318 PRO A O 1
ATOM 3062 N N . THR B 2 319 ? -7.716 47.415 -18.799 1.00 72.77 319 THR A N 1
ATOM 3063 C CA . THR B 2 319 ? -7.432 46.648 -20.018 1.00 73.81 319 THR A CA 1
ATOM 3064 C C . THR B 2 319 ? -8.509 46.948 -21.096 1.00 75.39 319 THR A C 1
ATOM 3065 O O . THR B 2 319 ? -9.650 47.281 -20.734 1.00 73.64 319 THR A O 1
ATOM 3069 N N . ASP B 2 320 ? -8.144 46.843 -22.407 1.00 71.69 320 ASP A N 1
ATOM 3070 C CA . ASP B 2 320 ? -9.105 47.053 -23.495 1.00 70.78 320 ASP A CA 1
ATOM 3071 C C . ASP B 2 320 ? -10.118 45.925 -23.515 1.00 73.10 320 ASP A C 1
ATOM 3072 O O . ASP B 2 320 ? -9.753 44.738 -23.474 1.00 74.83 320 ASP A O 1
ATOM 3077 N N . SER B 2 321 ? -11.391 46.308 -23.571 1.00 66.47 321 SER A N 1
ATOM 3078 C CA . SER B 2 321 ? -12.526 45.392 -23.569 1.00 66.38 321 SER A CA 1
ATOM 3079 C C . SER B 2 321 ? -12.745 44.738 -24.927 1.00 73.98 321 SER A C 1
ATOM 3080 O O . SER B 2 321 ? -13.491 43.761 -25.019 1.00 77.87 321 SER A O 1
ATOM 3083 N N . GLY B 2 322 ? -12.141 45.299 -25.969 1.00 68.75 322 GLY A N 1
ATOM 3084 C CA . GLY B 2 322 ? -12.333 44.838 -27.335 1.00 69.77 322 GLY A CA 1
ATOM 3085 C C . GLY B 2 322 ? -13.489 45.549 -28.009 1.00 74.01 322 GLY A C 1
ATOM 3086 O O . GLY B 2 322 ? -13.849 45.215 -29.137 1.00 75.42 322 GLY A O 1
ATOM 3087 N N . HIS B 2 323 ? -14.093 46.542 -27.322 1.00 69.87 323 HIS A N 1
ATOM 3088 C CA . HIS B 2 323 ? -15.219 47.289 -27.864 1.00 69.53 323 HIS A CA 1
ATOM 3089 C C . HIS B 2 323 ? -15.088 48.794 -27.633 1.00 73.30 323 HIS A C 1
ATOM 3090 O O . HIS B 2 323 ? -16.092 49.507 -27.540 1.00 72.62 323 HIS A O 1
ATOM 3097 N N . ASP B 2 324 ? -13.837 49.279 -27.642 1.00 71.63 324 ASP A N 1
ATOM 3098 C CA . ASP B 2 324 ? -13.457 50.682 -27.478 1.00 71.80 324 ASP A CA 1
ATOM 3099 C C . ASP B 2 324 ? -13.777 51.233 -26.063 1.00 74.93 324 ASP A C 1
ATOM 3100 O O . ASP B 2 324 ? -13.705 52.441 -25.840 1.00 74.83 324 ASP A O 1
ATOM 3105 N N . THR B 2 325 ? -14.001 50.328 -25.085 1.00 70.92 325 THR A N 1
ATOM 3106 C CA . THR B 2 325 ? -14.219 50.655 -23.673 1.00 68.62 325 THR A CA 1
ATOM 3107 C C . THR B 2 325 ? -13.069 50.028 -22.876 1.00 72.54 325 THR A C 1
ATOM 3108 O O . THR B 2 325 ? -12.354 49.170 -23.405 1.00 74.43 325 THR A O 1
ATOM 3112 N N . VAL B 2 326 ? -12.832 50.522 -21.639 1.00 65.86 326 VAL A N 1
ATOM 3113 C CA . VAL B 2 326 ? -11.782 50.048 -20.742 1.00 62.54 326 VAL A CA 1
ATOM 3114 C C . VAL B 2 326 ? -12.499 49.346 -19.588 1.00 62.74 326 VAL A C 1
ATOM 3115 O O . VAL B 2 326 ? -13.426 49.904 -18.997 1.00 61.18 326 VAL A O 1
ATOM 3119 N N . VAL B 2 327 ? -12.060 48.134 -19.270 1.00 58.11 327 VAL A N 1
ATOM 3120 C CA . VAL B 2 327 ? -12.593 47.380 -18.143 1.00 58.06 327 VAL A CA 1
ATOM 3121 C C . VAL B 2 327 ? -11.539 47.255 -17.035 1.00 62.92 327 VAL A C 1
ATOM 3122 O O . VAL B 2 327 ? -10.330 47.286 -17.321 1.00 63.81 327 VAL A O 1
ATOM 3126 N N . MET B 2 328 ? -11.991 47.085 -15.781 1.00 58.96 328 MET A N 1
ATOM 3127 C CA . MET B 2 328 ? -11.116 46.886 -14.614 1.00 60.21 328 MET A CA 1
ATOM 3128 C C . MET B 2 328 ? -11.864 46.307 -13.413 1.00 64.75 328 MET A C 1
ATOM 3129 O O . MET B 2 328 ? -13.087 46.384 -13.364 1.00 63.45 328 MET A O 1
ATOM 3134 N N . GLU B 2 329 ? -11.125 45.734 -12.452 1.00 64.71 329 GLU A N 1
ATOM 3135 C CA . GLU B 2 329 ? -11.633 45.182 -11.192 1.00 67.39 329 GLU A CA 1
ATOM 3136 C C . GLU B 2 329 ? -10.743 45.683 -10.053 1.00 74.71 329 GLU A C 1
ATOM 3137 O O . GLU B 2 329 ? -9.518 45.673 -10.192 1.00 75.24 329 GLU A O 1
ATOM 3143 N N . VAL B 2 330 ? -11.359 46.142 -8.943 1.00 73.34 330 VAL A N 1
ATOM 3144 C CA . VAL B 2 330 ? -10.676 46.666 -7.740 1.00 74.45 330 VAL A CA 1
ATOM 3145 C C . VAL B 2 330 ? -10.980 45.831 -6.513 1.00 84.78 330 VAL A C 1
ATOM 3146 O O . VAL B 2 330 ? -12.061 45.246 -6.406 1.00 83.85 330 VAL A O 1
ATOM 3150 N N . THR B 2 331 ? -10.037 45.819 -5.564 1.00 87.48 331 THR A N 1
ATOM 3151 C CA . THR B 2 331 ? -10.209 45.162 -4.273 1.00 92.17 331 THR A CA 1
ATOM 3152 C C . THR B 2 331 ? -10.183 46.255 -3.223 1.00 96.67 331 THR A C 1
ATOM 3153 O O . THR B 2 331 ? -9.259 47.067 -3.199 1.00 95.94 331 THR A O 1
ATOM 3157 N N . PHE B 2 332 ? -11.252 46.337 -2.430 1.00 94.77 332 PHE A N 1
ATOM 3158 C CA . PHE B 2 332 ? -11.419 47.347 -1.392 1.00 96.14 332 PHE A CA 1
ATOM 3159 C C . PHE B 2 332 ? -11.239 46.770 0.006 1.00 104.88 332 PHE A C 1
ATOM 3160 O O . PHE B 2 332 ? -12.117 46.061 0.501 1.00 107.30 332 PHE A O 1
ATOM 3168 N N . SER B 2 333 ? -10.105 47.088 0.643 1.00 103.17 333 SER A N 1
ATOM 3169 C CA . SER B 2 333 ? -9.758 46.602 1.979 1.00 108.14 333 SER A CA 1
ATOM 3170 C C . SER B 2 333 ? -10.643 47.123 3.130 1.00 114.86 333 SER A C 1
ATOM 3171 O O . SER B 2 333 ? -10.763 46.428 4.132 1.00 119.58 333 SER A O 1
ATOM 3174 N N . GLY B 2 334 ? -11.249 48.305 2.984 1.00 109.34 334 GLY A N 1
ATOM 3175 C CA . GLY B 2 334 ? -12.100 48.925 4.004 1.00 112.13 334 GLY A CA 1
ATOM 3176 C C . GLY B 2 334 ? -13.427 48.239 4.301 1.00 118.78 334 GLY A C 1
ATOM 3177 O O . GLY B 2 334 ? -13.650 47.097 3.883 1.00 118.17 334 GLY A O 1
ATOM 3178 N N . THR B 2 335 ? -14.332 48.949 5.023 1.00 118.09 335 THR A N 1
ATOM 3179 C CA . THR B 2 335 ? -15.659 48.450 5.437 1.00 120.33 335 THR A CA 1
ATOM 3180 C C . THR B 2 335 ? -16.721 48.626 4.339 1.00 120.54 335 THR A C 1
ATOM 3181 O O . THR B 2 335 ? -16.880 49.718 3.788 1.00 117.34 335 THR A O 1
ATOM 3185 N N . LYS B 2 336 ? -17.467 47.536 4.075 1.00 117.58 336 LYS A N 1
ATOM 3186 C CA . LYS B 2 336 ? -18.542 47.399 3.082 1.00 113.98 336 LYS A CA 1
ATOM 3187 C C . LYS B 2 336 ? -19.933 47.510 3.749 1.00 122.99 336 LYS A C 1
ATOM 3188 O O . LYS B 2 336 ? -20.049 47.199 4.946 1.00 129.20 336 LYS A O 1
ATOM 3194 N N . PRO B 2 337 ? -21.010 47.904 3.018 1.00 116.77 337 PRO A N 1
ATOM 3195 C CA . PRO B 2 337 ? -21.052 48.310 1.605 1.00 111.65 337 PRO A CA 1
ATOM 3196 C C . PRO B 2 337 ? -20.743 49.791 1.418 1.00 113.87 337 PRO A C 1
ATOM 3197 O O . PRO B 2 337 ? -20.768 50.539 2.400 1.00 116.53 337 PRO A O 1
ATOM 3201 N N . CYS B 2 338 ? -20.424 50.208 0.172 1.00 106.25 338 CYS A N 1
ATOM 3202 C CA . CYS B 2 338 ? -20.097 51.598 -0.160 1.00 105.03 338 CYS A CA 1
ATOM 3203 C C . CYS B 2 338 ? -20.043 51.869 -1.671 1.00 99.21 338 CYS A C 1
ATOM 3204 O O . CYS B 2 338 ? -19.903 50.919 -2.441 1.00 95.67 338 CYS A O 1
ATOM 3207 N N . ARG B 2 339 ? -20.111 53.178 -2.083 1.00 91.72 339 ARG A N 1
ATOM 3208 C CA . ARG B 2 339 ? -20.013 53.670 -3.472 1.00 86.23 339 ARG A CA 1
ATOM 3209 C C . ARG B 2 339 ? -18.553 54.035 -3.792 1.00 86.35 339 ARG A C 1
ATOM 3210 O O . ARG B 2 339 ? -17.906 54.769 -3.033 1.00 86.55 339 ARG A O 1
ATOM 3218 N N . ILE B 2 340 ? -18.048 53.536 -4.936 1.00 78.79 340 ILE A N 1
ATOM 3219 C CA . ILE B 2 340 ? -16.675 53.748 -5.387 1.00 75.40 340 ILE A CA 1
ATOM 3220 C C . ILE B 2 340 ? -16.456 55.160 -5.973 1.00 82.10 340 ILE A C 1
ATOM 3221 O O . ILE B 2 340 ? -17.229 55.577 -6.854 1.00 82.10 340 ILE A O 1
ATOM 3226 N N . PRO B 2 341 ? -15.375 55.873 -5.547 1.00 79.70 341 PRO A N 1
ATOM 3227 C CA . PRO B 2 341 ? -15.075 57.179 -6.146 1.00 78.96 341 PRO A CA 1
ATOM 3228 C C . PRO B 2 341 ? -14.227 57.022 -7.431 1.00 83.09 341 PRO A C 1
ATOM 3229 O O . PRO B 2 341 ? -13.005 57.212 -7.442 1.00 84.62 341 PRO A O 1
ATOM 3233 N N . VAL B 2 342 ? -14.880 56.688 -8.533 1.00 76.61 342 VAL A N 1
ATOM 3234 C CA . VAL B 2 342 ? -14.153 56.504 -9.779 1.00 72.97 342 VAL A CA 1
ATOM 3235 C C . VAL B 2 342 ? -14.310 57.720 -10.743 1.00 71.93 342 VAL A C 1
ATOM 3236 O O . VAL B 2 342 ? -15.405 58.278 -10.894 1.00 72.04 342 VAL A O 1
ATOM 3240 N N . ARG B 2 343 ? -13.177 58.119 -11.356 1.00 64.01 343 ARG A N 1
ATOM 3241 C CA . ARG B 2 343 ? -13.046 59.167 -12.366 1.00 62.28 343 ARG A CA 1
ATOM 3242 C C . ARG B 2 343 ? -11.775 58.938 -13.248 1.00 65.45 343 ARG A C 1
ATOM 3243 O O . ARG B 2 343 ? -10.931 58.118 -12.922 1.00 65.45 343 ARG A O 1
ATOM 3251 N N . ALA B 2 344 ? -11.658 59.675 -14.356 1.00 60.50 344 ALA A N 1
ATOM 3252 C CA . ALA B 2 344 ? -10.526 59.670 -15.281 1.00 57.46 344 ALA A CA 1
ATOM 3253 C C . ALA B 2 344 ? -10.323 61.111 -15.778 1.00 61.50 344 ALA A C 1
ATOM 3254 O O . ALA B 2 344 ? -11.264 61.902 -15.816 1.00 61.07 344 ALA A O 1
ATOM 3256 N N . VAL B 2 345 ? -9.091 61.469 -16.091 1.00 59.01 345 VAL A N 1
ATOM 3257 C CA . VAL B 2 345 ? -8.767 62.825 -16.530 1.00 59.94 345 VAL A CA 1
ATOM 3258 C C . VAL B 2 345 ? -7.829 62.750 -17.713 1.00 64.00 345 VAL A C 1
ATOM 3259 O O . VAL B 2 345 ? -6.996 61.862 -17.764 1.00 64.07 345 VAL A O 1
ATOM 3263 N N . ALA B 2 346 ? -7.935 63.699 -18.630 1.00 60.78 346 ALA A N 1
ATOM 3264 C CA . ALA B 2 346 ? -7.052 63.783 -19.766 1.00 61.52 346 ALA A CA 1
ATOM 3265 C C . ALA B 2 346 ? -5.915 64.658 -19.316 1.00 70.99 346 ALA A C 1
ATOM 3266 O O . ALA B 2 346 ? -6.159 65.664 -18.645 1.00 74.14 346 ALA A O 1
ATOM 3268 N N . HIS B 2 347 ? -4.674 64.285 -19.649 1.00 68.63 347 HIS A N 1
ATOM 3269 C CA . HIS B 2 347 ? -3.483 65.050 -19.295 1.00 70.53 347 HIS A CA 1
ATOM 3270 C C . HIS B 2 347 ? -3.631 66.530 -19.658 1.00 72.68 347 HIS A C 1
ATOM 3271 O O . HIS B 2 347 ? -4.031 66.879 -20.769 1.00 72.64 347 HIS A O 1
ATOM 3278 N N . GLY B 2 348 ? -3.359 67.385 -18.690 1.00 68.24 348 GLY A N 1
ATOM 3279 C CA . GLY B 2 348 ? -3.478 68.813 -18.902 1.00 69.58 348 GLY A CA 1
ATOM 3280 C C . GLY B 2 348 ? -4.739 69.394 -18.332 1.00 71.19 348 GLY A C 1
ATOM 3281 O O . GLY B 2 348 ? -4.806 70.607 -18.148 1.00 74.43 348 GLY A O 1
ATOM 3282 N N . SER B 2 349 ? -5.732 68.543 -18.037 1.00 65.09 349 SER A N 1
ATOM 3283 C CA . SER B 2 349 ? -7.020 68.930 -17.439 1.00 65.91 349 SER A CA 1
ATOM 3284 C C . SER B 2 349 ? -7.359 68.147 -16.127 1.00 68.92 349 SER A C 1
ATOM 3285 O O . SER B 2 349 ? -8.296 67.346 -16.120 1.00 66.32 349 SER A O 1
ATOM 3288 N N . PRO B 2 350 ? -6.610 68.356 -15.005 1.00 66.44 350 PRO A N 1
ATOM 3289 C CA . PRO B 2 350 ? -6.920 67.625 -13.762 1.00 65.35 350 PRO A CA 1
ATOM 3290 C C . PRO B 2 350 ? -8.361 67.741 -13.248 1.00 72.90 350 PRO A C 1
ATOM 3291 O O . PRO B 2 350 ? -8.838 66.809 -12.635 1.00 72.43 350 PRO A O 1
ATOM 3295 N N . ASP B 2 351 ? -9.032 68.883 -13.474 1.00 73.32 351 ASP A N 1
ATOM 3296 C CA . ASP B 2 351 ? -10.379 69.194 -12.977 1.00 73.68 351 ASP A CA 1
ATOM 3297 C C . ASP B 2 351 ? -11.541 68.649 -13.799 1.00 75.36 351 ASP A C 1
ATOM 3298 O O . ASP B 2 351 ? -12.691 68.815 -13.394 1.00 76.06 351 ASP A O 1
ATOM 3303 N N . VAL B 2 352 ? -11.274 68.024 -14.942 1.00 70.44 352 VAL A N 1
ATOM 3304 C CA . VAL B 2 352 ? -12.369 67.531 -15.797 1.00 68.54 352 VAL A CA 1
ATOM 3305 C C . VAL B 2 352 ? -12.418 66.028 -15.846 1.00 69.65 352 VAL A C 1
ATOM 3306 O O . VAL B 2 352 ? -11.455 65.401 -16.258 1.00 67.02 352 VAL A O 1
ATOM 3310 N N . ASN B 2 353 ? -13.557 65.459 -15.442 1.00 67.91 353 ASN A N 1
ATOM 3311 C CA . ASN B 2 353 ? -13.843 64.033 -15.506 1.00 66.09 353 ASN A CA 1
ATOM 3312 C C . ASN B 2 353 ? -14.229 63.701 -16.951 1.00 70.32 353 ASN A C 1
ATOM 3313 O O . ASN B 2 353 ? -15.180 64.275 -17.471 1.00 70.97 353 ASN A O 1
ATOM 3318 N N . VAL B 2 354 ? -13.456 62.811 -17.599 1.00 67.31 354 VAL A N 1
ATOM 3319 C CA . VAL B 2 354 ? -13.652 62.371 -18.988 1.00 67.32 354 VAL A CA 1
ATOM 3320 C C . VAL B 2 354 ? -14.260 60.936 -19.086 1.00 75.21 354 VAL A C 1
ATOM 3321 O O . VAL B 2 354 ? -14.621 60.486 -20.185 1.00 75.87 354 VAL A O 1
ATOM 3325 N N . ALA B 2 355 ? -14.383 60.239 -17.934 1.00 74.18 355 ALA A N 1
ATOM 3326 C CA . ALA B 2 355 ? -14.940 58.887 -17.827 1.00 73.84 355 ALA A CA 1
ATOM 3327 C C . ALA B 2 355 ? -16.467 58.841 -18.046 1.00 82.06 355 ALA A C 1
ATOM 3328 O O . ALA B 2 355 ? -17.246 59.339 -17.222 1.00 83.15 355 ALA A O 1
ATOM 3330 N N . MET B 2 356 ? -16.875 58.245 -19.175 1.00 79.14 356 MET A N 1
ATOM 3331 C CA . MET B 2 356 ? -18.260 58.028 -19.537 1.00 80.21 356 MET A CA 1
ATOM 3332 C C . MET B 2 356 ? -18.511 56.576 -19.103 1.00 76.87 356 MET A C 1
ATOM 3333 O O . MET B 2 356 ? -18.281 55.657 -19.885 1.00 77.18 356 MET A O 1
ATOM 3338 N N . LEU B 2 357 ? -18.885 56.376 -17.812 1.00 67.73 357 LEU A N 1
ATOM 3339 C CA . LEU B 2 357 ? -19.110 55.083 -17.145 1.00 63.52 357 LEU A CA 1
ATOM 3340 C C . LEU B 2 357 ? -20.191 54.190 -17.763 1.00 66.37 357 LEU A C 1
ATOM 3341 O O . LEU B 2 357 ? -21.348 54.606 -17.867 1.00 68.02 357 LEU A O 1
ATOM 3346 N N . ILE B 2 358 ? -19.833 52.929 -18.102 1.00 60.17 358 ILE A N 1
ATOM 3347 C CA . ILE B 2 358 ? -20.748 51.911 -18.629 1.00 59.55 358 ILE A CA 1
ATOM 3348 C C . ILE B 2 358 ? -21.426 51.184 -17.442 1.00 68.39 358 ILE A C 1
ATOM 3349 O O . ILE B 2 358 ? -22.484 50.596 -17.627 1.00 70.31 358 ILE A O 1
ATOM 3354 N N . THR B 2 359 ? -20.842 51.280 -16.216 1.00 66.33 359 THR A N 1
ATOM 3355 C CA . THR B 2 359 ? -21.332 50.747 -14.925 1.00 67.01 359 THR A CA 1
ATOM 3356 C C . THR B 2 359 ? -21.520 52.025 -14.062 1.00 73.11 359 THR A C 1
ATOM 3357 O O . THR B 2 359 ? -20.561 52.493 -13.449 1.00 71.35 359 THR A O 1
ATOM 3361 N N . PRO B 2 360 ? -22.719 52.664 -14.135 1.00 72.77 360 PRO A N 1
ATOM 3362 C CA . PRO B 2 360 ? -22.908 54.019 -13.584 1.00 74.10 360 PRO A CA 1
ATOM 3363 C C . PRO B 2 360 ? -22.701 54.307 -12.096 1.00 84.54 360 PRO A C 1
ATOM 3364 O O . PRO B 2 360 ? -22.335 55.453 -11.774 1.00 87.58 360 PRO A O 1
ATOM 3368 N N . ASN B 2 361 ? -22.963 53.380 -11.188 1.00 81.93 361 ASN A N 1
ATOM 3369 C CA . ASN B 2 361 ? -22.758 53.748 -9.780 1.00 83.70 361 ASN A CA 1
ATOM 3370 C C . ASN B 2 361 ? -21.988 52.614 -9.111 1.00 86.54 361 ASN A C 1
ATOM 3371 O O . ASN B 2 361 ? -22.601 51.843 -8.367 1.00 88.85 361 ASN A O 1
ATOM 3376 N N . PRO B 2 362 ? -20.675 52.414 -9.430 1.00 78.96 362 PRO A N 1
ATOM 3377 C CA . PRO B 2 362 ? -19.979 51.233 -8.903 1.00 78.37 362 PRO A CA 1
ATOM 3378 C C . PRO B 2 362 ? -19.964 51.190 -7.405 1.00 86.40 362 PRO A C 1
ATOM 3379 O O . PRO B 2 362 ? -19.702 52.206 -6.767 1.00 88.09 362 PRO A O 1
ATOM 3383 N N . THR B 2 363 ? -20.372 50.043 -6.860 1.00 85.04 363 THR A N 1
ATOM 3384 C CA . THR B 2 363 ? -20.456 49.824 -5.429 1.00 88.93 363 THR A CA 1
ATOM 3385 C C . THR B 2 363 ? -19.693 48.561 -4.999 1.00 97.42 363 THR A C 1
ATOM 3386 O O . THR B 2 363 ? -19.631 47.586 -5.757 1.00 96.31 363 THR A O 1
ATOM 3390 N N . ILE B 2 364 ? -19.114 48.597 -3.781 1.00 97.51 364 ILE A N 1
ATOM 3391 C CA . ILE B 2 364 ? -18.417 47.468 -3.186 1.00 100.41 364 ILE A CA 1
ATOM 3392 C C . ILE B 2 364 ? -19.420 46.809 -2.234 1.00 110.87 364 ILE A C 1
ATOM 3393 O O . ILE B 2 364 ? -19.774 47.371 -1.193 1.00 113.12 364 ILE A O 1
ATOM 3398 N N . GLU B 2 365 ? -19.914 45.635 -2.626 1.00 110.00 365 GLU A N 1
ATOM 3399 C CA . GLU B 2 365 ? -20.887 44.878 -1.842 1.00 114.07 365 GLU A CA 1
ATOM 3400 C C . GLU B 2 365 ? -20.196 44.018 -0.789 1.00 121.73 365 GLU A C 1
ATOM 3401 O O . GLU B 2 365 ? -18.992 43.755 -0.895 1.00 119.98 365 GLU A O 1
ATOM 3407 N N . ASN B 2 366 ? -20.968 43.552 0.216 1.00 123.49 366 ASN A N 1
ATOM 3408 C CA . ASN B 2 366 ? -20.432 42.676 1.257 1.00 128.24 366 ASN A CA 1
ATOM 3409 C C . ASN B 2 366 ? -20.258 41.239 0.728 1.00 133.86 366 ASN A C 1
ATOM 3410 O O . ASN B 2 366 ? -19.781 40.354 1.445 1.00 137.96 366 ASN A O 1
ATOM 3415 N N . ASN B 2 367 ? -20.604 41.038 -0.552 1.00 127.04 367 ASN A N 1
ATOM 3416 C CA . ASN B 2 367 ? -20.465 39.788 -1.285 1.00 127.39 367 ASN A CA 1
ATOM 3417 C C . ASN B 2 367 ? -19.493 40.063 -2.456 1.00 126.11 367 ASN A C 1
ATOM 3418 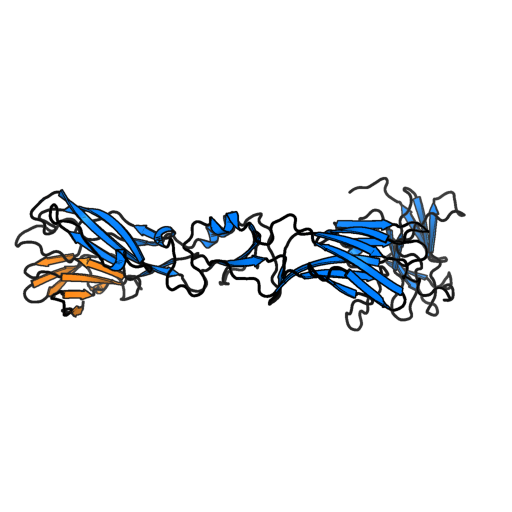O O . ASN B 2 367 ? -18.276 39.914 -2.285 1.00 126.05 367 ASN A O 1
ATOM 3423 N N . GLY B 2 368 ? -20.031 40.540 -3.585 1.00 118.16 368 GLY A N 1
ATOM 3424 C CA . GLY B 2 368 ? -19.269 40.881 -4.784 1.00 113.31 368 GLY A CA 1
ATOM 3425 C C . GLY B 2 368 ? -18.890 42.347 -4.867 1.00 112.47 368 GLY A C 1
ATOM 3426 O O . GLY B 2 368 ? -18.545 42.953 -3.847 1.00 113.37 368 GLY A O 1
ATOM 3427 N N . GLY B 2 369 ? -18.927 42.892 -6.091 1.00 104.15 369 GLY A N 1
ATOM 3428 C CA . GLY B 2 369 ? -18.612 44.288 -6.416 1.00 99.70 369 GLY A CA 1
ATOM 3429 C C . GLY B 2 369 ? -17.145 44.610 -6.676 1.00 99.07 369 GLY A C 1
ATOM 3430 O O . GLY B 2 369 ? -16.248 43.956 -6.130 1.00 101.60 369 GLY A O 1
ATOM 3431 N N . GLY B 2 370 ? -16.904 45.642 -7.492 1.00 88.34 370 GLY A N 1
ATOM 3432 C CA . GLY B 2 370 ? -15.556 46.101 -7.825 1.00 84.17 370 GLY A CA 1
ATOM 3433 C C . GLY B 2 370 ? -15.246 46.258 -9.302 1.00 78.68 370 GLY A C 1
ATOM 3434 O O . GLY B 2 370 ? -14.154 46.714 -9.653 1.00 76.56 370 GLY A O 1
ATOM 3435 N N . PHE B 2 371 ? -16.190 45.887 -10.181 1.00 69.34 371 PHE A N 1
ATOM 3436 C CA . PHE B 2 371 ? -15.968 45.961 -11.608 1.00 64.39 371 PHE A CA 1
ATOM 3437 C C . PHE B 2 371 ? -16.408 47.311 -12.191 1.00 66.57 371 PHE A C 1
ATOM 3438 O O . PHE B 2 371 ? -17.552 47.724 -12.013 1.00 66.45 371 PHE A O 1
ATOM 3446 N N . ILE B 2 372 ? -15.490 47.986 -12.894 1.00 61.67 372 ILE A N 1
ATOM 3447 C CA . ILE B 2 372 ? -15.783 49.253 -13.554 1.00 60.31 372 ILE A CA 1
ATOM 3448 C C . ILE B 2 372 ? -15.513 49.150 -15.064 1.00 64.90 372 ILE A C 1
ATOM 3449 O O . ILE B 2 372 ? -14.510 48.584 -15.483 1.00 67.35 372 ILE A O 1
ATOM 3454 N N . GLU B 2 373 ? -16.414 49.687 -15.870 1.00 59.85 373 GLU A N 1
ATOM 3455 C CA . GLU B 2 373 ? -16.247 49.766 -17.306 1.00 58.80 373 GLU A CA 1
ATOM 3456 C C . GLU B 2 373 ? -16.503 51.201 -17.753 1.00 61.41 373 GLU A C 1
ATOM 3457 O O . GLU B 2 373 ? -17.478 51.805 -17.329 1.00 61.85 373 GLU A O 1
ATOM 3463 N N . MET B 2 374 ? -15.641 51.753 -18.592 1.00 57.14 374 MET A N 1
ATOM 3464 C CA . MET B 2 374 ? -15.788 53.144 -19.024 1.00 56.78 374 MET A CA 1
ATOM 3465 C C . MET B 2 374 ? -15.276 53.382 -20.420 1.00 61.11 374 MET A C 1
ATOM 3466 O O . MET B 2 374 ? -14.413 52.646 -20.907 1.00 60.44 374 MET A O 1
ATOM 3471 N N . GLN B 2 375 ? -15.796 54.442 -21.045 1.00 58.58 375 GLN A N 1
ATOM 3472 C CA . GLN B 2 375 ? -15.420 54.930 -22.369 1.00 59.33 375 GLN A CA 1
ATOM 3473 C C . GLN B 2 375 ? -14.580 56.173 -22.095 1.00 63.45 375 GLN A C 1
ATOM 3474 O O . GLN B 2 375 ? -14.977 57.029 -21.309 1.00 65.67 375 GLN A O 1
ATOM 3480 N N . LEU B 2 376 ? -13.387 56.228 -22.682 1.00 58.06 376 LEU A N 1
ATOM 3481 C CA . LEU B 2 376 ? -12.429 57.305 -22.492 1.00 55.84 376 LEU A CA 1
ATOM 3482 C C . LEU B 2 376 ? -12.057 57.950 -23.815 1.00 63.30 376 LEU A C 1
ATOM 3483 O O . LEU B 2 376 ? -12.014 57.261 -24.849 1.00 62.44 376 LEU A O 1
ATOM 3488 N N . PRO B 2 377 ? -11.790 59.279 -23.824 1.00 62.17 377 PRO A N 1
ATOM 3489 C CA . PRO B 2 377 ? -11.459 59.927 -25.093 1.00 64.26 377 PRO A CA 1
ATOM 3490 C C . PRO B 2 377 ? -10.115 59.432 -25.610 1.00 71.31 377 PRO A C 1
ATOM 3491 O O . PRO B 2 377 ? -9.354 58.864 -24.825 1.00 70.61 377 PRO A O 1
ATOM 3495 N N . PRO B 2 378 ? -9.821 59.571 -26.919 1.00 70.59 378 PRO A N 1
ATOM 3496 C CA . PRO B 2 378 ? -8.516 59.123 -27.415 1.00 71.81 378 PRO A CA 1
ATOM 3497 C C . PRO B 2 378 ? -7.383 59.917 -26.765 1.00 77.77 378 PRO A C 1
ATOM 3498 O O . PRO B 2 378 ? -7.583 61.079 -26.381 1.00 78.75 378 PRO A O 1
ATOM 3502 N N . GLY B 2 379 ? -6.235 59.260 -26.581 1.00 74.12 379 GLY A N 1
ATOM 3503 C CA . GLY B 2 379 ? -5.052 59.875 -25.994 1.00 74.21 379 GLY A CA 1
ATOM 3504 C C . GLY B 2 379 ? -4.664 59.405 -24.611 1.00 76.45 379 GLY A C 1
ATOM 3505 O O . GLY B 2 379 ? -5.127 58.368 -24.130 1.00 74.03 379 GLY A O 1
ATOM 3506 N N . ASP B 2 380 ? -3.792 60.182 -23.969 1.00 75.10 380 ASP A N 1
ATOM 3507 C CA . ASP B 2 380 ? -3.290 59.890 -22.639 1.00 74.13 380 ASP A CA 1
ATOM 3508 C C . ASP B 2 380 ? -4.221 60.359 -21.551 1.00 74.56 380 ASP A C 1
ATOM 3509 O O . ASP B 2 380 ? -4.478 61.559 -21.406 1.00 75.95 380 ASP A O 1
ATOM 3514 N N . ASN B 2 381 ? -4.715 59.393 -20.786 1.00 67.04 381 ASN A N 1
ATOM 3515 C CA . ASN B 2 381 ? -5.606 59.570 -19.645 1.00 64.71 381 ASN A CA 1
ATOM 3516 C C . ASN B 2 381 ? -4.966 58.940 -18.394 1.00 67.36 381 ASN A C 1
ATOM 3517 O O . ASN B 2 381 ? -4.047 58.118 -18.505 1.00 68.94 381 ASN A O 1
ATOM 3522 N N . ILE B 2 382 ? -5.506 59.285 -17.215 1.00 60.68 382 ILE A N 1
ATOM 3523 C CA . ILE B 2 382 ? -5.163 58.702 -15.923 1.00 59.52 382 ILE A CA 1
ATOM 3524 C C . ILE B 2 382 ? -6.500 58.299 -15.345 1.00 61.58 382 ILE A C 1
ATOM 3525 O O . ILE B 2 382 ? -7.379 59.162 -15.245 1.00 60.79 382 ILE A O 1
ATOM 3530 N N . ILE B 2 383 ? -6.659 57.005 -14.976 1.00 57.23 383 ILE A N 1
ATOM 3531 C CA . ILE B 2 383 ? -7.847 56.429 -14.326 1.00 56.92 383 ILE A CA 1
ATOM 3532 C C . ILE B 2 383 ? -7.624 56.423 -12.798 1.00 63.04 383 ILE A C 1
ATOM 3533 O O . ILE B 2 383 ? -6.583 55.952 -12.349 1.00 64.82 383 ILE A O 1
ATOM 3538 N N . TYR B 2 384 ? -8.580 56.971 -12.025 1.00 60.64 384 TYR A N 1
ATOM 3539 C CA . TYR B 2 384 ? -8.592 57.060 -10.554 1.00 62.59 384 TYR A CA 1
ATOM 3540 C C . TYR B 2 384 ? -9.752 56.296 -9.909 1.00 68.71 384 TYR A C 1
ATOM 3541 O O . TYR B 2 384 ? -10.927 56.596 -10.163 1.00 68.25 384 TYR A O 1
ATOM 3550 N N . VAL B 2 385 ? -9.422 55.362 -9.026 1.00 66.51 385 VAL A N 1
ATOM 3551 C CA . VAL B 2 385 ? -10.405 54.654 -8.213 1.00 67.51 385 VAL A CA 1
ATOM 3552 C C . VAL B 2 385 ? -10.019 55.074 -6.785 1.00 77.05 385 VAL A C 1
ATOM 3553 O O . VAL B 2 385 ? -9.207 54.433 -6.106 1.00 78.42 385 VAL A O 1
ATOM 3557 N N . GLY B 2 386 ? -10.507 56.258 -6.423 1.00 75.42 386 GLY A N 1
ATOM 3558 C CA . GLY B 2 386 ? -10.174 56.927 -5.182 1.00 77.69 386 GLY A CA 1
ATOM 3559 C C . GLY B 2 386 ? -8.829 57.568 -5.413 1.00 83.50 386 GLY A C 1
ATOM 3560 O O . GLY B 2 386 ? -8.632 58.253 -6.423 1.00 83.83 386 GLY A O 1
ATOM 3561 N N . GLU B 2 387 ? -7.874 57.277 -4.537 1.00 81.09 387 GLU A N 1
ATOM 3562 C CA . GLU B 2 387 ? -6.509 57.767 -4.652 1.00 81.09 387 GLU A CA 1
ATOM 3563 C C . GLU B 2 387 ? -5.679 56.854 -5.577 1.00 82.76 387 GLU A C 1
ATOM 3564 O O . GLU B 2 387 ? -4.595 57.259 -6.033 1.00 83.42 387 GLU A O 1
ATOM 3570 N N . LEU B 2 388 ? -6.190 55.617 -5.838 1.00 75.35 388 LEU A N 1
ATOM 3571 C CA . LEU B 2 388 ? -5.555 54.607 -6.686 1.00 73.10 388 LEU A CA 1
ATOM 3572 C C . LEU B 2 388 ? -5.628 55.023 -8.151 1.00 75.11 388 LEU A C 1
ATOM 3573 O O . LEU B 2 388 ? -6.709 55.154 -8.736 1.00 71.29 388 LEU A O 1
ATOM 3578 N N . SER B 2 389 ? -4.465 55.259 -8.732 1.00 73.34 389 SER A N 1
ATOM 3579 C CA . SER B 2 389 ? -4.388 55.683 -10.116 1.00 70.68 389 SER A CA 1
ATOM 3580 C C . SER B 2 389 ? -3.819 54.591 -10.992 1.00 74.72 389 SER A C 1
ATOM 3581 O O . SER B 2 389 ? -3.272 53.598 -10.497 1.00 75.50 389 SER A O 1
ATOM 3584 N N . HIS B 2 390 ? -3.973 54.799 -12.314 1.00 68.93 390 HIS A N 1
ATOM 3585 C CA . HIS B 2 390 ? -3.380 54.023 -13.371 1.00 67.71 390 HIS A CA 1
ATOM 3586 C C . HIS B 2 390 ? -3.478 54.777 -14.674 1.00 69.55 390 HIS A C 1
ATOM 3587 O O . HIS B 2 390 ? -4.554 55.220 -15.020 1.00 70.46 390 HIS A O 1
ATOM 3594 N N . GLN B 2 391 ? -2.360 54.955 -15.383 1.00 66.44 391 GLN A N 1
ATOM 3595 C CA . GLN B 2 391 ? -2.304 55.614 -16.696 1.00 66.25 391 GLN A CA 1
ATOM 3596 C C . GLN B 2 391 ? -2.963 54.724 -17.775 1.00 72.37 391 GLN A C 1
ATOM 3597 O O . GLN B 2 391 ? -2.790 53.492 -17.779 1.00 74.23 391 GLN A O 1
ATOM 3603 N N . TRP B 2 392 ? -3.661 55.346 -18.725 1.00 66.94 392 TRP A N 1
ATOM 3604 C CA . TRP B 2 392 ? -4.257 54.596 -19.813 1.00 65.15 392 TRP A CA 1
ATOM 3605 C C . TRP B 2 392 ? -4.165 55.353 -21.118 1.00 70.16 392 TRP A C 1
ATOM 3606 O O . TRP B 2 392 ? -4.613 56.496 -21.177 1.00 71.53 392 TRP A O 1
ATOM 3617 N N . PHE B 2 393 ? -3.660 54.729 -22.170 1.00 66.39 393 PHE A N 1
ATOM 3618 C CA . PHE B 2 393 ? -3.637 55.392 -23.460 1.00 66.06 393 PHE A CA 1
ATOM 3619 C C . PHE B 2 393 ? -4.796 54.837 -24.271 1.00 74.48 393 PHE A C 1
ATOM 3620 O O . PHE B 2 393 ? -4.960 53.629 -24.362 1.00 76.18 393 PHE A O 1
ATOM 3628 N N . GLN B 2 394 ? -5.597 55.705 -24.871 1.00 72.32 394 GLN A N 1
ATOM 3629 C CA . GLN B 2 394 ? -6.738 55.231 -25.639 1.00 72.77 394 GLN A CA 1
ATOM 3630 C C . GLN B 2 394 ? -6.534 55.365 -27.136 1.00 83.65 394 GLN A C 1
ATOM 3631 O O . GLN B 2 394 ? -6.279 56.449 -27.645 1.00 82.11 394 GLN A O 1
ATOM 3637 N N . LYS B 2 395 ? -6.681 54.248 -27.837 1.00 87.35 395 LYS A N 1
ATOM 3638 C CA . LYS B 2 395 ? -6.505 54.212 -29.279 1.00 92.32 395 LYS A CA 1
ATOM 3639 C C . LYS B 2 395 ? -7.536 55.045 -30.017 1.00 102.11 395 LYS A C 1
ATOM 3640 O O . LYS B 2 395 ? -8.706 55.069 -29.657 1.00 100.15 395 LYS A O 1
ATOM 3646 N N . GLY B 2 396 ? -7.084 55.728 -31.058 1.00 105.95 396 GLY A N 1
ATOM 3647 C CA . GLY B 2 396 ? -7.947 56.564 -31.867 1.00 109.51 396 GLY A CA 1
ATOM 3648 C C . GLY B 2 396 ? -8.936 55.783 -32.708 1.00 120.20 396 GLY A C 1
ATOM 3649 O O . GLY B 2 396 ? -8.668 54.646 -33.101 1.00 121.04 396 GLY A O 1
ATOM 3650 N N . SER B 2 397 ? -10.099 56.390 -32.932 1.00 120.06 397 SER A N 1
ATOM 3651 C CA . SER B 2 397 ? -11.174 55.822 -33.743 1.00 122.66 397 SER A CA 1
ATOM 3652 C C . SER B 2 397 ? -11.584 54.435 -33.264 1.00 128.29 397 SER A C 1
ATOM 3653 O O . SER B 2 397 ? -11.721 54.200 -32.067 1.00 125.00 397 SER A O 1
ATOM 3656 N N . SER B 2 398 ? -11.773 53.520 -34.210 1.00 129.14 398 SER A N 1
ATOM 3657 C CA . SER B 2 398 ? -12.147 52.147 -33.894 1.00 128.44 398 SER A CA 1
ATOM 3658 C C . SER B 2 398 ? -11.489 51.164 -34.852 1.00 135.36 398 SER A C 1
ATOM 3659 O O . SER B 2 398 ? -11.331 51.452 -36.035 1.00 138.16 398 SER A O 1
ATOM 3661 N N . ILE B 2 399 ? -11.119 49.998 -34.336 1.00 130.90 399 ILE A N 1
ATOM 3662 C CA . ILE B 2 399 ? -10.493 48.966 -35.150 1.00 133.37 399 ILE A CA 1
ATOM 3663 C C . ILE B 2 399 ? -11.519 47.985 -35.704 1.00 137.92 399 ILE A C 1
ATOM 3664 O O . ILE B 2 399 ? -11.178 47.095 -36.478 1.00 141.02 399 ILE A O 1
ATOM 3666 N N . GLY B 2 400 ? -12.775 48.157 -35.306 1.00 131.26 400 GLY A N 1
ATOM 3667 C CA . GLY B 2 400 ? -13.849 47.283 -35.741 1.00 141.45 400 GLY A CA 1
ATOM 3668 C C . GLY B 2 400 ? -13.912 47.080 -37.239 1.00 134.82 400 GLY A C 1
ATOM 3669 O O . GLY B 2 400 ? -14.641 47.783 -37.933 1.00 96.54 400 GLY A O 1
#

Organism: Tick-borne encephalitis virus European subtype (strain Neudoerfl) (NCBI:txid11088)

CATH classification: 2.60.40.350

B-factor: mean 84.98, std 23.8, range [33.51, 178.58]

Secondary structure (DSSP, 8-state):
-GGGG-SSEEEEE--BTB-EEEEEEEBT-EEEEE-TTS--EEEEEEEEEEESPPB-EEEESSEEEEEEEEEE--TTS-----GGGG-SSEEEEEEEEEE-GGGT-SS-EEEEEEEEEEEEE-TT-EEEEEE--TTT-EEEEEEEETT--EETTTTEETT-EEEEE-SS--EEEEE-GGGBEEEEEEEEE-SS-GGGEEEEEE---SS---SEEEEEHHHHHT-SS-EEETT-SS-BTGGGGEEEPPP-SS---EEE----HHHHHHHTTTSPEE-EETTEEEPSS-EEEEEEE-TTB--SSSSSPBPPTTSEEEEEEEEE-SSS-EEEEEEE-SPSSEE--EEEEETT-TT----EESSSS-EE-SSSB-EEEEE--SEEEEEEETTEEEEEEE-SS---/-EEE--SSS-EEEEE-GGGTTEEEEETTEEEEE--SS--EEEEEEEEEEEEE--TT----S-SEEEES--SEEEEEEEE-

Solvent-accessible surface area: 24144 Å² total; per-residue (Å²): 59,89,63,86,124,68,248,120,59,28,1,9,0,82,0,73,38,192,19,34,83,47,142,24,186,2,100,143,0,56,0,28,0,79,1,134,62,20,14,53,92,32,75,61,5,0,22,2,31,3,5,19,2,90,150,81,54,136,40,81,70,20,31,1,24,0,60,92,7,104,42,2,79,0,18,0,0,60,49,122,39,100,2,17,158,33,178,71,10,80,66,35,62,21,102,127,62,53,57,159,13,99,14,79,4,72,38,55,3,5,6,0,2,18,5,113,40,46,9,1,1,3,0,5,2,62,6,2,19,2,84,112,7,63,128,15,50,18,1,1,4,47,3,82,22,15,49,3,55,4,16,12,104,26,14,122,103,44,95,2,102,30,55,25,62,154,82,49,19,19,10,41,86,113,32,102,1,94,13,5,138,6,6,85,4,68,94,141,32,122,3,20,0,0,0,1,2,79,8,49,20,59,71,124,35,51,0,34,2,22,15,4,47,46,126,124,1,29,1,12,0,40,0,20,5,1,38,29,35,102,60,75,95,102,113,60,93,42,34,60,74,68,3,69,0,48,68,100,72,53,108,36,110,14,74,3,49,123,33,8,37,0,16,0,75,0,140,28,32,27,88,68,99,11,50,71,5,0,0,0,38,20,45,167,50,163,88,183,48,62,55,0,10,28,11,119,70,89,85,0,62,116,22,78,10,2,49,30,102,117,74,46,164,58,18,67,51,6,97,90,3,12,78,35,14,82,39,93,0,4,38,0,28,10,104,58,87,32,62,27,13,46,94,7,48,166,53,4,78,90,38,64,60,0,84,42,116,66,70,66,27,25,6,93,74,8,50,0,21,1,56,1,4,1,73,143,4,126,36,63,10,110,145,58,100,128,6,64,94,88,87,18,71,52,125,150,41,12,66,78,17,58,44,48,2,0,20,3,43,3,61,15,88,11,122,68,62,2,56,13,33,21,85,0,6,31,95,78,49,98,143,86,90,37,18,104,37,5,8,41,38,13,26,5,34,108,148,26,26,5,21,0,0,0,62,3,50,95,23,81,2,32,0,45,0,1,108,39,55,72,115,42,121,7,160,52,105,69,112,117

Nearest PDB structures (foldseek):
  7qre-assembly1_D  TM=1.013E+00  e=2.935E-17  Tick-borne encephalitis virus (WESTERN SUBTYPE)
  8ppq-assembly1_c  TM=9.886E-01  e=8.838E-15  Tick-borne encephalitis virus
  8puv-assembly1_F-1  TM=9.874E-01  e=1.222E-14  Tick-borne encephalitis virus
  8ppq-assembly1_b  TM=9.774E-01  e=8.283E-15  Tick-borne encephalitis virus
  8ppq-assembly1_a  TM=9.844E-01  e=1.584E-14  Tick-borne encephalitis virus

InterPro domains:
  IPR000069 Envelope glycoprotein M, flavivirus [PF01004] (208-280)
  IPR000208 RNA-directed RNA polymerase, fingers/palm subdomains, flavivirus [PF00972] (2768-3212)
  IPR000336 Flavivirus/Alphavirus glycoprotein, immunoglobulin-like domain superfamily [G3DSA:2.60.40.350] (581-679)
  IPR000404 Flavivirus non-structural protein NS4A [PF01350] (2114-2253)
  IPR000487 Non-structural protein NS2B, flavivirus [PS51527] (1357-1488)
  IPR000752 Flavivirus non-structural protein NS2A [PF01005] (1141-1275)
  IPR001122 Capsid protein C, flavivirus [PF01003] (4-116)
  IPR001157 Non-structural protein NS1, flavivirus [PF00948] (779-1130)
  IPR001528 Flavivirus non-structural protein NS4B [PF01349] (2260-2503)
  IPR001650 Helicase, C-terminal domain-like [PS51194] (1841-2000)
  IPR001650 Helicase, C-terminal domain-like [SM00490] (1864-1957)
  IPR001850 Non-structural protein NS3, peptidase S7, flavivirus [PF00949] (1507-1658)
  IPR001850 Non-structural protein NS3, peptidase S7, flavivirus [PS51528] (1490-1669)
  IPR002535 Flavivirus polyprotein propeptide [PF01570] (133-202)
  IPR002877 Ribosomal RNA methyltransferase, FtsJ domain [PF01728] (2566-2733)
  IPR007094 RNA-directed RNA polymerase, catalytic domain [PS50507] (3040-3189)
  IPR009003 Peptidase S1, PA clan [SSF50494] (1508-1657)
  IPR011492 Non-structural protein NS3-like, DEAD-box helicase, flavivirus [PF07652] (1679-1824)
  IPR011998 Envelope glycoprotein E, central and dimerisation domain, flavivirus [PF00869] (282-581)
  IPR013755 Flaviviral glycoprotein E, central domain, subdomain 1 [G3DSA:3.30.387.10] (343-542)

GO terms:
  GO:0055036 virion membrane (C, EXP)
  GO:0016887 ATP hydrolysis activity (F, EXP)
  GO:0017111 ribonucleoside triphosphate phosphatase activity (F, EXP)